Protein AF-A0A7K4H5V7-F1 (afdb_monomer)

Foldseek 3Di:
DDDPLAQLFLCNVVVLVCCCVFLQVVVVVLLVLLLVLLLVLLLLCLQLVVVVDVDDDDPLLSVLSNCLLVVLLVQLQVLLVVLVVVLVVPDDPALLVSLVSSLVSSLVSSLVSLVVVLVVSCVPPDPVSSQLSVLLSVLLNLLQVLLQQLLVLLLQLQALVHDLLQVLLVLLVVFQVSNQVSLLVSLLVSLVSSVVSLVVSQVSLCVSHRLSSLSSSLSSLCSNVSSLSVLSSQQSVLVSQLSCCNNVVVDDVSNVVSVSSNSSSLSSNSSSLSSSLSSLLSSLSSLLVSLLSVLCVVPNPLPPDLDCPPPLQVVLLVLLQCLLVVLLVLLLVLCVVLVVVLVVQSVVQCVVDVVSVVVNDGTNNVVNSVSSVVSVVVSVPVSVCSLQVVLVVSLQAAFLSSSSSSLVNNSVNLSSQLSSLQSSLSSLVSSLVSQCVCPPHHPPDSSNVSSVSSNVSSCSSNRNSNSVSSVSSSSNSVSSNVCSVVSCVAVNRRHVHHD

Secondary structure (DSSP, 8-state):
-PPTT-TTSTTHHHHHHHIIIIIIIIHHHHHHHHHHHHHHHHHHHHHHGGGTSS----HHHHHHHHHHHHHHHHHHHHHHHHHHHHHHHH--S-HHHHHHHHHHHHHHHHHHHHHHHHHHHTTTS-HHHHHHHHHHHHHHHHHHHHHHHHHHHHHHHH-TTSHHHHHHHHHGGG-HHHHHHHHHHHHHHHTHHHHHHHHHHHHHHHHHHHHHHHHHHHHHHTTTHHHHHHHHHHHHHHHHHHHHHHHTT--HHHHHHHHHHHHHHHHHHHHHHHHHHHHHHHHHHHHHHHHHHHHHHHSTTSSS---TTSHHHHHHHHHHHHHHHHHHHHHHHHHHHHHHHHHHHHHHHHHH-THHHHTSS---HHHHHHHHHHHHHHHTHHHHHHHHHHHHHHHHHH-HHHHHHHHHHHHHHHHHHHHHHHHHHHHHHHHHHHHHTTGGG-TTSHHHHHHHHHHHHHHHIIIIIHHHHHHHHHHHHHHHHHTHHHHTTTGGGT-SS--

Structure (mmCIF, N/CA/C/O backbone):
data_AF-A0A7K4H5V7-F1
#
_entry.id   AF-A0A7K4H5V7-F1
#
loop_
_atom_site.group_PDB
_atom_site.id
_atom_site.type_symbol
_atom_site.label_atom_id
_atom_site.label_alt_id
_atom_site.label_comp_id
_atom_site.label_asym_id
_atom_site.label_entity_id
_atom_site.label_seq_id
_atom_site.pdbx_PDB_ins_code
_atom_site.Cartn_x
_atom_site.Cartn_y
_atom_site.Cartn_z
_atom_site.occupancy
_atom_site.B_iso_or_equiv
_atom_site.auth_seq_id
_atom_site.auth_comp_id
_atom_site.auth_asym_id
_atom_site.auth_atom_id
_atom_site.pdbx_PDB_model_num
ATOM 1 N N . ASP A 1 1 ? -21.677 0.091 26.467 1.00 80.94 1 ASP A N 1
ATOM 2 C CA . ASP A 1 1 ? -20.683 1.155 26.704 1.00 80.94 1 ASP A CA 1
ATOM 3 C C . ASP A 1 1 ? -19.464 0.595 27.427 1.00 80.94 1 ASP A C 1
ATOM 5 O O . ASP A 1 1 ? -19.105 1.076 28.493 1.00 80.94 1 ASP A O 1
ATOM 9 N N . LEU A 1 2 ? -18.857 -0.458 26.870 1.00 87.00 2 LEU A N 1
ATOM 10 C CA . LEU A 1 2 ? -17.539 -0.895 27.333 1.00 87.00 2 LEU A CA 1
ATOM 11 C C . LEU A 1 2 ? -16.486 0.068 26.751 1.00 87.00 2 LEU A C 1
ATOM 13 O O . LEU A 1 2 ? -16.714 0.567 25.642 1.00 87.00 2 LEU A O 1
ATOM 17 N N . PRO A 1 3 ? -15.384 0.341 27.470 1.00 85.12 3 PRO A N 1
ATOM 18 C CA . PRO A 1 3 ? -14.177 0.920 26.890 1.00 85.12 3 PRO A CA 1
ATOM 19 C C . PRO A 1 3 ? -13.684 0.140 25.661 1.00 85.12 3 PRO A C 1
ATOM 21 O O . PRO A 1 3 ? -14.001 -1.039 25.480 1.00 85.12 3 PRO A O 1
ATOM 24 N N . GLU A 1 4 ? -12.916 0.819 24.812 1.00 82.31 4 GLU A N 1
ATOM 25 C CA . GLU A 1 4 ? -12.100 0.174 23.777 1.00 82.31 4 GLU A CA 1
ATOM 26 C C . GLU A 1 4 ? -11.084 -0.761 24.454 1.00 82.31 4 GLU A C 1
ATOM 28 O O . GLU A 1 4 ? -10.655 -0.478 25.568 1.00 82.31 4 GLU A O 1
ATOM 33 N N . ASP A 1 5 ? -10.767 -1.897 23.830 1.00 87.50 5 ASP A N 1
ATOM 34 C CA . ASP A 1 5 ? -9.856 -2.927 24.363 1.00 87.50 5 ASP A CA 1
ATOM 35 C C . ASP A 1 5 ? -10.222 -3.569 25.714 1.00 87.50 5 ASP A C 1
ATOM 37 O O . ASP A 1 5 ? -9.437 -4.344 26.263 1.00 87.50 5 ASP A O 1
ATOM 41 N N . ASP A 1 6 ? -11.437 -3.340 26.225 1.00 91.31 6 ASP A N 1
ATOM 42 C CA . ASP A 1 6 ? -11.867 -3.876 27.519 1.00 91.31 6 ASP A CA 1
ATOM 43 C C . ASP A 1 6 ? -11.748 -5.418 27.583 1.00 91.31 6 ASP A C 1
ATOM 45 O O . ASP A 1 6 ? -12.284 -6.121 26.714 1.00 91.31 6 ASP A O 1
ATOM 49 N N . PRO A 1 7 ? -11.121 -5.986 28.636 1.00 90.94 7 PRO A N 1
ATOM 50 C CA . PRO A 1 7 ? -10.861 -7.425 28.739 1.00 90.94 7 PRO A CA 1
ATOM 51 C C . PRO A 1 7 ? -12.132 -8.284 28.817 1.00 90.94 7 PRO A C 1
ATOM 53 O O . PRO A 1 7 ? -12.073 -9.503 28.656 1.00 90.94 7 PRO A O 1
ATOM 56 N N . ARG A 1 8 ? -13.304 -7.684 29.053 1.00 94.44 8 ARG A N 1
ATOM 57 C CA . ARG A 1 8 ? -14.594 -8.385 29.035 1.00 94.44 8 ARG A CA 1
ATOM 58 C C . ARG A 1 8 ? -15.090 -8.645 27.619 1.00 94.44 8 ARG A C 1
ATOM 60 O O . ARG A 1 8 ? -15.941 -9.510 27.433 1.00 94.44 8 ARG A O 1
ATOM 67 N N . ASN A 1 9 ? -14.609 -7.913 26.616 1.00 95.50 9 ASN A N 1
ATOM 68 C CA . ASN A 1 9 ? -15.015 -8.121 25.234 1.00 95.50 9 ASN A CA 1
ATOM 69 C C . ASN A 1 9 ? -14.249 -9.314 24.622 1.00 95.50 9 ASN A C 1
ATOM 71 O O . ASN A 1 9 ? -13.036 -9.230 24.455 1.00 95.50 9 ASN A O 1
ATOM 75 N N . PRO A 1 10 ? -14.922 -10.410 24.215 1.00 95.25 10 PRO A N 1
ATOM 76 C CA . PRO A 1 10 ? -14.243 -11.604 23.705 1.00 95.25 10 PRO A CA 1
ATOM 77 C C . PRO A 1 10 ? -13.473 -11.389 22.397 1.00 95.25 10 PRO A C 1
ATOM 79 O O . PRO A 1 10 ? -12.736 -12.281 21.981 1.00 95.25 10 PRO A O 1
ATOM 82 N N . ALA A 1 11 ? -13.652 -10.264 21.702 1.00 96.12 11 ALA A N 1
ATOM 83 C CA . ALA A 1 11 ? -12.976 -10.002 20.435 1.00 96.12 11 ALA A CA 1
ATOM 84 C C . ALA A 1 11 ? -11.633 -9.268 20.565 1.00 96.12 11 ALA A C 1
ATOM 86 O O . ALA A 1 11 ? -10.888 -9.264 19.593 1.00 96.12 11 ALA A O 1
ATOM 87 N N . THR A 1 12 ? -11.284 -8.712 21.728 1.00 94.25 12 THR A N 1
ATOM 88 C CA . THR A 1 12 ? -10.091 -7.849 21.880 1.00 94.25 12 THR A CA 1
ATOM 89 C C . THR A 1 12 ? -8.783 -8.580 21.601 1.00 94.25 12 THR A C 1
ATOM 91 O O . THR A 1 12 ? -7.924 -8.071 20.894 1.00 94.25 12 THR A O 1
ATOM 94 N N . ILE A 1 13 ? -8.656 -9.839 22.027 1.00 94.44 13 ILE A N 1
ATOM 95 C CA . ILE A 1 13 ? -7.477 -10.648 21.678 1.00 94.44 13 ILE A CA 1
ATOM 96 C C . ILE A 1 13 ? -7.407 -10.923 20.170 1.00 94.44 13 ILE A C 1
ATOM 98 O O . ILE A 1 13 ? -6.320 -10.947 19.600 1.00 94.44 13 ILE A O 1
ATOM 102 N N . ALA A 1 14 ? -8.548 -11.144 19.508 1.00 94.50 14 ALA A N 1
ATOM 103 C CA . ALA A 1 14 ? -8.567 -11.347 18.060 1.00 94.50 14 ALA A CA 1
ATOM 104 C C . ALA A 1 14 ? -8.192 -10.062 17.303 1.00 94.50 14 ALA A C 1
ATOM 106 O O . ALA A 1 14 ? -7.556 -10.160 16.257 1.00 94.50 14 ALA A O 1
ATOM 107 N N . ASP A 1 15 ? -8.556 -8.903 17.851 1.00 92.62 15 ASP A N 1
ATOM 108 C CA . ASP A 1 15 ? -8.198 -7.575 17.351 1.00 92.62 15 ASP A CA 1
ATOM 109 C C . ASP A 1 15 ? -6.684 -7.342 17.436 1.00 92.62 15 ASP A C 1
ATOM 111 O O . ASP A 1 15 ? -6.017 -7.224 16.413 1.00 92.62 15 ASP A O 1
ATOM 115 N N . ASN A 1 16 ? -6.099 -7.493 18.631 1.00 92.75 16 ASN A N 1
ATOM 116 C CA . ASN A 1 16 ? -4.657 -7.307 18.827 1.00 92.75 16 ASN A CA 1
ATOM 117 C C . ASN A 1 16 ? -3.812 -8.324 18.043 1.00 92.75 16 ASN A C 1
ATOM 119 O O . ASN A 1 16 ? -2.761 -7.997 17.487 1.00 92.75 16 ASN A O 1
ATOM 123 N N . VAL A 1 17 ? -4.264 -9.580 17.939 1.00 94.81 17 VAL A N 1
ATOM 124 C CA . VAL A 1 17 ? -3.637 -10.555 17.028 1.00 94.81 17 VAL A CA 1
ATOM 125 C C . VAL A 1 17 ? -3.765 -10.092 15.572 1.00 94.81 17 VAL A C 1
ATOM 127 O O . VAL A 1 17 ? -2.817 -10.255 14.800 1.00 94.81 17 VAL A O 1
ATOM 130 N N . GLY A 1 18 ? -4.905 -9.509 15.201 1.00 92.12 18 GLY A N 1
ATOM 131 C CA . GLY A 1 18 ? -5.168 -8.898 13.902 1.00 92.12 18 GLY A CA 1
ATOM 132 C C . GLY A 1 18 ? -4.150 -7.823 13.532 1.00 92.12 18 GLY A C 1
ATOM 133 O O . GLY A 1 18 ? -3.585 -7.913 12.444 1.00 92.12 18 GLY A O 1
ATOM 134 N N . ASP A 1 19 ? -3.816 -6.909 14.442 1.00 90.50 19 ASP A N 1
ATOM 135 C CA . ASP A 1 19 ? -2.796 -5.869 14.219 1.00 90.50 19 ASP A CA 1
ATOM 136 C C . ASP A 1 19 ? -1.429 -6.466 13.851 1.00 90.50 19 ASP A C 1
ATOM 138 O O . ASP A 1 19 ? -0.723 -6.002 12.956 1.00 90.50 19 ASP A O 1
ATOM 142 N N . ASN A 1 20 ? -1.043 -7.560 14.510 1.00 92.94 20 ASN A N 1
ATOM 143 C CA . ASN A 1 20 ? 0.226 -8.227 14.226 1.00 92.94 20 ASN A CA 1
ATOM 144 C C . ASN A 1 20 ? 0.186 -8.992 12.889 1.00 92.94 20 ASN A C 1
ATOM 146 O O . ASN A 1 20 ? 1.160 -9.006 12.131 1.00 92.94 20 ASN A O 1
ATOM 150 N N . VAL A 1 21 ? -0.928 -9.662 12.588 1.00 93.25 21 VAL A N 1
ATOM 151 C CA . VAL A 1 21 ? -1.065 -10.494 11.381 1.00 93.25 21 VAL A CA 1
ATOM 152 C C . VAL A 1 21 ? -1.293 -9.644 10.126 1.00 93.25 21 VAL A C 1
ATOM 154 O O . VAL A 1 21 ? -0.729 -9.944 9.074 1.00 93.25 21 VAL A O 1
ATOM 157 N N . GLY A 1 22 ? -2.108 -8.598 10.220 1.00 88.75 22 GLY A N 1
ATOM 158 C CA . GLY A 1 22 ? -2.425 -7.681 9.129 1.00 88.75 22 GLY A CA 1
ATOM 159 C C . GLY A 1 22 ? -1.411 -6.549 9.034 1.00 88.75 22 GLY A C 1
ATOM 160 O O . GLY A 1 22 ? -0.623 -6.495 8.087 1.00 88.75 22 GLY A O 1
ATOM 161 N N . ASP A 1 23 ? -1.401 -5.676 10.036 1.00 86.44 23 ASP A N 1
ATOM 162 C CA . ASP A 1 23 ? -0.724 -4.378 9.956 1.00 86.44 23 ASP A CA 1
ATOM 163 C C . ASP A 1 23 ? 0.797 -4.465 10.088 1.00 86.44 23 ASP A C 1
ATOM 165 O O . ASP A 1 23 ? 1.500 -3.570 9.626 1.00 86.44 23 ASP A O 1
ATOM 169 N N . ILE A 1 24 ? 1.324 -5.551 10.663 1.00 89.44 24 ILE A N 1
ATOM 170 C CA . ILE A 1 24 ? 2.764 -5.837 10.666 1.00 89.44 24 ILE A CA 1
ATOM 171 C C . ILE A 1 24 ? 3.133 -6.809 9.545 1.00 89.44 24 ILE A C 1
ATOM 173 O O . ILE A 1 24 ? 3.873 -6.444 8.629 1.00 89.44 24 ILE A O 1
ATOM 177 N N . ALA A 1 25 ? 2.654 -8.057 9.600 1.00 92.19 25 ALA A N 1
ATOM 178 C CA . ALA A 1 25 ? 3.113 -9.087 8.666 1.00 92.19 25 ALA A CA 1
ATOM 179 C C . ALA A 1 25 ? 2.626 -8.849 7.224 1.00 92.19 25 ALA A C 1
ATOM 181 O O . ALA A 1 25 ? 3.402 -9.025 6.278 1.00 92.19 25 ALA A O 1
ATOM 182 N N . GLY A 1 26 ? 1.372 -8.422 7.050 1.00 87.81 26 GLY A N 1
ATOM 183 C CA . GLY A 1 26 ? 0.801 -8.089 5.744 1.00 87.81 26 GLY A CA 1
ATOM 184 C C . GLY A 1 26 ? 1.476 -6.871 5.116 1.00 87.81 26 GLY A C 1
ATOM 185 O O . GLY A 1 26 ? 1.998 -6.968 4.007 1.00 87.81 26 GLY A O 1
ATOM 186 N N . MET A 1 27 ? 1.550 -5.760 5.850 1.00 84.69 27 MET A N 1
ATOM 187 C CA . MET A 1 27 ? 2.210 -4.534 5.380 1.00 84.69 27 MET A CA 1
ATOM 188 C C . MET A 1 27 ? 3.698 -4.749 5.065 1.00 84.69 27 MET A C 1
ATOM 190 O O . MET A 1 27 ? 4.176 -4.323 4.012 1.00 84.69 27 MET A O 1
ATOM 194 N N . GLY A 1 28 ? 4.429 -5.466 5.927 1.00 88.38 28 GLY A N 1
ATOM 195 C CA . GLY A 1 28 ? 5.834 -5.788 5.678 1.00 88.38 28 GLY A CA 1
ATOM 196 C C . GLY A 1 28 ? 6.027 -6.603 4.395 1.00 88.38 28 GLY A C 1
ATOM 197 O O . GLY A 1 28 ? 6.982 -6.368 3.653 1.00 88.38 28 GLY A O 1
ATOM 198 N N . SER A 1 29 ? 5.096 -7.516 4.101 1.00 89.38 29 SER A N 1
ATOM 199 C CA . SER A 1 29 ? 5.097 -8.297 2.859 1.00 89.38 29 SER A CA 1
ATOM 200 C C . SER A 1 29 ? 4.758 -7.443 1.630 1.00 89.38 29 SER A C 1
ATOM 202 O O . SER A 1 29 ? 5.420 -7.592 0.607 1.00 89.38 29 SER A O 1
ATOM 204 N N . ASP A 1 30 ? 3.791 -6.522 1.729 1.00 85.69 30 ASP A N 1
ATOM 205 C CA . ASP A 1 30 ? 3.399 -5.607 0.637 1.00 85.69 30 ASP A CA 1
ATOM 206 C C . ASP A 1 30 ? 4.551 -4.670 0.230 1.00 85.69 30 ASP A C 1
ATOM 208 O O . ASP A 1 30 ? 4.889 -4.523 -0.951 1.00 85.69 30 ASP A O 1
ATOM 212 N N . LEU A 1 31 ? 5.231 -4.082 1.220 1.00 86.88 31 LEU A N 1
ATOM 213 C CA . LEU A 1 31 ? 6.391 -3.226 0.973 1.00 86.88 31 LEU A CA 1
ATOM 214 C C . LEU A 1 31 ? 7.594 -4.009 0.444 1.00 86.88 31 LEU A C 1
ATOM 216 O O . LEU A 1 31 ? 8.315 -3.499 -0.415 1.00 86.88 31 LEU A O 1
ATOM 220 N N . PHE A 1 32 ? 7.810 -5.238 0.922 1.00 89.31 32 PHE A N 1
ATOM 221 C CA . PHE A 1 32 ? 8.841 -6.117 0.374 1.00 89.31 32 PHE A CA 1
ATOM 222 C C . PHE A 1 32 ? 8.578 -6.447 -1.100 1.00 89.31 32 PHE A C 1
ATOM 224 O O . PHE A 1 32 ? 9.494 -6.334 -1.916 1.00 89.31 32 PHE A O 1
ATOM 231 N N . ASP A 1 33 ? 7.339 -6.805 -1.446 1.00 88.06 33 ASP A N 1
ATOM 232 C CA . ASP A 1 33 ? 6.946 -7.121 -2.821 1.00 88.06 33 ASP A CA 1
ATOM 233 C C . ASP A 1 33 ? 7.168 -5.915 -3.742 1.00 88.06 33 ASP A C 1
ATOM 235 O O . ASP A 1 33 ? 7.891 -6.009 -4.735 1.00 88.06 33 ASP A O 1
ATOM 239 N N . SER A 1 34 ? 6.683 -4.735 -3.341 1.00 88.31 34 SER A N 1
ATOM 240 C CA . SER A 1 34 ? 6.907 -3.482 -4.075 1.00 88.31 34 SER A CA 1
ATOM 241 C C . SER A 1 34 ? 8.400 -3.158 -4.238 1.00 88.31 34 SER A C 1
ATOM 243 O O . SER A 1 34 ? 8.847 -2.753 -5.315 1.00 88.31 34 SER A O 1
ATOM 245 N N . TYR A 1 35 ? 9.203 -3.367 -3.190 1.00 91.00 35 TYR A N 1
ATOM 246 C CA . TYR A 1 35 ? 10.643 -3.110 -3.219 1.00 91.00 35 TYR A CA 1
ATOM 247 C C . TYR A 1 35 ? 11.353 -4.003 -4.235 1.00 91.00 35 TYR A C 1
ATOM 249 O O . TYR A 1 35 ? 12.050 -3.499 -5.118 1.00 91.00 35 TYR A O 1
ATOM 257 N N . VAL A 1 36 ? 11.127 -5.315 -4.162 1.00 92.06 36 VAL A N 1
ATOM 258 C CA . VAL A 1 36 ? 11.734 -6.288 -5.078 1.00 92.06 36 VAL A CA 1
ATOM 259 C C . VAL A 1 36 ? 11.243 -6.075 -6.510 1.00 92.06 36 VAL A C 1
ATOM 261 O O . VAL A 1 36 ? 12.058 -6.042 -7.433 1.00 92.06 36 VAL A O 1
ATOM 264 N N . ALA A 1 37 ? 9.941 -5.861 -6.700 1.00 90.75 37 ALA A N 1
ATOM 265 C CA . ALA A 1 37 ? 9.345 -5.618 -8.007 1.00 90.75 37 ALA A CA 1
ATOM 266 C C . ALA A 1 37 ? 9.930 -4.375 -8.694 1.00 90.75 37 ALA A C 1
ATOM 268 O O . ALA A 1 37 ? 10.239 -4.428 -9.885 1.00 90.75 37 ALA A O 1
ATOM 269 N N . SER A 1 38 ? 10.150 -3.279 -7.956 1.00 92.19 38 SER A N 1
ATOM 270 C CA . SER A 1 38 ? 10.739 -2.051 -8.512 1.00 92.19 38 SER A CA 1
ATOM 271 C C . SER A 1 38 ? 12.174 -2.264 -9.006 1.00 92.19 38 SER A C 1
ATOM 273 O O . SER A 1 38 ? 12.535 -1.801 -10.091 1.00 92.19 38 SER A O 1
ATOM 275 N N . ILE A 1 39 ? 12.972 -3.024 -8.247 1.00 94.25 39 ILE A N 1
ATOM 276 C CA . ILE A 1 39 ? 14.348 -3.378 -8.605 1.00 94.25 39 ILE A CA 1
ATOM 277 C C . ILE A 1 39 ? 14.332 -4.232 -9.871 1.00 94.25 39 ILE A C 1
ATOM 279 O O . ILE A 1 39 ? 15.003 -3.884 -10.840 1.00 94.25 39 ILE A O 1
ATOM 283 N N . ILE A 1 40 ? 13.534 -5.304 -9.896 1.00 91.25 40 ILE A N 1
ATOM 284 C CA . ILE A 1 40 ? 13.447 -6.215 -11.045 1.00 91.25 40 ILE A CA 1
ATOM 285 C C . ILE A 1 40 ? 12.972 -5.470 -12.297 1.00 91.25 40 ILE A C 1
ATOM 287 O O . ILE A 1 40 ? 13.586 -5.621 -13.351 1.00 91.25 40 ILE A O 1
ATOM 291 N N . ALA A 1 41 ? 11.950 -4.615 -12.190 1.00 90.00 41 ALA A N 1
ATOM 292 C CA . ALA A 1 41 ? 11.460 -3.817 -13.314 1.00 90.00 41 ALA A CA 1
ATOM 293 C C . ALA A 1 41 ? 12.565 -2.930 -13.914 1.00 90.00 41 ALA A C 1
ATOM 295 O O . ALA A 1 41 ? 12.751 -2.893 -15.131 1.00 90.00 41 ALA A O 1
ATOM 296 N N . ALA A 1 42 ? 13.337 -2.246 -13.063 1.00 92.69 42 ALA A N 1
ATOM 297 C CA . ALA A 1 42 ? 14.453 -1.418 -13.507 1.00 92.69 42 ALA A CA 1
ATOM 298 C C . ALA A 1 42 ? 15.588 -2.255 -14.128 1.00 92.69 42 ALA A C 1
ATOM 300 O O . ALA A 1 42 ? 16.161 -1.850 -15.137 1.00 92.69 42 ALA A O 1
ATOM 301 N N . MET A 1 43 ? 15.885 -3.434 -13.573 1.00 92.38 43 MET A N 1
ATOM 302 C CA . MET A 1 43 ? 16.880 -4.362 -14.124 1.00 92.38 43 MET A CA 1
ATOM 303 C C . MET A 1 43 ? 16.480 -4.893 -15.504 1.00 92.38 43 MET A C 1
ATOM 305 O O . MET A 1 43 ? 17.315 -4.949 -16.405 1.00 92.38 43 MET A O 1
ATOM 309 N N . MET A 1 44 ? 15.211 -5.267 -15.682 1.00 86.44 44 MET A N 1
ATOM 310 C CA . MET A 1 44 ? 14.685 -5.733 -16.967 1.00 86.44 44 MET A CA 1
ATOM 311 C C . MET A 1 44 ? 14.775 -4.629 -18.025 1.00 86.44 44 MET A C 1
ATOM 313 O O . MET A 1 44 ? 15.305 -4.864 -19.109 1.00 86.44 44 MET A O 1
ATOM 317 N N . LEU A 1 45 ? 14.374 -3.400 -17.680 1.00 87.50 45 LEU A N 1
ATOM 318 C CA . LEU A 1 45 ? 14.508 -2.248 -18.575 1.00 87.50 45 LEU A CA 1
ATOM 319 C C . LEU A 1 45 ? 15.971 -1.947 -18.930 1.00 87.50 45 LEU A C 1
ATOM 321 O O . LEU A 1 45 ? 16.263 -1.617 -20.080 1.00 87.50 45 LEU A O 1
ATOM 325 N N . ALA A 1 46 ? 16.895 -2.103 -17.976 1.00 87.38 46 ALA A N 1
ATOM 326 C CA . ALA A 1 46 ? 18.328 -1.960 -18.219 1.00 87.38 46 ALA A CA 1
ATOM 327 C C . ALA A 1 46 ? 18.865 -3.007 -19.213 1.00 87.38 46 ALA A C 1
ATOM 329 O O . ALA A 1 46 ? 19.700 -2.677 -20.055 1.00 87.38 46 ALA A O 1
ATOM 330 N N . ALA A 1 47 ? 18.371 -4.248 -19.156 1.00 77.81 47 ALA A N 1
ATOM 331 C CA . ALA A 1 47 ? 18.767 -5.308 -20.086 1.00 77.81 47 ALA A CA 1
ATOM 332 C C . ALA A 1 47 ? 18.317 -5.012 -21.526 1.00 77.81 47 ALA A C 1
ATOM 334 O O . ALA A 1 47 ? 19.049 -5.281 -22.477 1.00 77.81 47 ALA A O 1
ATOM 335 N N . THR A 1 48 ? 17.148 -4.393 -21.678 1.00 73.12 48 THR A N 1
ATOM 336 C CA . THR A 1 48 ? 16.591 -3.999 -22.978 1.00 73.12 48 THR A CA 1
ATOM 337 C C . THR A 1 48 ? 17.061 -2.626 -23.457 1.00 73.12 48 THR A C 1
ATOM 339 O O . THR A 1 48 ? 16.782 -2.254 -24.588 1.00 73.12 48 THR A O 1
ATOM 342 N N . LEU A 1 49 ? 17.806 -1.874 -22.638 1.00 72.94 49 LEU A N 1
ATOM 343 C CA . LEU A 1 49 ? 18.205 -0.482 -22.883 1.00 72.94 49 LEU A CA 1
ATOM 344 C C . LEU A 1 49 ? 18.844 -0.203 -24.261 1.00 72.94 49 LEU A C 1
ATOM 346 O O . LEU A 1 49 ? 18.499 0.827 -24.843 1.00 72.94 49 LEU A O 1
ATOM 350 N N . PRO A 1 50 ? 19.697 -1.087 -24.834 1.00 65.12 50 PRO A N 1
ATOM 351 C CA . PRO A 1 50 ? 20.228 -0.909 -26.192 1.00 65.12 50 PRO A CA 1
ATOM 352 C C . PRO A 1 50 ? 19.165 -0.847 -27.300 1.00 65.12 50 PRO A C 1
ATOM 354 O O . PRO A 1 50 ? 19.452 -0.362 -28.387 1.00 65.12 50 PRO A O 1
ATOM 357 N N . LEU A 1 51 ? 17.958 -1.364 -27.047 1.00 60.09 51 LEU A N 1
ATOM 358 C CA . LEU A 1 51 ? 16.828 -1.341 -27.981 1.00 60.09 51 LEU A CA 1
ATOM 359 C C . LEU A 1 51 ? 16.011 -0.043 -27.878 1.00 60.09 51 LEU A C 1
ATOM 361 O O . LEU A 1 51 ? 15.221 0.258 -28.766 1.00 60.09 51 LEU A O 1
ATOM 365 N N . ILE A 1 52 ? 16.176 0.709 -26.784 1.00 62.22 52 ILE A N 1
ATOM 366 C CA . ILE A 1 52 ? 15.316 1.847 -26.414 1.00 62.22 52 ILE A CA 1
ATOM 367 C C . ILE A 1 52 ? 16.064 3.181 -26.511 1.00 62.22 52 ILE A C 1
ATOM 369 O O . ILE A 1 52 ? 15.445 4.234 -26.655 1.00 62.22 52 ILE A O 1
ATOM 373 N N . VAL A 1 53 ? 17.394 3.159 -26.398 1.00 64.81 53 VAL A N 1
ATOM 374 C CA . VAL A 1 53 ? 18.237 4.356 -26.398 1.00 64.81 53 VAL A CA 1
ATOM 375 C C . VAL A 1 53 ? 19.325 4.202 -27.452 1.00 64.81 53 VAL A C 1
ATOM 377 O O . VAL A 1 53 ? 19.999 3.178 -27.499 1.00 64.81 53 VAL A O 1
ATOM 380 N N . ASP A 1 54 ? 19.520 5.242 -28.263 1.00 65.44 54 ASP A N 1
ATOM 381 C CA . ASP A 1 54 ? 20.502 5.302 -29.356 1.00 65.44 54 ASP A CA 1
ATOM 382 C C . ASP A 1 54 ? 21.940 5.501 -28.821 1.00 65.44 54 ASP A C 1
ATOM 384 O O . ASP A 1 54 ? 22.660 6.422 -29.199 1.00 65.44 54 ASP A O 1
ATOM 388 N N . ILE A 1 55 ? 22.333 4.682 -27.838 1.00 68.12 55 ILE A N 1
ATOM 389 C CA . ILE A 1 55 ? 23.659 4.675 -27.213 1.00 68.12 55 ILE A CA 1
ATOM 390 C C . ILE A 1 55 ? 24.244 3.274 -27.372 1.00 68.12 55 ILE A C 1
ATOM 392 O O . ILE A 1 55 ? 23.648 2.270 -26.978 1.00 68.12 55 ILE A O 1
ATOM 396 N N . THR A 1 56 ? 25.463 3.200 -27.904 1.00 75.88 56 THR A N 1
ATOM 397 C CA . THR A 1 56 ? 26.203 1.936 -27.972 1.00 75.88 56 THR A CA 1
ATOM 398 C C . THR A 1 56 ? 26.798 1.624 -26.602 1.00 75.88 56 THR A C 1
ATOM 400 O O . THR A 1 56 ? 27.808 2.203 -26.210 1.00 75.88 56 THR A O 1
ATOM 403 N N . LEU A 1 57 ? 26.173 0.702 -25.869 1.00 80.62 57 LEU A N 1
ATOM 404 C CA . LEU A 1 57 ? 26.652 0.295 -24.549 1.00 80.62 57 LEU A CA 1
ATOM 405 C C . LEU A 1 57 ? 27.862 -0.637 -24.639 1.00 80.62 57 LEU A C 1
ATOM 407 O O . LEU A 1 57 ? 27.851 -1.649 -25.352 1.00 80.62 57 LEU A O 1
ATOM 411 N N . THR A 1 58 ? 28.878 -0.347 -23.833 1.00 87.00 58 THR A N 1
ATOM 412 C CA . THR A 1 58 ? 29.972 -1.276 -23.552 1.00 87.00 58 THR A CA 1
ATOM 413 C C . THR A 1 58 ? 29.463 -2.463 -22.725 1.00 87.00 58 THR A C 1
ATOM 415 O O . THR A 1 58 ? 28.395 -2.416 -22.111 1.00 87.00 58 THR A O 1
ATOM 418 N N . GLU A 1 59 ? 30.216 -3.564 -22.695 1.00 85.75 59 GLU A N 1
ATOM 419 C CA . GLU A 1 59 ? 29.883 -4.704 -21.826 1.00 85.75 59 GLU A CA 1
ATOM 420 C C . GLU A 1 59 ? 29.865 -4.297 -20.344 1.00 85.75 59 GLU A C 1
ATOM 422 O O . GLU A 1 59 ? 28.952 -4.671 -19.607 1.00 85.75 59 GLU A O 1
ATOM 427 N N . ALA A 1 60 ? 30.814 -3.442 -19.947 1.00 87.25 60 ALA A N 1
ATOM 428 C CA . ALA A 1 60 ? 30.855 -2.835 -18.623 1.00 87.25 60 ALA A CA 1
ATOM 429 C C . ALA A 1 60 ? 29.611 -1.972 -18.353 1.00 87.25 60 ALA A C 1
ATOM 431 O O . ALA A 1 60 ? 28.976 -2.137 -17.314 1.00 87.25 60 ALA A O 1
ATOM 432 N N . GLY A 1 61 ? 29.212 -1.116 -19.299 1.00 88.56 61 GLY A N 1
ATOM 433 C CA . GLY A 1 61 ? 28.010 -0.286 -19.193 1.00 88.56 61 GLY A CA 1
ATOM 434 C C . GLY A 1 61 ? 26.738 -1.108 -18.995 1.00 88.56 61 GLY A C 1
ATOM 435 O O . GLY A 1 61 ? 25.981 -0.847 -18.061 1.00 88.56 61 GLY A O 1
ATOM 436 N N . ARG A 1 62 ? 26.536 -2.165 -19.798 1.00 87.44 62 ARG A N 1
ATOM 437 C CA . ARG A 1 62 ? 25.387 -3.082 -19.641 1.00 87.44 62 ARG A CA 1
ATOM 438 C C . ARG A 1 62 ? 25.327 -3.699 -18.245 1.00 87.44 62 ARG A C 1
ATOM 440 O O . ARG A 1 62 ? 24.265 -3.703 -17.618 1.00 87.44 62 ARG A O 1
ATOM 447 N N . PHE A 1 63 ? 26.460 -4.191 -17.746 1.00 90.69 63 PHE A N 1
ATOM 448 C CA . PHE A 1 63 ? 26.539 -4.753 -16.399 1.00 90.69 63 PHE A CA 1
ATOM 449 C C . PHE A 1 63 ? 26.221 -3.701 -15.327 1.00 90.69 63 PHE A C 1
ATOM 451 O O . PHE A 1 63 ? 25.400 -3.948 -14.442 1.00 90.69 63 PHE A O 1
ATOM 458 N N . VAL A 1 64 ? 26.820 -2.511 -15.437 1.00 93.88 64 VAL A N 1
ATOM 459 C CA . VAL A 1 64 ? 26.636 -1.419 -14.476 1.00 93.88 64 VAL A CA 1
ATOM 460 C C . VAL A 1 64 ? 25.176 -0.980 -14.402 1.00 93.88 64 VAL A C 1
ATOM 462 O O . VAL A 1 64 ? 24.646 -0.918 -13.297 1.00 93.88 64 VAL A O 1
ATOM 465 N N . TYR A 1 65 ? 24.490 -0.746 -15.526 1.00 92.81 65 TYR A N 1
ATOM 466 C CA . TYR A 1 65 ? 23.074 -0.349 -15.497 1.00 92.81 65 TYR A CA 1
ATOM 467 C C . TYR A 1 65 ? 22.152 -1.427 -14.945 1.00 92.81 65 TYR A C 1
ATOM 469 O O . TYR A 1 65 ? 21.192 -1.099 -14.255 1.00 92.81 65 TYR A O 1
ATOM 477 N N . THR A 1 66 ? 22.457 -2.697 -15.209 1.00 92.25 66 THR A N 1
ATOM 478 C CA . THR A 1 66 ? 21.669 -3.816 -14.680 1.00 92.25 66 THR A CA 1
ATOM 479 C C . THR A 1 66 ? 21.817 -3.920 -13.162 1.00 92.25 66 THR A C 1
ATOM 481 O O . THR A 1 66 ? 20.847 -4.171 -12.464 1.00 92.25 66 THR A O 1
ATOM 484 N N . VAL A 1 67 ? 23.012 -3.694 -12.611 1.00 94.69 67 VAL A N 1
ATOM 485 C CA . VAL A 1 67 ? 23.255 -3.787 -11.158 1.00 94.69 67 VAL A CA 1
ATOM 486 C C . VAL A 1 67 ? 22.940 -2.481 -10.416 1.00 94.69 67 VAL A C 1
ATOM 488 O O . VAL A 1 67 ? 22.716 -2.497 -9.205 1.00 94.69 67 VAL A O 1
ATOM 491 N N . PHE A 1 68 ? 22.876 -1.344 -11.109 1.00 95.88 68 PHE A N 1
ATOM 492 C CA . PHE A 1 68 ? 22.674 -0.032 -10.492 1.00 95.88 68 PHE A CA 1
ATOM 493 C C . PHE A 1 68 ? 21.428 0.070 -9.588 1.00 95.88 68 PHE A C 1
ATOM 495 O O . PHE A 1 68 ? 21.585 0.552 -8.463 1.00 95.88 68 PHE A O 1
ATOM 502 N N . PRO A 1 69 ? 20.231 -0.428 -9.973 1.00 95.94 69 PRO A N 1
ATOM 503 C CA . PRO A 1 69 ? 19.064 -0.440 -9.087 1.00 95.94 69 PRO A CA 1
ATOM 504 C C . PRO A 1 69 ? 19.329 -1.153 -7.754 1.00 95.94 69 PRO A C 1
ATOM 506 O O . PRO A 1 69 ? 18.951 -0.648 -6.699 1.00 95.94 69 PRO A O 1
ATOM 509 N N . ILE A 1 70 ? 20.047 -2.284 -7.784 1.00 96.31 70 ILE A N 1
ATOM 510 C CA . ILE A 1 70 ? 20.415 -3.055 -6.586 1.00 96.31 70 ILE A CA 1
ATOM 511 C C . ILE A 1 70 ? 21.331 -2.225 -5.683 1.00 96.31 70 ILE A C 1
ATOM 513 O O . ILE A 1 70 ? 21.130 -2.181 -4.470 1.00 96.31 70 ILE A O 1
ATOM 517 N N . VAL A 1 71 ? 22.330 -1.550 -6.261 1.00 96.62 71 VAL A N 1
ATOM 518 C CA . VAL A 1 71 ? 23.276 -0.727 -5.492 1.00 96.62 71 VAL A CA 1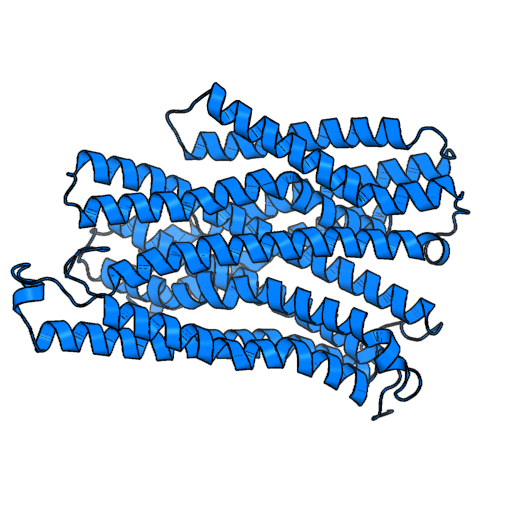
ATOM 519 C C . VAL A 1 71 ? 22.569 0.456 -4.843 1.00 96.62 71 VAL A C 1
ATOM 521 O O . VAL A 1 71 ? 22.767 0.690 -3.653 1.00 96.62 71 VAL A O 1
ATOM 524 N N . ILE A 1 72 ? 21.717 1.168 -5.583 1.00 97.06 72 ILE A N 1
ATOM 525 C CA . ILE A 1 72 ? 20.927 2.286 -5.050 1.00 97.06 72 ILE A CA 1
ATOM 526 C C . ILE A 1 72 ? 20.053 1.828 -3.878 1.00 97.06 72 ILE A C 1
ATOM 528 O O . ILE A 1 72 ? 20.058 2.454 -2.817 1.00 97.06 72 ILE A O 1
ATOM 532 N N . CYS A 1 73 ? 19.370 0.698 -4.029 1.00 95.19 73 CYS A N 1
ATOM 533 C CA . CYS A 1 73 ? 18.567 0.098 -2.972 1.00 95.19 73 CYS A CA 1
ATOM 534 C C . CYS A 1 73 ? 19.401 -0.318 -1.750 1.00 95.19 73 CYS A C 1
ATOM 536 O O . CYS A 1 73 ? 19.034 0.003 -0.619 1.00 95.19 73 CYS A O 1
ATOM 538 N N . GLY A 1 74 ? 20.559 -0.951 -1.958 1.00 95.81 74 GLY A N 1
ATOM 539 C CA . GLY A 1 74 ? 21.485 -1.307 -0.881 1.00 95.81 74 GLY A CA 1
ATOM 540 C C . GLY A 1 74 ? 22.006 -0.080 -0.129 1.00 95.81 74 GLY A C 1
ATOM 541 O O . GLY A 1 74 ? 22.010 -0.057 1.101 1.00 95.81 74 GLY A O 1
ATOM 542 N N . VAL A 1 75 ? 22.372 0.979 -0.854 1.00 96.00 75 VAL A N 1
ATOM 543 C CA . VAL A 1 75 ? 22.759 2.274 -0.279 1.00 96.00 75 VAL A CA 1
ATOM 544 C C . VAL A 1 75 ? 21.628 2.869 0.563 1.00 96.00 75 VAL A C 1
ATOM 546 O O . VAL A 1 75 ? 21.878 3.374 1.658 1.00 96.00 75 VAL A O 1
ATOM 549 N N . GLY A 1 76 ? 20.387 2.780 0.090 1.00 95.62 76 GLY A N 1
ATOM 550 C CA . GLY A 1 76 ? 19.211 3.231 0.827 1.00 95.62 76 GLY A CA 1
ATOM 551 C C . GLY A 1 76 ? 18.955 2.457 2.125 1.00 95.62 76 GLY A C 1
ATOM 552 O O . GLY A 1 76 ? 18.623 3.071 3.144 1.00 95.62 76 GLY A O 1
ATOM 553 N N . LEU A 1 77 ? 19.220 1.147 2.154 1.00 94.44 77 LEU A N 1
ATOM 554 C CA . LEU A 1 77 ? 19.179 0.355 3.391 1.00 94.44 77 LEU A CA 1
ATOM 555 C C . LEU A 1 77 ? 20.251 0.804 4.393 1.00 94.44 77 LEU A C 1
ATOM 557 O O . LEU A 1 77 ? 19.949 0.976 5.575 1.00 94.44 77 LEU A O 1
ATOM 561 N N . PHE A 1 78 ? 21.480 1.066 3.936 1.00 95.06 78 PHE A N 1
ATOM 562 C CA . PHE A 1 78 ? 22.529 1.623 4.798 1.00 95.06 78 PHE A CA 1
ATOM 563 C C . PHE A 1 78 ? 22.158 3.011 5.331 1.00 95.06 78 PHE A C 1
ATOM 565 O O . PHE A 1 78 ? 22.328 3.275 6.522 1.00 95.06 78 PHE A O 1
ATOM 572 N N . ALA A 1 79 ? 21.614 3.884 4.480 1.00 95.88 79 ALA A N 1
ATOM 573 C CA . ALA A 1 79 ? 21.136 5.202 4.888 1.00 95.88 79 ALA A CA 1
ATOM 574 C C . ALA A 1 79 ? 20.019 5.105 5.940 1.00 95.88 79 ALA A C 1
ATOM 576 O O . ALA A 1 79 ? 20.050 5.836 6.931 1.00 95.88 79 ALA A O 1
ATOM 577 N N . SER A 1 80 ? 19.085 4.164 5.761 1.00 94.38 80 SER A N 1
ATOM 578 C CA . SER A 1 80 ? 18.003 3.889 6.714 1.00 94.38 80 SER A CA 1
ATOM 579 C C . SER A 1 80 ? 18.547 3.434 8.067 1.00 94.38 80 SER A C 1
ATOM 581 O O . SER A 1 80 ? 18.191 3.983 9.108 1.00 94.38 80 SER A O 1
ATOM 583 N N . LEU A 1 81 ? 19.484 2.480 8.063 1.00 93.75 81 LEU A N 1
ATOM 584 C CA . LEU A 1 81 ? 20.106 1.961 9.281 1.00 93.75 81 LEU A CA 1
ATOM 585 C C . LEU A 1 81 ? 20.852 3.058 10.053 1.00 93.75 81 LEU A C 1
ATOM 587 O O . LEU A 1 81 ? 20.703 3.165 11.270 1.00 93.75 81 LEU A O 1
ATOM 591 N N . LEU A 1 82 ? 21.610 3.912 9.359 1.00 92.25 82 LEU A N 1
ATOM 592 C CA . LEU A 1 82 ? 22.279 5.060 9.978 1.00 92.25 82 LEU A CA 1
ATOM 593 C C . LEU A 1 82 ? 21.277 6.076 10.544 1.00 92.25 82 LEU A C 1
ATOM 595 O O . LEU A 1 82 ? 21.491 6.591 11.643 1.00 92.25 82 LEU A O 1
ATOM 599 N N . GLY A 1 83 ? 20.177 6.332 9.831 1.00 89.69 83 GLY A N 1
ATOM 600 C CA . GLY A 1 83 ? 19.089 7.187 10.303 1.00 89.69 83 GLY A CA 1
ATOM 601 C C . GLY A 1 83 ? 18.469 6.676 11.606 1.00 89.69 83 GLY A C 1
ATOM 602 O O . GLY A 1 83 ? 18.357 7.429 12.574 1.00 89.69 83 GLY A O 1
ATOM 603 N N . ILE A 1 84 ? 18.145 5.382 11.664 1.00 88.31 84 ILE A N 1
ATOM 604 C CA . ILE A 1 84 ? 17.570 4.723 12.847 1.00 88.31 84 ILE A CA 1
ATOM 605 C C . ILE A 1 84 ? 18.554 4.743 14.028 1.00 88.31 84 ILE A C 1
ATOM 607 O O . ILE A 1 84 ? 18.176 5.090 15.151 1.00 88.31 84 ILE A O 1
ATOM 611 N N . LEU A 1 85 ? 19.834 4.426 13.795 1.00 88.88 85 LEU A N 1
ATOM 612 C CA . LEU A 1 85 ? 20.864 4.470 14.842 1.00 88.88 85 LEU A CA 1
ATOM 613 C C . LEU A 1 85 ? 21.040 5.878 15.421 1.00 88.88 85 LEU A C 1
ATOM 615 O O . LEU A 1 85 ? 21.225 6.027 16.630 1.00 88.88 85 LEU A O 1
ATOM 619 N N . PHE A 1 86 ? 20.948 6.910 14.582 1.00 86.06 86 PHE A N 1
ATOM 620 C CA . PHE A 1 86 ? 21.033 8.292 15.037 1.00 86.06 86 PHE A CA 1
ATOM 621 C C . PHE A 1 86 ? 19.855 8.683 15.936 1.00 86.06 86 PHE A C 1
ATOM 623 O O . PHE A 1 86 ? 20.078 9.315 16.970 1.00 86.06 86 PHE A O 1
ATOM 630 N N . ILE A 1 87 ? 18.623 8.281 15.593 1.00 83.62 87 ILE A N 1
ATOM 631 C CA . ILE A 1 87 ? 17.450 8.499 16.460 1.00 83.62 87 ILE A CA 1
ATOM 632 C C . ILE A 1 87 ? 17.688 7.860 17.829 1.00 83.62 87 ILE A C 1
ATOM 634 O O . ILE A 1 87 ? 17.514 8.517 18.857 1.00 83.62 87 ILE A O 1
ATOM 638 N N . LYS A 1 88 ? 18.144 6.600 17.836 1.00 81.12 88 LYS A N 1
ATOM 639 C CA . LYS A 1 88 ? 18.419 5.843 19.062 1.00 81.12 88 LYS A CA 1
ATOM 640 C C . LYS A 1 88 ? 19.485 6.509 19.937 1.00 81.12 88 LYS A C 1
ATOM 642 O O . LYS A 1 88 ? 19.390 6.444 21.156 1.00 81.12 88 LYS A O 1
ATOM 647 N N . TRP A 1 89 ? 20.494 7.133 19.329 1.00 81.06 89 TRP A N 1
ATOM 648 C CA . TRP A 1 89 ? 21.563 7.819 20.058 1.00 81.06 89 TRP A CA 1
ATOM 649 C C . TRP A 1 89 ? 21.146 9.193 20.597 1.00 81.06 89 TRP A C 1
ATOM 651 O O . TRP A 1 89 ? 21.483 9.527 21.730 1.00 81.06 89 TRP A O 1
ATOM 661 N N . LYS A 1 90 ? 20.427 9.992 19.799 1.00 80.69 90 LYS A N 1
ATOM 662 C CA . LYS A 1 90 ? 20.046 11.363 20.170 1.00 80.69 90 LYS A CA 1
ATOM 663 C C . LYS A 1 90 ? 18.929 11.399 21.217 1.00 80.69 90 LYS A C 1
ATOM 665 O O . LYS A 1 90 ? 18.952 12.271 22.082 1.00 80.69 90 LYS A O 1
ATOM 670 N N . GLY A 1 91 ? 17.967 10.479 21.121 1.00 72.12 91 GLY A N 1
ATOM 671 C CA . GLY A 1 91 ? 16.741 10.510 21.917 1.00 72.12 91 GLY A CA 1
ATOM 672 C C . GLY A 1 91 ? 15.821 11.689 21.565 1.00 72.12 91 GLY A C 1
ATOM 673 O O . GLY A 1 91 ? 16.217 12.659 20.911 1.00 72.12 91 GLY A O 1
ATOM 674 N N . SER A 1 92 ? 14.558 11.598 21.974 1.00 76.19 92 SER A N 1
ATOM 675 C CA . SER A 1 92 ? 13.605 12.708 21.933 1.00 76.19 92 SER A CA 1
ATOM 676 C C . SER A 1 92 ? 12.470 12.452 22.916 1.00 76.19 92 SER A C 1
ATOM 678 O O . SER A 1 92 ? 12.013 11.318 23.019 1.00 76.19 92 SER A O 1
ATOM 680 N N . ASP A 1 93 ? 11.992 13.510 23.567 1.00 79.12 93 ASP A N 1
ATOM 681 C CA . ASP A 1 93 ? 10.781 13.464 24.398 1.00 79.12 93 ASP A CA 1
ATOM 682 C C . ASP A 1 93 ? 9.493 13.456 23.552 1.00 79.12 93 ASP A C 1
ATOM 684 O O . ASP A 1 93 ? 8.408 13.249 24.078 1.00 79.12 93 ASP A O 1
ATOM 688 N N . ASP A 1 94 ? 9.607 13.701 22.240 1.00 82.81 94 ASP A N 1
ATOM 689 C CA . ASP A 1 94 ? 8.502 13.711 21.281 1.00 82.81 94 ASP A CA 1
ATOM 690 C C . ASP A 1 94 ? 8.724 12.590 20.246 1.00 82.81 94 ASP A C 1
ATOM 692 O O . ASP A 1 94 ? 9.561 12.736 19.340 1.00 82.81 94 ASP A O 1
ATOM 696 N N . PRO A 1 95 ? 7.998 11.463 20.367 1.00 83.19 95 PRO A N 1
ATOM 697 C CA . PRO A 1 95 ? 8.159 10.316 19.477 1.00 83.19 95 PRO A CA 1
ATOM 698 C C . PRO A 1 95 ? 7.919 10.676 18.005 1.00 83.19 95 PRO A C 1
ATOM 700 O O . PRO A 1 95 ? 8.683 10.269 17.129 1.00 83.19 95 PRO A O 1
ATOM 703 N N . GLY A 1 96 ? 6.924 11.521 17.719 1.00 79.44 96 GLY A N 1
ATOM 704 C CA . GLY A 1 96 ? 6.608 11.950 16.356 1.00 79.44 96 GLY A CA 1
ATOM 705 C C . GLY A 1 96 ? 7.741 12.761 15.722 1.00 79.44 96 GLY A C 1
ATOM 706 O O . GLY A 1 96 ? 8.112 12.539 14.563 1.00 79.44 96 GLY A O 1
ATOM 707 N N . LYS A 1 97 ? 8.365 13.676 16.477 1.00 81.38 97 LYS A N 1
ATOM 708 C CA . LYS A 1 97 ? 9.567 14.391 16.007 1.00 81.38 97 LYS A CA 1
ATOM 709 C C . LYS A 1 97 ? 10.740 13.445 15.773 1.00 81.38 97 LYS A C 1
ATOM 711 O O . LYS A 1 97 ? 11.488 13.664 14.814 1.00 81.38 97 LYS A O 1
ATOM 716 N N . ALA A 1 98 ? 10.912 12.420 16.606 1.00 85.75 98 ALA A N 1
ATOM 717 C CA . ALA A 1 98 ? 11.975 11.432 16.444 1.00 85.75 98 ALA A CA 1
ATOM 718 C C . ALA A 1 98 ? 11.836 10.660 15.121 1.00 85.75 98 ALA A C 1
ATOM 720 O O . ALA A 1 98 ? 12.777 10.653 14.321 1.00 85.75 98 ALA A O 1
ATOM 721 N N . LEU A 1 99 ? 10.649 10.105 14.852 1.00 84.62 99 LEU A N 1
ATOM 722 C CA . LEU A 1 99 ? 10.340 9.331 13.639 1.00 84.62 99 LEU A CA 1
ATOM 723 C C . LEU A 1 99 ? 10.520 10.173 12.362 1.00 84.62 99 LEU A C 1
ATOM 725 O O . LEU A 1 99 ? 11.167 9.752 11.395 1.00 84.62 99 LEU A O 1
ATOM 729 N N . ASN A 1 100 ? 10.039 11.420 12.384 1.00 83.06 100 ASN A N 1
ATOM 730 C CA . ASN A 1 100 ? 10.209 12.355 11.269 1.00 83.06 100 ASN A CA 1
ATOM 731 C C . ASN A 1 100 ? 11.683 12.723 11.039 1.00 83.06 100 ASN A C 1
ATOM 733 O O . ASN A 1 100 ? 12.159 12.717 9.903 1.00 83.06 100 ASN A O 1
ATOM 737 N N . THR A 1 101 ? 12.435 12.993 12.112 1.00 84.62 101 THR A N 1
ATOM 738 C CA . THR A 1 101 ? 13.873 13.300 12.024 1.00 84.62 101 THR A CA 1
ATOM 739 C C . THR A 1 101 ? 14.657 12.136 11.419 1.00 84.62 101 THR A C 1
ATOM 741 O O . THR A 1 101 ? 15.533 12.363 10.583 1.00 84.62 101 THR A O 1
ATOM 744 N N . GLY A 1 102 ? 14.316 10.898 11.789 1.00 87.25 102 GLY A N 1
ATOM 745 C CA . GLY A 1 102 ? 14.879 9.691 11.186 1.00 87.25 102 GLY A CA 1
ATOM 746 C C . GLY A 1 102 ? 14.683 9.620 9.682 1.00 87.25 102 GLY A C 1
ATOM 747 O O . GLY A 1 102 ? 15.630 9.359 8.940 1.00 87.25 102 GLY A O 1
ATOM 748 N N . THR A 1 103 ? 13.465 9.909 9.231 1.00 87.81 103 THR A N 1
ATOM 749 C CA . THR A 1 103 ? 13.102 9.916 7.808 1.00 87.81 103 THR A CA 1
ATOM 750 C C . THR A 1 103 ? 13.887 10.976 7.037 1.00 87.81 103 THR A C 1
ATOM 752 O O . THR A 1 103 ? 14.490 10.671 6.005 1.00 87.81 103 THR A O 1
ATOM 755 N N . TYR A 1 104 ? 13.968 12.205 7.559 1.00 88.50 104 TYR A N 1
ATOM 756 C CA . TYR A 1 104 ? 14.739 13.281 6.927 1.00 88.50 104 TYR A CA 1
ATOM 757 C C . TYR A 1 104 ? 16.232 12.969 6.856 1.00 88.50 104 TYR A C 1
ATOM 759 O O . TYR A 1 104 ? 16.866 13.199 5.825 1.00 88.50 104 TYR A O 1
ATOM 767 N N . LEU A 1 105 ? 16.797 12.420 7.932 1.00 91.38 105 LEU A N 1
ATOM 768 C CA . LEU A 1 105 ? 18.204 12.046 7.956 1.00 91.38 105 LEU A CA 1
ATOM 769 C C . LEU A 1 105 ? 18.489 10.907 6.973 1.00 91.38 105 LEU A C 1
ATOM 771 O O . LEU A 1 105 ? 19.435 11.008 6.198 1.00 91.38 105 LEU A O 1
ATOM 775 N N . SER A 1 106 ? 17.644 9.872 6.949 1.00 93.38 106 SER A N 1
ATOM 776 C CA . SER A 1 106 ? 17.758 8.759 5.994 1.00 93.38 106 SER A CA 1
ATOM 777 C C . SER A 1 106 ? 17.699 9.263 4.551 1.00 93.38 106 SER A C 1
ATOM 779 O O . SER A 1 106 ? 18.486 8.834 3.717 1.00 93.38 106 SER A O 1
ATOM 781 N N . THR A 1 107 ? 16.824 10.233 4.274 1.00 92.69 107 THR A N 1
ATOM 782 C CA . THR A 1 107 ? 16.683 10.868 2.956 1.00 92.69 107 THR A CA 1
ATOM 783 C C . THR A 1 107 ? 17.956 11.600 2.536 1.00 92.69 107 THR A C 1
ATOM 785 O O . THR A 1 107 ? 18.463 11.400 1.431 1.00 92.69 107 THR A O 1
ATOM 788 N N . LEU A 1 108 ? 18.497 12.443 3.421 1.00 93.88 108 LEU A N 1
ATOM 789 C CA . LEU A 1 108 ? 19.710 13.212 3.148 1.00 93.88 108 LEU A CA 1
ATOM 790 C C . LEU A 1 108 ? 20.926 12.296 2.963 1.00 93.88 108 LEU A C 1
ATOM 792 O O . LEU A 1 108 ? 21.709 12.480 2.030 1.00 93.88 108 LEU A O 1
ATOM 796 N N . LEU A 1 109 ? 21.064 11.296 3.839 1.00 95.75 109 LEU A N 1
ATOM 797 C CA . LEU A 1 109 ? 22.127 10.299 3.761 1.00 95.75 109 LEU A CA 1
ATOM 798 C C . LEU A 1 109 ? 22.017 9.472 2.486 1.00 95.75 109 LEU A C 1
ATOM 800 O O . LEU A 1 109 ? 23.032 9.255 1.831 1.00 95.75 109 LEU A O 1
ATOM 804 N N . PHE A 1 110 ? 20.810 9.062 2.097 1.00 96.81 110 PHE A N 1
ATOM 805 C CA . PHE A 1 110 ? 20.599 8.355 0.842 1.00 96.81 110 PHE A CA 1
ATOM 806 C C . PHE A 1 110 ? 21.053 9.197 -0.347 1.00 96.81 110 PHE A C 1
ATOM 808 O O . PHE A 1 110 ? 21.841 8.709 -1.145 1.00 96.81 110 PHE A O 1
ATOM 815 N N . ALA A 1 111 ? 20.633 10.462 -0.450 1.00 95.56 111 ALA A N 1
ATOM 816 C CA . ALA A 1 111 ? 21.030 11.316 -1.570 1.00 95.56 111 ALA A CA 1
ATOM 817 C C . ALA A 1 111 ? 22.561 11.481 -1.658 1.00 95.56 111 ALA A C 1
ATOM 819 O O . ALA A 1 111 ? 23.139 11.374 -2.742 1.00 95.56 111 ALA A O 1
ATOM 820 N N . ALA A 1 112 ? 23.231 11.684 -0.518 1.00 96.12 112 ALA A N 1
ATOM 821 C CA . ALA A 1 112 ? 24.686 11.815 -0.461 1.00 96.12 112 ALA A CA 1
ATOM 822 C C . ALA A 1 112 ? 25.414 10.507 -0.817 1.00 96.12 112 ALA A C 1
ATOM 824 O O . ALA A 1 112 ? 26.358 10.514 -1.610 1.00 96.12 112 ALA A O 1
ATOM 825 N N . LEU A 1 113 ? 24.976 9.377 -0.257 1.00 96.88 113 LEU A N 1
ATOM 826 C CA . LEU A 1 113 ? 25.588 8.076 -0.515 1.00 96.88 113 LEU A CA 1
ATOM 827 C C . LEU A 1 113 ? 25.289 7.578 -1.934 1.00 96.88 113 LEU A C 1
ATOM 829 O O . LEU A 1 113 ? 26.175 7.016 -2.568 1.00 96.88 113 LEU A O 1
ATOM 833 N N . ALA A 1 114 ? 24.093 7.823 -2.469 1.00 97.12 114 ALA A N 1
ATOM 834 C CA . ALA A 1 114 ? 23.740 7.485 -3.846 1.00 97.12 114 ALA A CA 1
ATOM 835 C C . ALA A 1 114 ? 24.642 8.235 -4.835 1.00 97.12 114 ALA A C 1
ATOM 837 O O . ALA A 1 114 ? 25.172 7.626 -5.765 1.00 97.12 114 ALA A O 1
ATOM 838 N N . ALA A 1 115 ? 24.903 9.524 -4.590 1.00 96.94 115 ALA A N 1
ATOM 839 C CA . ALA A 1 115 ? 25.857 10.297 -5.381 1.00 96.94 115 ALA A CA 1
ATOM 840 C C . ALA A 1 115 ? 27.291 9.745 -5.262 1.00 96.94 115 ALA A C 1
ATOM 842 O O . ALA A 1 115 ? 27.979 9.603 -6.272 1.00 96.94 115 ALA A O 1
ATOM 843 N N . LEU A 1 116 ? 27.736 9.379 -4.053 1.00 96.88 116 LEU A N 1
ATOM 844 C CA . LEU A 1 116 ? 29.059 8.783 -3.834 1.00 96.88 116 LEU A CA 1
ATOM 845 C C . LEU A 1 116 ? 29.224 7.444 -4.570 1.00 96.88 116 LEU A C 1
ATOM 847 O O . LEU A 1 116 ? 30.224 7.235 -5.250 1.00 96.88 116 LEU A O 1
ATOM 851 N N . PHE A 1 117 ? 28.253 6.539 -4.458 1.00 96.94 117 PHE A N 1
ATOM 852 C CA . PHE A 1 117 ? 28.310 5.245 -5.138 1.00 96.94 117 PHE A CA 1
ATOM 853 C C . PHE A 1 117 ? 28.182 5.396 -6.655 1.00 96.94 117 PHE A C 1
ATOM 855 O O . PHE A 1 117 ? 28.881 4.700 -7.388 1.00 96.94 117 PHE A O 1
ATOM 862 N N . THR A 1 118 ? 27.397 6.364 -7.137 1.00 96.88 118 THR A N 1
ATOM 863 C CA . THR A 1 118 ? 27.358 6.714 -8.565 1.00 96.88 118 THR A CA 1
ATOM 864 C C . THR A 1 118 ? 28.732 7.180 -9.050 1.00 96.88 118 THR A C 1
ATOM 866 O O . THR A 1 118 ? 29.205 6.696 -10.074 1.00 96.88 118 THR A O 1
ATOM 869 N N . LEU A 1 119 ? 29.428 8.033 -8.287 1.00 96.38 119 LEU A N 1
ATOM 870 C CA . LEU A 1 119 ? 30.792 8.479 -8.603 1.00 96.38 119 LEU A CA 1
ATOM 871 C C . LEU A 1 119 ? 31.792 7.313 -8.703 1.00 96.38 119 LEU A C 1
ATOM 873 O O . LEU A 1 119 ? 32.710 7.357 -9.518 1.00 96.38 119 LEU A O 1
ATOM 877 N N . ILE A 1 120 ? 31.620 6.268 -7.893 1.00 96.00 120 ILE A N 1
ATOM 878 C CA . ILE A 1 120 ? 32.460 5.065 -7.953 1.00 96.00 120 ILE A CA 1
ATOM 879 C C . ILE A 1 120 ? 32.097 4.214 -9.179 1.00 96.00 120 ILE A C 1
ATOM 881 O O . ILE A 1 120 ? 32.985 3.749 -9.889 1.00 96.00 120 ILE A O 1
ATOM 885 N N . MET A 1 121 ? 30.805 4.026 -9.459 1.00 95.25 121 MET A N 1
ATOM 886 C CA . MET A 1 121 ? 30.326 3.154 -10.540 1.00 95.25 121 MET A CA 1
ATOM 887 C C . MET A 1 121 ? 30.543 3.720 -11.948 1.00 95.25 121 MET A C 1
ATOM 889 O O . MET A 1 121 ? 30.508 2.957 -12.908 1.00 95.25 121 MET A O 1
ATOM 893 N N . VAL A 1 122 ? 30.806 5.024 -12.093 1.00 95.19 122 VAL A N 1
ATOM 894 C CA . VAL A 1 122 ? 31.194 5.602 -13.392 1.00 95.19 122 VAL A CA 1
ATOM 895 C C . VAL A 1 122 ? 32.639 5.288 -13.797 1.00 95.19 122 VAL A C 1
ATOM 897 O O . VAL A 1 122 ? 33.010 5.511 -14.950 1.00 95.19 122 VAL A O 1
ATOM 900 N N . ILE A 1 123 ? 33.477 4.779 -12.886 1.00 92.94 123 ILE A N 1
ATOM 901 C CA . ILE A 1 123 ? 34.869 4.435 -13.197 1.00 92.94 123 ILE A CA 1
ATOM 902 C C . ILE A 1 123 ? 34.889 3.293 -14.222 1.00 92.94 123 ILE A C 1
ATOM 904 O O . ILE A 1 123 ? 34.406 2.197 -13.956 1.00 92.94 123 ILE A O 1
ATOM 908 N N . GLY A 1 124 ? 35.487 3.546 -15.388 1.00 86.38 124 GLY A N 1
ATOM 909 C CA . GLY A 1 124 ? 35.563 2.572 -16.483 1.00 86.38 124 GLY A CA 1
ATOM 910 C C . GLY A 1 124 ? 34.402 2.637 -17.480 1.00 86.38 124 GLY A C 1
ATOM 911 O O . GLY A 1 124 ? 34.405 1.865 -18.435 1.00 86.38 124 GLY A O 1
ATOM 912 N N . LEU A 1 125 ? 33.456 3.564 -17.296 1.00 91.44 125 LEU A N 1
ATOM 913 C CA . LEU A 1 125 ? 32.428 3.880 -18.288 1.00 91.44 125 LEU A CA 1
ATOM 914 C C . LEU A 1 125 ? 32.903 4.953 -19.272 1.00 91.44 1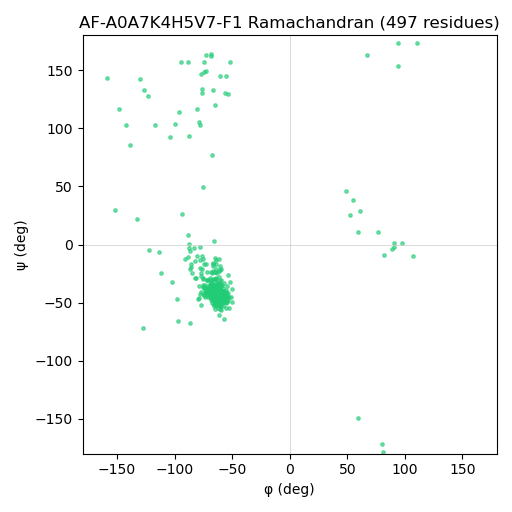25 LEU A C 1
ATOM 916 O O . LEU A 1 125 ? 33.776 5.773 -18.972 1.00 91.44 125 LEU A O 1
ATOM 920 N N . THR A 1 126 ? 32.284 4.980 -20.449 1.00 90.88 126 THR A N 1
ATOM 921 C CA . THR A 1 126 ? 32.416 6.098 -21.390 1.00 90.88 126 THR A CA 1
ATOM 922 C C . THR A 1 126 ? 31.738 7.365 -20.846 1.00 90.88 126 THR A C 1
ATOM 924 O O . THR A 1 126 ? 30.934 7.318 -19.914 1.00 90.88 126 THR A O 1
ATOM 927 N N . GLY A 1 127 ? 32.044 8.531 -21.427 1.00 89.38 127 GLY A N 1
ATOM 928 C CA . GLY A 1 127 ? 31.471 9.807 -20.973 1.00 89.38 127 GLY A CA 1
ATOM 929 C C . GLY A 1 127 ? 29.943 9.884 -21.099 1.00 89.38 127 GLY A C 1
ATOM 930 O O . GLY A 1 127 ? 29.276 10.439 -20.221 1.00 89.38 127 GLY A O 1
ATOM 931 N N . GLU A 1 128 ? 29.378 9.296 -22.155 1.00 88.56 128 GLU A N 1
ATOM 932 C CA . GLU A 1 128 ? 27.925 9.220 -22.354 1.00 88.56 128 GLU A CA 1
ATOM 933 C C . GLU A 1 128 ? 27.276 8.284 -21.335 1.00 88.56 128 GLU A C 1
ATOM 935 O O . GLU A 1 128 ? 26.298 8.662 -20.684 1.00 88.56 128 GLU A O 1
ATOM 940 N N . GLU A 1 129 ? 27.877 7.110 -21.118 1.00 90.69 129 GLU A N 1
ATOM 941 C CA . GLU A 1 129 ? 27.390 6.147 -20.134 1.00 90.69 129 GLU A CA 1
ATOM 942 C C . GLU A 1 129 ? 27.423 6.732 -18.708 1.00 90.69 129 GLU A C 1
ATOM 944 O O . GLU A 1 129 ? 26.443 6.664 -17.956 1.00 90.69 129 GLU A O 1
ATOM 949 N N . ALA A 1 130 ? 28.526 7.389 -18.344 1.00 93.19 130 ALA A N 1
ATOM 950 C CA . ALA A 1 130 ? 28.661 8.059 -17.057 1.00 93.19 130 ALA A CA 1
ATOM 951 C C . ALA A 1 130 ? 27.594 9.151 -16.868 1.00 93.19 130 ALA A C 1
ATOM 953 O O . ALA A 1 130 ? 26.975 9.245 -15.807 1.00 93.19 130 ALA A O 1
ATOM 954 N N . THR A 1 131 ? 27.333 9.949 -17.908 1.00 93.25 131 THR A N 1
ATOM 955 C CA . THR A 1 131 ? 26.297 10.994 -17.881 1.00 93.25 131 THR A CA 1
ATOM 956 C C . THR A 1 131 ? 24.907 10.398 -17.666 1.00 93.25 131 THR A C 1
ATOM 958 O O . THR A 1 131 ? 24.114 10.931 -16.888 1.00 93.25 131 THR A O 1
ATOM 961 N N . MET A 1 132 ? 24.601 9.282 -18.328 1.00 91.69 132 MET A N 1
ATOM 962 C CA . MET A 1 132 ? 23.334 8.580 -18.145 1.00 91.69 132 MET A CA 1
ATOM 963 C C . MET A 1 132 ? 23.192 8.013 -16.729 1.00 91.69 132 MET A C 1
ATOM 965 O O . MET A 1 132 ? 22.138 8.177 -16.121 1.00 91.69 132 MET A O 1
ATOM 969 N N . LEU A 1 133 ? 24.249 7.433 -16.154 1.00 94.19 133 LEU A N 1
ATOM 970 C CA . LEU A 1 133 ? 24.204 6.914 -14.783 1.00 94.19 133 LEU A CA 1
ATOM 971 C C . LEU A 1 133 ? 23.900 8.022 -13.758 1.00 94.19 133 LEU A C 1
ATOM 973 O O . LEU A 1 133 ? 23.077 7.835 -12.863 1.00 94.19 133 LEU A O 1
ATOM 977 N N . TRP A 1 134 ? 24.478 9.214 -13.938 1.00 96.81 134 TRP A N 1
ATOM 978 C CA . TRP A 1 134 ? 24.148 10.387 -13.121 1.00 96.81 134 TRP A CA 1
ATOM 979 C C . TRP A 1 134 ? 22.691 10.832 -13.269 1.00 96.81 134 TRP A C 1
ATOM 981 O O . TRP A 1 134 ? 22.051 11.173 -12.272 1.00 96.81 134 TRP A O 1
ATOM 991 N N . LYS A 1 135 ? 22.139 10.797 -14.488 1.00 95.94 135 LYS A N 1
ATOM 992 C CA . LYS A 1 135 ? 20.715 11.084 -14.723 1.00 95.94 135 LYS A CA 1
ATOM 993 C C . LYS A 1 135 ? 19.816 10.075 -14.002 1.00 95.94 135 LYS A C 1
ATOM 995 O O . LYS A 1 135 ? 18.840 10.488 -13.380 1.00 95.94 135 LYS A O 1
ATOM 1000 N N . LEU A 1 136 ? 20.171 8.788 -14.010 1.00 95.69 136 LEU A N 1
ATOM 1001 C CA . LEU A 1 136 ? 19.447 7.731 -13.291 1.00 95.69 136 LEU A CA 1
ATOM 1002 C C . LEU A 1 136 ? 19.526 7.908 -11.766 1.00 95.69 136 LEU A C 1
ATOM 1004 O O . LEU A 1 136 ? 18.510 7.767 -11.087 1.00 95.69 136 LEU A O 1
ATOM 1008 N N . CYS A 1 137 ? 20.688 8.296 -11.226 1.00 97.50 137 CYS A N 1
ATOM 1009 C CA . CYS A 1 137 ? 20.812 8.692 -9.818 1.00 97.50 137 CYS A CA 1
ATOM 1010 C C . CYS A 1 137 ? 19.881 9.871 -9.488 1.00 97.50 137 CYS A C 1
ATOM 1012 O O . CYS A 1 137 ? 19.195 9.860 -8.467 1.00 97.50 137 CYS A O 1
ATOM 1014 N N . GLY A 1 138 ? 19.822 10.878 -10.367 1.00 97.06 138 GLY A N 1
ATOM 1015 C CA . GLY A 1 138 ? 18.899 12.006 -10.237 1.00 97.06 138 GLY A CA 1
ATOM 1016 C C . GLY A 1 138 ? 17.432 11.568 -10.233 1.00 97.06 138 GLY A C 1
ATOM 1017 O O . GLY A 1 138 ? 16.660 12.039 -9.401 1.00 97.06 138 GLY A O 1
ATOM 1018 N N . CYS A 1 139 ? 17.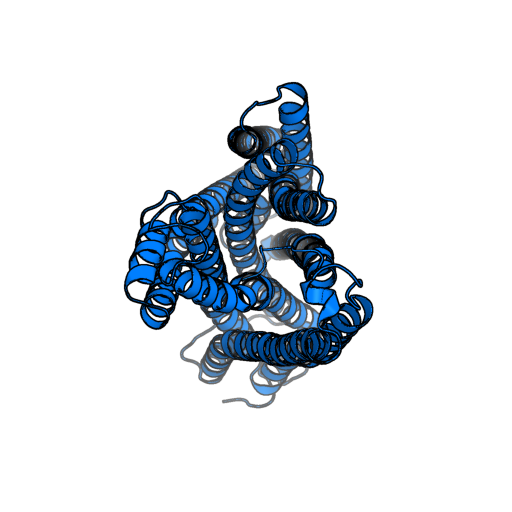059 10.618 -11.096 1.00 96.56 139 CYS A N 1
ATOM 1019 C CA . CYS A 1 139 ? 15.716 10.034 -11.120 1.00 96.56 139 CYS A CA 1
ATOM 1020 C C . CYS A 1 139 ? 15.370 9.338 -9.798 1.00 96.56 139 CYS A C 1
ATOM 1022 O O . CYS A 1 139 ? 14.275 9.541 -9.279 1.00 96.56 139 CYS A O 1
ATOM 1024 N N . ALA A 1 140 ? 16.308 8.588 -9.211 1.00 96.81 140 ALA A N 1
ATOM 1025 C CA . ALA A 1 140 ? 16.098 7.955 -7.911 1.00 96.81 140 ALA A CA 1
ATOM 1026 C C . ALA A 1 140 ? 15.851 8.990 -6.796 1.00 96.81 140 ALA A C 1
ATOM 1028 O O . ALA A 1 140 ? 14.932 8.841 -5.991 1.00 96.81 140 ALA A O 1
ATOM 1029 N N . VAL A 1 141 ? 16.605 10.092 -6.782 1.00 95.94 141 VAL A N 1
ATOM 1030 C CA . VAL A 1 141 ? 16.375 11.187 -5.823 1.00 95.94 141 VAL A CA 1
ATOM 1031 C C . VAL A 1 141 ? 15.018 11.864 -6.054 1.00 95.94 141 VAL A C 1
ATOM 1033 O O . VAL A 1 141 ? 14.313 12.152 -5.089 1.00 95.94 141 VAL A O 1
ATOM 1036 N N . ILE A 1 142 ? 14.609 12.081 -7.309 1.00 95.00 142 ILE A N 1
ATOM 1037 C CA . ILE A 1 142 ? 13.276 12.615 -7.645 1.00 95.00 142 ILE A CA 1
ATOM 1038 C C . ILE A 1 142 ? 12.172 11.694 -7.113 1.00 95.00 142 ILE A C 1
ATOM 1040 O O . ILE A 1 142 ? 11.218 12.176 -6.505 1.00 95.00 142 ILE A O 1
ATOM 1044 N N . GLY A 1 143 ? 12.322 10.383 -7.302 1.00 93.44 143 GLY A N 1
ATOM 1045 C CA . GLY A 1 143 ? 11.406 9.375 -6.775 1.00 93.44 143 GLY A CA 1
ATOM 1046 C C . GLY A 1 143 ? 11.255 9.435 -5.259 1.00 93.44 143 GLY A C 1
ATOM 1047 O O . GLY A 1 143 ? 10.138 9.466 -4.745 1.00 93.44 143 GLY A O 1
ATOM 1048 N N . LEU A 1 144 ? 12.374 9.545 -4.540 1.00 92.81 144 LEU A N 1
ATOM 1049 C CA . LEU A 1 144 ? 12.372 9.709 -3.088 1.00 92.81 144 LEU A CA 1
ATOM 1050 C C . LEU A 1 144 ? 11.626 10.974 -2.645 1.00 92.81 144 LEU A C 1
ATOM 1052 O O . LEU A 1 144 ? 10.789 10.923 -1.745 1.00 92.81 144 LEU A O 1
ATOM 1056 N N . LEU A 1 145 ? 11.897 12.110 -3.293 1.00 91.06 145 LEU A N 1
ATOM 1057 C CA . LEU A 1 145 ? 11.211 13.370 -2.995 1.00 91.06 145 LEU A CA 1
ATOM 1058 C C . LEU A 1 145 ? 9.705 13.273 -3.263 1.00 91.06 145 LEU A C 1
ATOM 1060 O O . LEU A 1 145 ? 8.909 13.783 -2.474 1.00 91.06 145 LEU A O 1
ATOM 1064 N N . ALA A 1 146 ? 9.308 12.590 -4.338 1.00 89.94 146 ALA A N 1
ATOM 1065 C CA . ALA A 1 146 ? 7.907 12.328 -4.631 1.00 89.94 146 ALA A CA 1
ATOM 1066 C C . ALA A 1 146 ? 7.251 11.490 -3.523 1.00 89.94 146 ALA A C 1
ATOM 1068 O O . ALA A 1 146 ? 6.166 11.844 -3.070 1.00 89.94 146 ALA A O 1
ATOM 1069 N N . GLY A 1 147 ? 7.930 10.452 -3.021 1.00 88.06 147 GLY A N 1
ATOM 1070 C CA . GLY A 1 147 ? 7.441 9.626 -1.910 1.00 88.06 147 GLY A CA 1
ATOM 1071 C C . GLY A 1 147 ? 7.192 10.444 -0.643 1.00 88.06 147 GLY A C 1
ATOM 1072 O O . GLY A 1 147 ? 6.148 10.323 -0.006 1.00 88.06 147 GLY A O 1
ATOM 1073 N N . ILE A 1 148 ? 8.111 11.355 -0.320 1.00 84.00 148 ILE A N 1
ATOM 1074 C CA . ILE A 1 148 ? 7.976 12.262 0.827 1.00 84.00 148 ILE A CA 1
ATOM 1075 C C . ILE A 1 148 ? 6.759 13.183 0.668 1.00 84.00 148 ILE A C 1
ATOM 1077 O O . ILE A 1 148 ? 5.975 13.341 1.604 1.00 84.00 148 ILE A O 1
ATOM 1081 N N . ILE A 1 149 ? 6.570 13.774 -0.517 1.00 84.38 149 ILE A N 1
ATOM 1082 C CA . ILE A 1 149 ? 5.399 14.614 -0.809 1.00 84.38 149 ILE A CA 1
ATOM 1083 C C . ILE A 1 149 ? 4.108 13.800 -0.641 1.00 84.38 149 ILE A C 1
ATOM 1085 O O . ILE A 1 149 ? 3.165 14.285 -0.016 1.00 84.38 149 ILE A O 1
ATOM 1089 N N . LEU A 1 150 ? 4.079 12.560 -1.136 1.00 84.94 150 LEU A N 1
ATOM 1090 C CA . LEU A 1 150 ? 2.926 11.660 -1.031 1.00 84.94 150 LEU A CA 1
ATOM 1091 C C . LEU A 1 150 ? 2.563 11.356 0.425 1.00 84.94 150 LEU A C 1
ATOM 1093 O O . LEU A 1 150 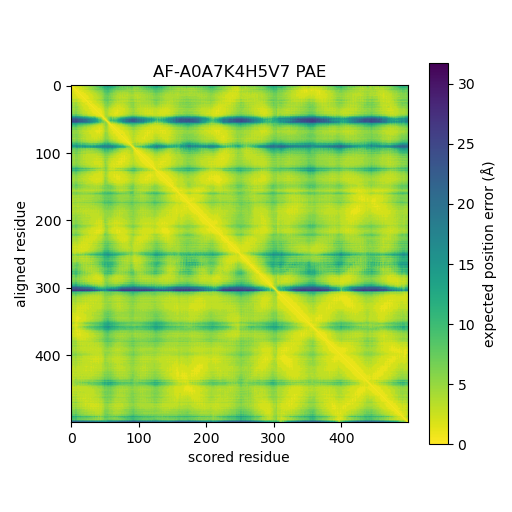? 1.397 11.503 0.812 1.00 84.94 150 LEU A O 1
ATOM 1097 N N . GLY A 1 151 ? 3.564 11.035 1.245 1.00 82.69 151 GLY A N 1
ATOM 1098 C CA . GLY A 1 151 ? 3.389 10.832 2.682 1.00 82.69 151 GLY A CA 1
ATOM 1099 C C . GLY A 1 151 ? 2.791 12.060 3.376 1.00 82.69 151 GLY A C 1
ATOM 1100 O O . GLY A 1 151 ? 1.793 11.941 4.082 1.00 82.69 151 GLY A O 1
ATOM 1101 N N . PHE A 1 152 ? 3.311 13.263 3.103 1.00 83.50 152 PHE A N 1
ATOM 1102 C CA . PHE A 1 152 ? 2.773 14.499 3.691 1.00 83.50 152 PHE A CA 1
ATOM 1103 C C . PHE A 1 152 ? 1.370 14.857 3.215 1.00 83.50 152 PHE A C 1
ATOM 1105 O O . PHE A 1 152 ? 0.582 15.417 3.979 1.00 83.50 152 PHE A O 1
ATOM 1112 N N . THR A 1 153 ? 1.045 14.576 1.953 1.00 88.19 153 THR A N 1
ATOM 1113 C CA . THR A 1 153 ? -0.320 14.803 1.472 1.00 88.19 153 THR A CA 1
ATOM 1114 C C . THR A 1 153 ? -1.300 13.874 2.176 1.00 88.19 153 THR A C 1
ATOM 1116 O O . THR A 1 153 ? -2.342 14.349 2.611 1.00 88.19 153 THR A O 1
ATOM 1119 N N . SER A 1 154 ? -0.942 12.603 2.379 1.00 87.06 154 SER A N 1
ATOM 1120 C CA . SER A 1 154 ? -1.782 11.648 3.113 1.00 87.06 154 SER A CA 1
ATOM 1121 C C . SER A 1 154 ? -1.947 12.070 4.577 1.00 87.06 154 SER A C 1
ATOM 1123 O O . SER A 1 154 ? -3.079 12.165 5.043 1.00 87.06 154 SER A O 1
ATOM 1125 N N . ASP A 1 155 ? -0.859 12.478 5.248 1.00 85.62 155 ASP A N 1
ATOM 1126 C CA . ASP A 1 155 ? -0.890 13.064 6.603 1.00 85.62 155 ASP A CA 1
ATOM 1127 C C . ASP A 1 155 ? -1.873 14.237 6.712 1.00 85.62 155 ASP A C 1
ATOM 1129 O O . ASP A 1 155 ? -2.669 14.317 7.643 1.00 85.62 155 ASP A O 1
ATOM 1133 N N . TYR A 1 156 ? -1.876 15.152 5.738 1.00 90.31 156 TYR A N 1
ATOM 1134 C CA . TYR A 1 156 ? -2.780 16.302 5.771 1.00 90.31 156 TYR A CA 1
ATOM 1135 C C . TYR A 1 156 ? -4.266 15.906 5.782 1.00 90.31 156 TYR A C 1
ATOM 1137 O O . TYR A 1 156 ? -5.076 16.604 6.402 1.00 90.31 156 TYR A O 1
ATOM 1145 N N . PHE A 1 157 ? -4.628 14.831 5.077 1.00 91.44 157 PHE A N 1
ATOM 1146 C CA . PHE A 1 157 ? -6.013 14.369 4.976 1.00 91.44 157 PHE A CA 1
ATOM 1147 C C . PHE A 1 157 ? -6.449 13.477 6.131 1.00 91.44 157 PHE A C 1
ATOM 1149 O O . PHE A 1 157 ? -7.646 13.420 6.394 1.00 91.44 157 PHE A O 1
ATOM 1156 N N . THR A 1 158 ? -5.517 12.806 6.805 1.00 88.19 158 THR A N 1
ATOM 1157 C CA . THR A 1 158 ? -5.846 11.845 7.861 1.00 88.19 158 THR A CA 1
ATOM 1158 C C . THR A 1 158 ? -5.635 12.411 9.256 1.00 88.19 158 THR A C 1
ATOM 1160 O O . THR A 1 158 ? -6.403 12.079 10.153 1.00 88.19 158 THR A O 1
ATOM 1163 N N . ARG A 1 159 ? -4.662 13.296 9.479 1.00 85.44 159 ARG A N 1
ATOM 1164 C CA . ARG A 1 159 ? -4.263 13.721 10.826 1.00 85.44 159 ARG A CA 1
ATOM 1165 C C . ARG A 1 159 ? -5.347 14.516 11.566 1.00 85.44 159 ARG A C 1
ATOM 1167 O O . ARG A 1 159 ? -5.899 15.485 11.044 1.00 85.44 159 ARG A O 1
ATOM 1174 N N . ALA A 1 160 ? -5.591 14.147 12.824 1.00 84.19 160 ALA A N 1
ATOM 1175 C CA . ALA A 1 160 ? -6.664 14.670 13.681 1.00 84.19 160 ALA A CA 1
ATOM 1176 C C . ALA A 1 160 ? -6.695 16.205 13.827 1.00 84.19 160 ALA A C 1
ATOM 1178 O O . ALA A 1 160 ? -7.758 16.822 13.882 1.00 84.19 160 ALA A O 1
ATOM 1179 N N . ASP A 1 161 ? -5.535 16.865 13.865 1.00 81.94 161 ASP A N 1
ATOM 1180 C CA . ASP A 1 161 ? -5.436 18.319 14.038 1.00 81.94 161 ASP A CA 1
ATOM 1181 C C . ASP A 1 161 ? -5.621 19.116 12.728 1.00 81.94 161 ASP A C 1
ATOM 1183 O O . ASP A 1 161 ? -5.602 20.354 12.745 1.00 81.94 161 ASP A O 1
ATOM 1187 N N . ARG A 1 162 ? -5.792 18.439 11.585 1.00 90.75 162 ARG A N 1
ATOM 1188 C CA . ARG A 1 162 ? -5.939 19.073 10.273 1.00 90.75 162 ARG A CA 1
ATOM 1189 C C . ARG A 1 162 ? -7.397 19.278 9.895 1.00 90.75 162 ARG A C 1
ATOM 1191 O O . ARG A 1 162 ? -8.321 18.633 10.376 1.00 90.75 162 ARG A O 1
ATOM 1198 N N . LYS A 1 163 ? -7.598 20.241 8.995 1.00 94.88 163 LYS A N 1
ATOM 1199 C CA . LYS A 1 163 ? -8.924 20.710 8.581 1.00 94.88 163 LYS A CA 1
ATOM 1200 C C . LYS A 1 163 ? -9.826 19.600 8.010 1.00 94.88 163 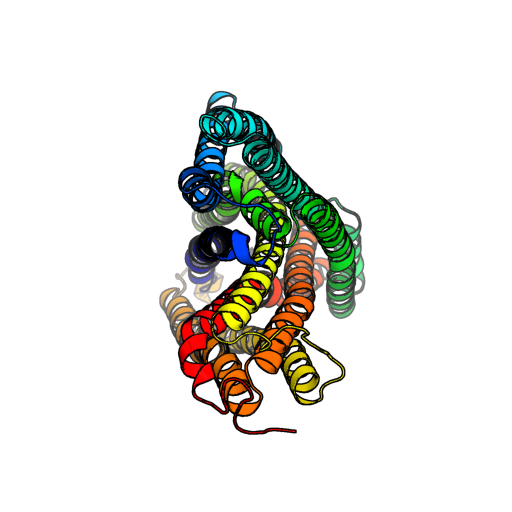LYS A C 1
ATOM 1202 O O . LYS A 1 163 ? -11.002 19.638 8.359 1.00 94.88 163 LYS A O 1
ATOM 1207 N N . PRO A 1 164 ? -9.353 18.663 7.160 1.00 95.00 164 PRO A N 1
ATOM 1208 C CA . PRO A 1 164 ? -10.208 17.592 6.639 1.00 95.00 164 PRO A CA 1
ATOM 1209 C C . PRO A 1 164 ? -10.783 16.711 7.755 1.00 95.00 164 PRO A C 1
ATOM 1211 O O . PRO A 1 164 ? -12.001 16.604 7.878 1.00 95.00 164 PRO A O 1
ATOM 1214 N N . THR A 1 165 ? -9.924 16.187 8.630 1.00 93.38 165 THR A N 1
ATOM 1215 C CA . THR A 1 165 ? -10.324 15.312 9.740 1.00 93.38 165 THR A CA 1
ATOM 1216 C C . THR A 1 165 ? -11.177 16.035 10.778 1.00 93.38 165 THR A C 1
ATOM 1218 O O . THR A 1 165 ? -12.214 15.519 11.183 1.00 93.38 165 THR A O 1
ATOM 1221 N N . ARG A 1 166 ? -10.837 17.280 11.147 1.00 94.50 166 ARG A N 1
ATOM 1222 C CA . ARG A 1 166 ? -11.670 18.073 12.075 1.00 94.50 166 ARG A CA 1
ATOM 1223 C C . ARG A 1 166 ? -13.076 18.307 11.547 1.00 94.50 166 ARG A C 1
ATOM 1225 O O . ARG A 1 166 ? -14.036 18.138 12.284 1.00 94.50 166 ARG A O 1
ATOM 1232 N N . LYS A 1 167 ? -13.210 18.639 10.262 1.00 95.88 167 LYS A N 1
ATOM 1233 C CA . LYS A 1 167 ? -14.528 18.795 9.634 1.00 95.88 167 LYS A CA 1
ATOM 1234 C C . LYS A 1 167 ? -15.315 17.491 9.590 1.00 95.88 167 LYS A C 1
ATOM 1236 O O . LYS A 1 167 ? -16.540 17.516 9.619 1.00 95.88 167 LYS A O 1
ATOM 1241 N N . MET A 1 168 ? -14.627 16.358 9.507 1.00 95.12 168 MET A N 1
ATOM 1242 C CA . MET A 1 168 ? -15.251 15.042 9.587 1.00 95.12 168 MET A CA 1
ATOM 1243 C C . MET A 1 168 ? -15.750 14.729 10.999 1.00 95.12 168 MET A C 1
ATOM 1245 O O . MET A 1 168 ? -16.853 14.210 11.146 1.00 95.12 168 MET A O 1
ATOM 1249 N N . ALA A 1 169 ? -14.995 15.110 12.028 1.00 95.62 169 ALA A N 1
ATOM 1250 C CA . ALA A 1 169 ? -15.451 15.018 13.408 1.00 95.62 169 ALA A CA 1
ATOM 1251 C C . ALA A 1 169 ? -16.614 15.982 13.705 1.00 95.62 169 ALA A C 1
ATOM 1253 O O . ALA A 1 169 ? -17.591 15.588 14.331 1.00 95.62 169 ALA A O 1
ATOM 1254 N N . GLU A 1 170 ? -16.566 17.221 13.203 1.00 96.44 170 GLU A N 1
ATOM 1255 C CA . GLU A 1 170 ? -17.686 18.176 13.272 1.00 96.44 170 GLU A CA 1
ATOM 1256 C C . GLU A 1 170 ? -18.946 17.600 12.601 1.00 96.44 170 GLU A C 1
ATOM 1258 O O . GLU A 1 170 ? -20.032 17.658 13.175 1.00 96.44 170 GLU A O 1
ATOM 1263 N N . ALA A 1 171 ? -18.799 16.943 11.444 1.00 96.56 171 ALA A N 1
ATOM 1264 C CA . ALA A 1 171 ? -19.897 16.255 10.764 1.00 96.56 171 ALA A CA 1
ATOM 1265 C C . ALA A 1 171 ? -20.531 15.128 11.604 1.00 96.56 171 ALA A C 1
ATOM 1267 O O . ALA A 1 171 ? -21.691 14.785 11.383 1.00 96.56 171 ALA A O 1
ATOM 1268 N N . ALA A 1 172 ? -19.826 14.580 12.600 1.00 96.81 172 ALA A N 1
ATOM 1269 C CA . ALA A 1 172 ? -20.393 13.599 13.525 1.00 96.81 172 ALA A CA 1
ATOM 1270 C C . ALA A 1 172 ? -21.486 14.174 14.427 1.00 96.81 172 ALA A C 1
ATOM 1272 O O . ALA A 1 172 ? -22.371 13.431 14.846 1.00 96.81 172 ALA A O 1
ATOM 1273 N N . GLN A 1 173 ? -21.504 15.492 14.647 1.00 97.00 173 GLN A N 1
ATOM 1274 C CA . GLN A 1 173 ? -22.593 16.161 15.366 1.00 97.00 173 GLN A CA 1
ATOM 1275 C C . GLN A 1 173 ? -23.904 16.153 14.565 1.00 97.00 173 GLN A C 1
ATOM 1277 O O . GLN A 1 173 ? -24.984 16.241 15.146 1.00 97.00 173 GLN A O 1
ATOM 1282 N N . GLU A 1 174 ? -23.814 16.032 13.237 1.00 96.19 174 GLU A N 1
ATOM 1283 C CA . GLU A 1 174 ? -24.964 15.968 12.328 1.00 96.19 174 GLU A CA 1
ATOM 1284 C C . GLU A 1 174 ? -25.472 14.527 12.119 1.00 96.19 174 GLU A C 1
ATOM 1286 O O . GLU A 1 174 ? -26.563 14.317 11.586 1.00 96.19 174 GLU A O 1
ATOM 1291 N N . GLY A 1 175 ? -24.711 13.530 12.583 1.00 95.69 175 GLY A N 1
ATOM 1292 C CA . GLY A 1 175 ? -25.102 12.124 12.638 1.00 95.69 175 GLY A CA 1
ATOM 1293 C C . GLY A 1 175 ? -24.353 11.201 11.672 1.00 95.69 175 GLY A C 1
ATOM 1294 O O . GLY A 1 175 ? -23.580 11.615 10.808 1.00 95.69 175 GLY A O 1
ATOM 1295 N N . HIS A 1 176 ? -24.620 9.900 11.816 1.00 97.81 176 HIS A N 1
ATOM 1296 C CA . HIS A 1 176 ? -23.896 8.802 11.158 1.00 97.81 176 HIS A CA 1
ATOM 1297 C C . HIS A 1 176 ? -23.756 8.957 9.633 1.00 97.81 176 HIS A C 1
ATOM 1299 O O . HIS A 1 176 ? -22.678 8.765 9.076 1.00 97.81 176 HIS A O 1
ATOM 1305 N N . ALA A 1 177 ? -24.841 9.323 8.941 1.00 97.69 177 ALA A N 1
ATOM 1306 C CA . ALA A 1 177 ? -24.839 9.429 7.481 1.00 97.69 177 ALA A CA 1
ATOM 1307 C C . ALA A 1 177 ? -23.918 10.550 6.973 1.00 97.69 177 ALA A C 1
ATOM 1309 O O . ALA A 1 177 ? -23.276 10.398 5.933 1.00 97.69 177 ALA A O 1
ATOM 1310 N N . VAL A 1 178 ? -23.830 11.661 7.711 1.00 97.12 178 VAL A N 1
ATOM 1311 C CA . VAL A 1 178 ? -23.015 12.819 7.323 1.00 97.12 178 VAL A CA 1
ATOM 1312 C C . VAL A 1 178 ? -21.530 12.522 7.528 1.00 97.12 178 VAL A C 1
ATOM 1314 O O . VAL A 1 178 ? -20.721 12.880 6.674 1.00 97.12 178 VAL A O 1
ATOM 1317 N N . VAL A 1 179 ? -21.169 11.777 8.580 1.00 96.19 179 VAL A N 1
ATOM 1318 C CA . VAL A 1 179 ? -19.794 11.280 8.791 1.00 96.19 179 VAL A CA 1
ATOM 1319 C C . VAL A 1 179 ? -19.332 10.422 7.620 1.00 96.19 179 VAL A C 1
ATOM 1321 O O . VAL A 1 179 ? -18.250 10.652 7.076 1.00 96.19 179 VAL A O 1
ATOM 1324 N N . ILE A 1 180 ? -20.160 9.466 7.190 1.00 97.69 180 ILE A N 1
ATOM 1325 C CA . ILE A 1 180 ? -19.844 8.590 6.053 1.00 97.69 180 ILE A CA 1
ATOM 1326 C C . ILE A 1 180 ? -19.723 9.413 4.762 1.00 97.69 180 ILE A C 1
ATOM 1328 O O . ILE A 1 180 ? -18.780 9.245 3.990 1.00 97.69 180 ILE A O 1
ATOM 1332 N N . LEU A 1 181 ? -20.640 10.350 4.518 1.00 97.38 181 LEU A N 1
ATOM 1333 C CA . LEU A 1 181 ? -20.557 11.206 3.335 1.00 97.38 181 LEU A CA 1
ATOM 1334 C C . LEU A 1 181 ? -19.273 12.053 3.335 1.00 97.38 181 LEU A C 1
ATOM 1336 O O . LEU A 1 181 ? -18.604 12.171 2.307 1.00 97.38 181 LEU A O 1
ATOM 1340 N N . SER A 1 182 ? -18.919 12.612 4.494 1.00 96.44 182 SER A N 1
ATOM 1341 C CA . SER A 1 182 ? -17.735 13.450 4.678 1.00 96.44 182 SER A CA 1
ATOM 1342 C C . SER A 1 182 ? -16.448 12.672 4.402 1.00 96.44 182 SER A C 1
ATOM 1344 O O . SER A 1 182 ? -15.632 13.115 3.592 1.00 96.44 182 SER A O 1
ATOM 1346 N N . GLY A 1 183 ? -16.285 11.479 4.984 1.00 95.06 183 GLY A N 1
ATOM 1347 C CA . GLY A 1 183 ? -15.087 10.667 4.753 1.00 95.06 183 GLY A CA 1
ATOM 1348 C C . GLY A 1 183 ? -14.960 10.144 3.331 1.00 95.06 183 GLY A C 1
ATOM 1349 O O . GLY A 1 183 ? -13.877 10.236 2.755 1.00 95.06 183 GLY A O 1
ATOM 1350 N N . PHE A 1 184 ? -16.060 9.729 2.696 1.00 97.12 184 PHE A N 1
ATOM 1351 C CA . PHE A 1 184 ? -16.034 9.356 1.280 1.00 97.12 184 PHE A CA 1
ATOM 1352 C C . PHE A 1 184 ? -15.613 10.539 0.389 1.00 97.12 184 PHE A C 1
ATOM 1354 O O . PHE A 1 184 ? -14.749 10.404 -0.479 1.00 97.12 184 PHE A O 1
ATOM 1361 N N . SER A 1 185 ? -16.171 11.728 0.640 1.00 97.56 185 SER A N 1
ATOM 1362 C CA . SER A 1 185 ? -15.841 12.943 -0.109 1.00 97.56 185 SER A CA 1
ATOM 1363 C C . SER A 1 185 ? -14.383 13.373 0.077 1.00 97.56 185 SER A C 1
ATOM 1365 O O . SER A 1 185 ? -13.705 13.693 -0.902 1.00 97.56 185 SER A O 1
ATOM 1367 N N . TYR A 1 186 ? -13.885 13.417 1.316 1.00 96.69 186 TYR A N 1
ATOM 1368 C CA . TYR A 1 186 ? -12.493 13.784 1.584 1.00 96.69 186 TYR A CA 1
ATOM 1369 C C . TYR A 1 186 ? -11.513 12.727 1.072 1.00 96.69 186 TYR A C 1
ATOM 1371 O O . TYR A 1 186 ? -10.462 13.101 0.555 1.00 96.69 186 TYR A O 1
ATOM 1379 N N . GLY A 1 187 ? -11.886 11.445 1.115 1.00 95.12 187 GLY A N 1
ATOM 1380 C CA . GLY A 1 187 ? -11.146 10.359 0.479 1.00 95.12 187 GLY A CA 1
ATOM 1381 C C . GLY A 1 187 ? -10.936 10.608 -1.012 1.00 95.12 187 GLY A C 1
ATOM 1382 O O . GLY A 1 187 ? -9.797 10.588 -1.474 1.00 95.12 187 GLY A O 1
ATOM 1383 N N . LEU A 1 188 ? -11.994 10.945 -1.758 1.00 96.88 188 LEU A N 1
ATOM 1384 C CA . LEU A 1 188 ? -11.888 11.289 -3.184 1.00 96.88 188 LEU A CA 1
ATOM 1385 C C . LEU A 1 188 ? -11.006 12.520 -3.425 1.00 96.88 188 LEU A C 1
ATOM 1387 O O . LEU A 1 188 ? -10.159 12.515 -4.319 1.00 96.88 188 LEU A O 1
ATOM 1391 N N . LEU A 1 189 ? -11.172 13.569 -2.615 1.00 96.81 189 LEU A N 1
ATOM 1392 C CA . LEU A 1 189 ? -10.360 14.782 -2.732 1.00 96.81 189 LEU A CA 1
ATOM 1393 C C . LEU A 1 189 ? -8.871 14.505 -2.463 1.00 96.81 189 LEU A C 1
ATOM 1395 O O . LEU A 1 189 ? -8.007 15.113 -3.097 1.00 96.81 189 LEU A O 1
ATOM 1399 N N . SER A 1 190 ? -8.577 13.568 -1.558 1.00 93.50 190 SER A N 1
ATOM 1400 C CA . SER A 1 190 ? -7.213 13.199 -1.175 1.00 93.50 190 SER A CA 1
ATOM 1401 C C . SER A 1 190 ? -6.412 12.525 -2.292 1.00 93.50 190 SER A C 1
ATOM 1403 O O . SER A 1 190 ? -5.191 12.502 -2.212 1.00 93.50 190 SER A O 1
ATOM 1405 N N . VAL A 1 191 ? -7.064 12.036 -3.354 1.00 93.19 191 VAL A N 1
ATOM 1406 C CA . VAL A 1 191 ? -6.404 11.409 -4.514 1.00 93.19 191 VAL A CA 1
ATOM 1407 C C . VAL A 1 191 ? -5.661 12.438 -5.373 1.00 93.19 191 VAL A C 1
ATOM 1409 O O . VAL A 1 191 ? -4.639 12.129 -5.989 1.00 93.19 191 VAL A O 1
ATOM 1412 N N . VAL A 1 192 ? -6.154 13.680 -5.415 1.00 93.69 192 VAL A N 1
ATOM 1413 C CA . VAL A 1 192 ? -5.678 14.699 -6.361 1.00 93.69 192 VAL A CA 1
ATOM 1414 C C . VAL A 1 192 ? -4.218 15.101 -6.111 1.00 93.69 192 VAL A C 1
ATOM 1416 O O . VAL A 1 192 ? -3.438 15.067 -7.067 1.00 93.69 192 VAL A O 1
ATOM 1419 N N . PRO A 1 193 ? -3.788 15.464 -4.883 1.00 92.06 193 PRO A N 1
ATOM 1420 C CA . PRO A 1 193 ? -2.400 15.876 -4.671 1.00 92.06 193 PRO A CA 1
ATOM 1421 C C . PRO A 1 193 ? -1.383 14.753 -4.939 1.00 92.06 193 PRO A C 1
ATOM 1423 O O . PRO A 1 193 ? -0.400 15.024 -5.635 1.00 92.06 193 PRO A O 1
ATOM 1426 N N . PRO A 1 194 ? -1.619 13.496 -4.504 1.00 89.19 194 PRO A N 1
ATOM 1427 C CA . PRO A 1 194 ? -0.797 12.365 -4.900 1.00 89.19 194 PRO A CA 1
ATOM 1428 C C . PRO A 1 194 ? -0.659 12.165 -6.404 1.00 89.19 194 PRO A C 1
ATOM 1430 O O . PRO A 1 194 ? 0.450 11.955 -6.898 1.00 89.19 194 PRO A O 1
ATOM 1433 N N . ALA A 1 195 ? -1.760 12.293 -7.149 1.00 90.44 195 ALA A N 1
ATOM 1434 C CA . ALA A 1 195 ? -1.743 12.134 -8.600 1.00 90.44 195 ALA A CA 1
ATOM 1435 C C . ALA A 1 195 ? -0.819 13.170 -9.250 1.00 90.44 195 ALA A C 1
ATOM 1437 O O . ALA A 1 195 ? 0.014 12.833 -10.087 1.00 90.44 195 ALA A O 1
ATOM 1438 N N . ILE A 1 196 ? -0.919 14.429 -8.811 1.00 91.12 196 ILE A N 1
ATOM 1439 C CA . ILE A 1 196 ? -0.059 15.518 -9.285 1.00 91.12 196 ILE A CA 1
ATOM 1440 C C . ILE A 1 196 ? 1.410 15.230 -8.953 1.00 91.12 196 ILE A C 1
ATOM 1442 O O . ILE A 1 196 ? 2.268 15.390 -9.820 1.00 91.12 196 ILE A O 1
ATOM 1446 N N . GLY A 1 197 ? 1.705 14.778 -7.729 1.00 89.38 197 GLY A N 1
ATOM 1447 C CA . GLY A 1 197 ? 3.064 14.426 -7.309 1.00 89.38 197 GLY A CA 1
ATOM 1448 C C . GLY A 1 197 ? 3.690 13.339 -8.186 1.00 89.38 197 GLY A C 1
ATOM 1449 O O . GLY A 1 197 ? 4.813 13.506 -8.663 1.00 89.38 197 GLY A O 1
ATOM 1450 N N . ILE A 1 198 ? 2.940 12.269 -8.466 1.00 89.44 198 ILE A N 1
ATOM 1451 C CA . ILE A 1 198 ? 3.380 11.174 -9.342 1.00 89.44 198 ILE A CA 1
ATOM 1452 C C . ILE A 1 198 ? 3.567 11.661 -10.781 1.00 89.44 198 ILE A C 1
ATOM 1454 O O . ILE A 1 198 ? 4.605 11.383 -11.373 1.00 89.44 198 ILE A O 1
ATOM 1458 N N . ILE A 1 199 ? 2.625 12.436 -11.332 1.00 91.19 199 ILE A N 1
ATOM 1459 C CA . ILE A 1 199 ? 2.735 12.987 -12.694 1.00 91.19 199 ILE A CA 1
ATOM 1460 C C . ILE A 1 199 ? 3.997 13.845 -12.827 1.00 91.19 199 ILE A C 1
ATOM 1462 O O . ILE A 1 199 ? 4.752 13.690 -13.785 1.00 91.19 199 ILE A O 1
ATOM 1466 N N . ILE A 1 200 ? 4.257 14.724 -11.857 1.00 92.12 200 ILE A N 1
ATOM 1467 C CA . ILE A 1 200 ? 5.452 15.573 -11.845 1.00 92.12 200 ILE A CA 1
ATOM 1468 C C . ILE A 1 200 ? 6.721 14.713 -11.799 1.00 92.12 200 ILE A C 1
ATOM 1470 O O . ILE A 1 200 ? 7.628 14.919 -12.608 1.00 92.12 200 ILE A O 1
ATOM 1474 N N . ALA A 1 201 ? 6.777 13.733 -10.894 1.00 91.81 201 ALA A N 1
ATOM 1475 C CA . ALA A 1 201 ? 7.917 12.831 -10.768 1.00 91.81 201 ALA A CA 1
ATOM 1476 C C . ALA A 1 201 ? 8.168 12.042 -12.059 1.00 91.81 201 ALA A C 1
ATOM 1478 O O . ALA A 1 201 ? 9.303 11.987 -12.531 1.00 91.81 201 ALA A O 1
ATOM 1479 N N . MET A 1 202 ? 7.108 11.503 -12.669 1.00 90.88 202 MET A N 1
ATOM 1480 C CA . MET A 1 202 ? 7.172 10.790 -13.943 1.00 90.88 202 MET A CA 1
ATOM 1481 C C . MET A 1 202 ? 7.685 11.685 -15.068 1.00 90.88 202 MET A C 1
ATOM 1483 O O . MET A 1 202 ? 8.575 11.267 -15.799 1.00 90.88 202 MET A O 1
ATOM 1487 N N . VAL A 1 203 ? 7.169 12.911 -15.202 1.00 93.44 203 VAL A N 1
ATOM 1488 C CA . VAL A 1 203 ? 7.604 13.851 -16.246 1.00 93.44 203 VAL A CA 1
ATOM 1489 C C . VAL A 1 203 ? 9.091 14.160 -16.099 1.00 93.44 203 VAL A C 1
ATOM 1491 O O . VAL A 1 203 ? 9.836 14.025 -17.067 1.00 93.44 203 VAL A O 1
ATOM 1494 N N . PHE A 1 204 ? 9.556 14.526 -14.903 1.00 94.88 204 PHE A N 1
ATOM 1495 C CA . PHE A 1 204 ? 10.971 14.847 -14.704 1.00 94.88 204 PHE A CA 1
ATOM 1496 C C . PHE A 1 204 ? 11.882 13.630 -14.890 1.00 94.88 204 PHE A C 1
ATOM 1498 O O . PHE A 1 204 ? 12.916 13.743 -15.548 1.00 94.88 204 PHE A O 1
ATOM 1505 N N . ALA A 1 205 ? 11.493 12.466 -14.370 1.00 94.19 205 ALA A N 1
ATOM 1506 C CA . ALA A 1 205 ? 12.255 11.234 -14.544 1.00 94.19 205 ALA A CA 1
ATOM 1507 C C . ALA A 1 205 ? 12.325 10.810 -16.023 1.00 94.19 205 ALA A C 1
ATOM 1509 O O . ALA A 1 205 ? 13.395 10.453 -16.523 1.00 94.19 205 ALA A O 1
ATOM 1510 N N . TYR A 1 206 ? 11.213 10.940 -16.753 1.00 91.44 206 TYR A N 1
ATOM 1511 C CA . TYR A 1 206 ? 11.146 10.655 -18.183 1.00 91.44 206 TYR A CA 1
ATOM 1512 C C . TYR A 1 206 ? 12.005 11.619 -19.009 1.00 91.44 206 TYR A C 1
ATOM 1514 O O . TYR A 1 206 ? 12.731 11.191 -19.902 1.00 91.44 206 TYR A O 1
ATOM 1522 N N . LEU A 1 207 ? 11.993 12.917 -18.697 1.00 93.19 207 LEU A N 1
ATOM 1523 C CA . LEU A 1 207 ? 12.841 13.897 -19.386 1.00 93.19 207 LEU A CA 1
ATOM 1524 C C . LEU A 1 207 ? 14.340 13.649 -19.155 1.00 93.19 207 LEU A C 1
ATOM 1526 O O . LEU A 1 207 ? 15.157 13.980 -20.013 1.00 93.19 207 LEU A O 1
ATOM 1530 N N . LEU A 1 208 ? 14.714 13.067 -18.012 1.00 92.62 208 LEU A N 1
ATOM 1531 C CA . LEU A 1 208 ? 16.104 12.739 -17.708 1.00 92.62 208 LEU A CA 1
ATOM 1532 C C . LEU A 1 208 ? 16.575 11.457 -18.400 1.00 92.62 208 LEU A C 1
ATOM 1534 O O . LEU A 1 208 ? 17.695 11.432 -18.916 1.00 92.62 208 LEU A O 1
ATOM 1538 N N . SER A 1 209 ? 15.790 10.376 -18.371 1.00 90.81 209 SER A N 1
ATOM 1539 C CA . SER A 1 209 ? 16.229 9.049 -18.854 1.00 90.81 209 SER A CA 1
ATOM 1540 C C . SER A 1 209 ? 15.094 8.153 -19.371 1.00 90.81 209 SER A C 1
ATOM 1542 O O . SER A 1 209 ? 15.177 6.928 -19.291 1.00 90.81 209 SER A O 1
ATOM 1544 N N . GLY A 1 210 ? 14.025 8.743 -19.906 1.00 88.88 210 GLY A N 1
ATOM 1545 C CA . GLY A 1 210 ? 12.895 8.018 -20.488 1.00 88.88 210 GLY A CA 1
ATOM 1546 C C . GLY A 1 210 ? 12.199 7.089 -19.491 1.00 88.88 210 GLY A C 1
ATOM 1547 O O . GLY A 1 210 ? 12.186 7.332 -18.282 1.00 88.88 210 GLY A O 1
ATOM 1548 N N . VAL A 1 211 ? 11.642 5.987 -19.995 1.00 87.69 211 VAL A N 1
ATOM 1549 C CA . VAL A 1 211 ? 10.970 4.969 -19.166 1.00 87.69 211 VAL A CA 1
ATOM 1550 C C . VAL A 1 211 ? 11.903 4.340 -18.127 1.00 87.69 211 VAL A C 1
ATOM 1552 O O . VAL A 1 211 ? 11.460 4.024 -17.024 1.00 87.69 211 VAL A O 1
ATOM 1555 N N . PHE A 1 212 ? 13.206 4.241 -18.419 1.00 90.00 212 PHE A N 1
ATOM 1556 C CA . PHE A 1 212 ? 14.181 3.744 -17.448 1.00 90.00 212 PHE A CA 1
ATOM 1557 C C . PHE A 1 212 ? 14.379 4.730 -16.289 1.00 90.00 212 PHE A C 1
ATOM 1559 O O . PHE A 1 212 ? 14.469 4.323 -15.133 1.00 90.00 212 PHE A O 1
ATOM 1566 N N . GLY A 1 213 ? 14.346 6.035 -16.570 1.00 92.81 213 GLY A N 1
ATOM 1567 C CA . GLY A 1 213 ? 14.296 7.070 -15.539 1.00 92.81 213 GLY A CA 1
ATOM 1568 C C . GLY A 1 213 ? 13.073 6.926 -14.632 1.00 92.81 213 GLY A C 1
ATOM 1569 O O . GLY A 1 213 ? 13.211 6.979 -13.412 1.00 92.81 213 GLY A O 1
ATOM 1570 N N . VAL A 1 214 ? 11.886 6.679 -15.202 1.00 91.75 214 VAL A N 1
ATOM 1571 C CA . VAL A 1 214 ? 10.652 6.449 -14.421 1.00 91.75 214 VAL A CA 1
ATOM 1572 C C . VAL A 1 214 ? 10.786 5.220 -13.515 1.00 91.75 214 VAL A C 1
ATOM 1574 O O . VAL A 1 214 ? 10.444 5.295 -12.336 1.00 91.75 214 VAL A O 1
ATOM 1577 N N . ALA A 1 215 ? 11.353 4.122 -14.019 1.00 92.69 215 ALA A N 1
ATOM 1578 C CA 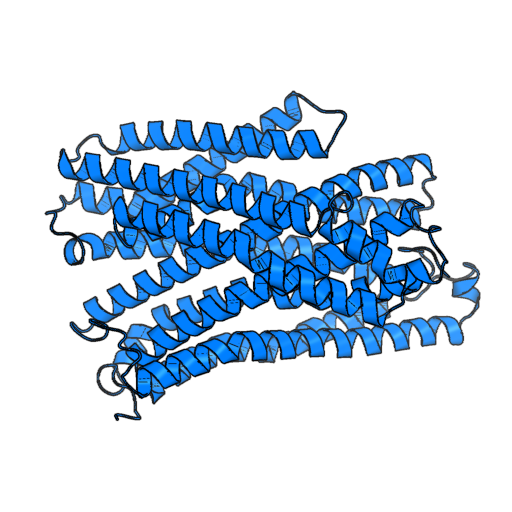. ALA A 1 215 ? 11.632 2.939 -13.206 1.00 92.69 215 ALA A CA 1
ATOM 1579 C C . ALA A 1 215 ? 12.641 3.224 -12.084 1.00 92.69 215 ALA A C 1
ATOM 1581 O O . ALA A 1 215 ? 12.430 2.822 -10.942 1.00 92.69 215 ALA A O 1
ATOM 1582 N N . MET A 1 216 ? 13.692 3.998 -12.362 1.00 95.25 216 MET A N 1
ATOM 1583 C CA . MET A 1 216 ? 14.641 4.424 -11.332 1.00 95.25 216 MET A CA 1
ATOM 1584 C C . MET A 1 216 ? 14.024 5.367 -10.298 1.00 95.25 216 MET A C 1
ATOM 1586 O O . MET A 1 216 ? 14.438 5.341 -9.141 1.00 95.25 216 MET A O 1
ATOM 1590 N N . ALA A 1 217 ? 13.019 6.165 -10.665 1.00 95.00 217 ALA A N 1
ATOM 1591 C CA . ALA A 1 217 ? 12.240 6.929 -9.696 1.00 95.00 217 ALA A CA 1
ATOM 1592 C C . ALA A 1 217 ? 11.403 6.008 -8.790 1.00 95.00 217 ALA A C 1
ATOM 1594 O O . ALA A 1 217 ? 11.337 6.255 -7.589 1.00 95.00 217 ALA A O 1
ATOM 1595 N N . ALA A 1 218 ? 10.837 4.913 -9.310 1.00 92.56 218 ALA A N 1
ATOM 1596 C CA . ALA A 1 218 ? 10.173 3.904 -8.476 1.00 92.56 218 ALA A CA 1
ATOM 1597 C C . ALA A 1 218 ? 11.148 3.277 -7.460 1.00 92.56 218 ALA A C 1
ATOM 1599 O O . ALA A 1 218 ? 10.877 3.270 -6.259 1.00 92.56 218 ALA A O 1
ATOM 1600 N N . VAL A 1 219 ? 12.328 2.854 -7.933 1.00 94.88 219 VAL A N 1
ATOM 1601 C CA . VAL A 1 219 ? 13.423 2.320 -7.098 1.00 94.88 219 VAL A CA 1
ATOM 1602 C C . VAL A 1 219 ? 13.834 3.325 -6.021 1.00 94.88 219 VAL A C 1
ATOM 1604 O O . VAL A 1 219 ? 13.950 2.988 -4.846 1.00 94.88 219 VAL A O 1
ATOM 1607 N N . GLY A 1 220 ? 14.032 4.585 -6.412 1.00 94.50 220 GLY A N 1
ATOM 1608 C CA . GLY A 1 220 ? 14.420 5.656 -5.504 1.00 94.50 220 GLY A CA 1
ATOM 1609 C C . GLY A 1 220 ? 13.362 5.992 -4.459 1.00 94.50 220 GLY A C 1
ATOM 1610 O O . GLY A 1 220 ? 13.709 6.261 -3.311 1.00 94.50 220 GLY A O 1
ATOM 1611 N N . MET A 1 221 ? 12.078 5.914 -4.825 1.00 92.12 221 MET A N 1
ATOM 1612 C CA . MET A 1 221 ? 10.982 6.080 -3.876 1.00 92.12 221 MET A CA 1
ATOM 1613 C C . MET A 1 221 ? 11.084 5.041 -2.763 1.00 92.12 221 MET A C 1
ATOM 1615 O O . MET A 1 221 ? 11.014 5.410 -1.606 1.00 92.12 221 MET A O 1
ATOM 1619 N N . LEU A 1 222 ? 11.373 3.776 -3.062 1.00 90.81 222 LEU A N 1
ATOM 1620 C CA . LEU A 1 222 ? 11.522 2.738 -2.034 1.00 90.81 222 LEU A CA 1
ATOM 1621 C C . LEU A 1 222 ? 12.943 2.605 -1.468 1.00 90.81 222 LEU A C 1
ATOM 1623 O O . LEU A 1 222 ? 13.215 1.690 -0.694 1.00 90.81 222 LEU A O 1
ATOM 1627 N N . ALA A 1 223 ? 13.869 3.509 -1.791 1.00 92.69 223 ALA A N 1
ATOM 1628 C CA . ALA A 1 223 ? 15.258 3.341 -1.378 1.00 92.69 223 ALA A CA 1
ATOM 1629 C C . ALA A 1 223 ? 15.427 3.337 0.151 1.00 92.69 223 ALA A C 1
ATOM 1631 O O . ALA A 1 223 ? 16.195 2.542 0.689 1.00 92.69 223 ALA A O 1
ATOM 1632 N N . ILE A 1 224 ? 14.674 4.176 0.867 1.00 92.75 224 ILE A N 1
ATOM 1633 C CA . ILE A 1 224 ? 14.704 4.238 2.338 1.00 92.75 224 ILE A CA 1
ATOM 1634 C C . ILE A 1 224 ? 13.631 3.361 3.002 1.00 92.75 224 ILE A C 1
ATOM 1636 O O . ILE A 1 224 ? 13.199 3.652 4.119 1.00 92.75 224 ILE A O 1
ATOM 1640 N N . VAL A 1 225 ? 13.185 2.292 2.326 1.00 91.44 225 VAL A N 1
ATOM 1641 C CA . VAL A 1 225 ? 12.106 1.408 2.807 1.00 91.44 225 VAL A CA 1
ATOM 1642 C C . VAL A 1 225 ? 12.346 0.901 4.231 1.00 91.44 225 VAL A C 1
ATOM 1644 O O . VAL A 1 225 ? 11.394 0.783 4.990 1.00 91.44 225 VAL A O 1
ATOM 1647 N N . GLY A 1 226 ? 13.601 0.696 4.649 1.00 91.75 226 GLY A N 1
ATOM 1648 C CA . GLY A 1 226 ? 13.921 0.282 6.019 1.00 91.75 226 GLY A CA 1
ATOM 1649 C C . GLY A 1 226 ? 13.420 1.265 7.086 1.00 91.75 226 GLY A C 1
ATOM 1650 O O . GLY A 1 226 ? 12.857 0.843 8.093 1.00 91.75 226 GLY A O 1
ATOM 1651 N N . THR A 1 227 ? 13.562 2.572 6.853 1.00 90.94 227 THR A N 1
ATOM 1652 C CA . THR A 1 227 ? 13.036 3.602 7.764 1.00 90.94 227 THR A CA 1
ATOM 1653 C C . THR A 1 227 ? 11.514 3.687 7.690 1.00 90.94 227 THR A C 1
ATOM 1655 O O . THR A 1 227 ? 10.865 3.848 8.719 1.00 90.94 227 THR A O 1
ATOM 1658 N N . ILE A 1 228 ? 10.935 3.537 6.495 1.00 89.12 228 ILE A N 1
ATOM 1659 C CA . ILE A 1 228 ? 9.478 3.573 6.291 1.00 89.12 228 ILE A CA 1
ATOM 1660 C C . ILE A 1 228 ? 8.804 2.408 7.020 1.00 89.12 228 ILE A C 1
ATOM 1662 O O . ILE A 1 228 ? 7.942 2.650 7.854 1.00 89.12 228 ILE A O 1
ATOM 1666 N N . VAL A 1 229 ? 9.260 1.172 6.796 1.00 90.06 229 VAL A N 1
ATOM 1667 C CA . VAL A 1 229 ? 8.752 -0.030 7.480 1.00 90.06 229 VAL A CA 1
ATOM 1668 C C . VAL A 1 229 ? 8.943 0.084 8.990 1.00 90.06 229 VAL A C 1
ATOM 1670 O O . VAL A 1 229 ? 8.043 -0.268 9.742 1.00 90.06 229 VAL A O 1
ATOM 1673 N N . SER A 1 230 ? 10.085 0.604 9.458 1.00 90.44 230 SER A N 1
ATOM 1674 C CA . SER A 1 230 ? 10.317 0.790 10.896 1.00 90.44 230 SER A CA 1
ATOM 1675 C C . SER A 1 230 ? 9.331 1.777 11.525 1.00 90.44 230 SER A C 1
ATOM 1677 O O . SER A 1 230 ? 8.905 1.558 12.657 1.00 90.44 230 SER A O 1
ATOM 1679 N N . ASN A 1 231 ? 9.000 2.865 10.828 1.00 88.38 231 ASN A N 1
ATOM 1680 C CA . ASN A 1 231 ? 8.040 3.857 11.309 1.00 88.38 231 ASN A CA 1
ATOM 1681 C C . ASN A 1 231 ? 6.602 3.334 11.242 1.00 88.38 231 ASN A C 1
ATOM 1683 O O . ASN A 1 231 ? 5.804 3.654 12.115 1.00 88.38 231 ASN A O 1
ATOM 1687 N N . ASP A 1 232 ? 6.283 2.533 10.228 1.00 87.06 232 ASP A N 1
ATOM 1688 C CA . ASP A 1 232 ? 4.954 1.953 10.054 1.00 87.06 232 ASP A CA 1
ATOM 1689 C C . ASP A 1 232 ? 4.694 0.873 11.109 1.00 87.06 232 ASP A C 1
ATOM 1691 O O . ASP A 1 232 ? 3.690 0.904 11.812 1.00 87.06 232 ASP A O 1
ATOM 1695 N N . ALA A 1 233 ? 5.678 -0.009 11.327 1.00 90.25 233 ALA A N 1
ATOM 1696 C CA . ALA A 1 233 ? 5.625 -1.051 12.347 1.00 90.25 233 ALA A CA 1
ATOM 1697 C C . ALA A 1 233 ? 5.592 -0.501 13.779 1.00 90.25 233 ALA A C 1
ATOM 1699 O O . ALA A 1 233 ? 5.119 -1.183 14.685 1.00 90.25 233 ALA A O 1
ATOM 1700 N N . TYR A 1 234 ? 6.077 0.725 14.002 1.00 90.00 234 TYR A N 1
ATOM 1701 C CA . TYR A 1 234 ? 5.986 1.368 15.309 1.00 90.00 234 TYR A CA 1
ATOM 1702 C C . TYR A 1 234 ? 4.527 1.507 15.765 1.00 90.00 234 TYR A C 1
ATOM 1704 O O . TYR A 1 234 ? 4.265 1.241 16.931 1.00 90.00 234 TYR A O 1
ATOM 1712 N N . GLY A 1 235 ? 3.597 1.845 14.860 1.00 87.88 235 GLY A N 1
ATOM 1713 C CA . GLY A 1 235 ? 2.174 2.042 15.166 1.00 87.88 235 GLY A CA 1
ATOM 1714 C C . GLY A 1 235 ? 1.508 0.817 15.805 1.00 87.88 235 GLY A C 1
ATOM 1715 O O . GLY A 1 235 ? 1.151 0.885 16.976 1.00 87.88 235 GLY A O 1
ATOM 1716 N N . PRO A 1 236 ? 1.405 -0.329 15.111 1.00 89.19 236 PRO A N 1
ATOM 1717 C CA . PRO A 1 236 ? 0.744 -1.511 15.671 1.00 89.19 236 PRO A CA 1
ATOM 1718 C C . PRO A 1 236 ? 1.415 -2.054 16.945 1.00 89.19 236 PRO A C 1
ATOM 1720 O O . PRO A 1 236 ? 0.748 -2.635 17.799 1.00 89.19 236 PRO A O 1
ATOM 1723 N N . ILE A 1 237 ? 2.731 -1.845 17.114 1.00 92.50 237 ILE A N 1
ATOM 1724 C CA . ILE A 1 237 ? 3.443 -2.222 18.347 1.00 92.50 237 ILE A CA 1
ATOM 1725 C C . ILE A 1 237 ? 2.940 -1.402 19.539 1.00 92.50 237 ILE A C 1
ATOM 1727 O O . ILE A 1 237 ? 2.718 -1.963 20.614 1.00 92.50 237 ILE A O 1
ATOM 1731 N N . VAL A 1 238 ? 2.799 -0.084 19.377 1.00 89.75 238 VAL A N 1
ATOM 1732 C CA . VAL A 1 238 ? 2.334 0.785 20.467 1.00 89.75 238 VAL A CA 1
ATOM 1733 C C . VAL A 1 238 ? 0.833 0.650 20.704 1.00 89.75 238 VAL A C 1
ATOM 1735 O O . VAL A 1 238 ? 0.418 0.739 21.856 1.00 89.75 238 VAL A O 1
ATOM 1738 N N . ASP A 1 239 ? 0.063 0.331 19.663 1.00 87.88 239 ASP A N 1
ATOM 1739 C CA . ASP A 1 239 ? -1.360 -0.009 19.756 1.00 87.88 239 ASP A CA 1
ATOM 1740 C C . ASP A 1 239 ? -1.565 -1.255 20.637 1.00 87.88 239 ASP A C 1
ATOM 1742 O O . ASP A 1 239 ? -2.227 -1.216 21.674 1.00 87.88 239 ASP A O 1
ATOM 1746 N N . ASN A 1 240 ? -0.813 -2.328 20.354 1.00 92.19 240 ASN A N 1
ATOM 1747 C CA . ASN A 1 240 ? -0.800 -3.530 21.192 1.00 92.19 240 ASN A CA 1
ATOM 1748 C C . ASN A 1 240 ? -0.310 -3.245 22.618 1.00 92.19 240 ASN A C 1
ATOM 1750 O O . ASN A 1 240 ? -0.829 -3.811 23.577 1.00 92.19 240 ASN A O 1
ATOM 1754 N N . ALA A 1 241 ? 0.695 -2.382 22.787 1.00 92.19 241 ALA A N 1
ATOM 1755 C CA . ALA A 1 241 ? 1.183 -2.018 24.115 1.00 92.19 241 ALA A CA 1
ATOM 1756 C C . ALA A 1 241 ? 0.115 -1.276 24.937 1.00 92.19 241 ALA A C 1
ATOM 1758 O O . ALA A 1 241 ? -0.001 -1.522 26.140 1.00 92.19 241 ALA A O 1
ATOM 1759 N N . ARG A 1 242 ? -0.670 -0.402 24.295 1.00 89.44 242 ARG A N 1
ATOM 1760 C CA . ARG A 1 242 ? -1.805 0.300 24.903 1.00 89.44 242 ARG A CA 1
ATOM 1761 C C . ARG A 1 242 ? -2.925 -0.673 25.265 1.00 89.44 242 ARG A C 1
ATOM 1763 O O . ARG A 1 242 ? -3.354 -0.673 26.416 1.00 89.44 242 ARG A O 1
ATOM 1770 N N . ALA A 1 243 ? -3.309 -1.564 24.351 1.00 89.75 243 ALA A N 1
ATOM 1771 C CA . ALA A 1 243 ? -4.315 -2.591 24.614 1.00 89.75 243 ALA A CA 1
ATOM 1772 C C . ALA A 1 243 ? -3.907 -3.521 25.772 1.00 89.75 243 ALA A C 1
ATOM 1774 O O . ALA A 1 243 ? -4.703 -3.785 26.669 1.00 89.75 243 ALA A O 1
ATOM 1775 N N . ILE A 1 244 ? -2.641 -3.955 25.826 1.00 93.25 244 ILE A N 1
ATOM 1776 C CA . ILE A 1 244 ? -2.110 -4.757 26.943 1.00 93.25 244 ILE A CA 1
ATOM 1777 C C . ILE A 1 244 ? -2.146 -3.972 28.263 1.00 93.25 244 ILE A C 1
ATOM 1779 O O . ILE A 1 244 ? -2.388 -4.566 29.315 1.00 93.25 244 ILE A O 1
ATOM 1783 N N . ALA A 1 245 ? -1.900 -2.659 28.237 1.00 91.31 245 ALA A N 1
ATOM 1784 C CA . ALA A 1 245 ? -1.973 -1.827 29.435 1.00 91.31 245 ALA A CA 1
ATOM 1785 C C . ALA A 1 245 ? -3.404 -1.710 29.980 1.00 91.31 245 ALA A C 1
ATOM 1787 O O . ALA A 1 245 ? -3.583 -1.825 31.194 1.00 91.31 245 ALA A O 1
ATOM 1788 N N . GLU A 1 246 ? -4.392 -1.549 29.096 1.00 88.31 246 GLU A N 1
ATOM 1789 C CA . GLU A 1 246 ? -5.821 -1.527 29.441 1.00 88.31 246 GLU A CA 1
ATOM 1790 C C . GLU A 1 246 ? -6.282 -2.898 29.966 1.00 88.31 246 GLU A C 1
ATOM 1792 O O . GLU A 1 246 ? -6.813 -3.013 31.069 1.00 88.31 246 GLU A O 1
ATOM 1797 N N . GLN A 1 247 ? -5.992 -3.973 29.226 1.00 90.44 247 GLN A N 1
ATOM 1798 C CA . GLN A 1 247 ? -6.367 -5.346 29.591 1.00 90.44 247 GLN A CA 1
ATOM 1799 C C . GLN A 1 247 ? -5.689 -5.827 30.881 1.00 90.44 247 GLN A C 1
ATOM 1801 O O . GLN A 1 247 ? -6.233 -6.672 31.594 1.00 90.44 247 GLN A O 1
ATOM 1806 N N . GLY A 1 248 ? -4.487 -5.319 31.159 1.00 90.44 248 GLY A N 1
ATOM 1807 C CA . GLY A 1 248 ? -3.696 -5.647 32.338 1.00 90.44 248 GLY A CA 1
ATOM 1808 C C . GLY A 1 248 ? -3.988 -4.791 33.570 1.00 90.44 248 GLY A C 1
ATOM 1809 O O . GLY A 1 248 ? -3.363 -5.046 34.598 1.00 90.44 248 GLY A O 1
ATOM 1810 N N . ASP A 1 249 ? -4.878 -3.794 33.477 1.00 87.62 249 ASP A N 1
ATOM 1811 C CA . ASP A 1 249 ? -5.157 -2.812 34.539 1.00 87.62 249 ASP A CA 1
ATOM 1812 C C . ASP A 1 249 ? -3.862 -2.200 35.118 1.00 87.62 249 ASP A C 1
ATOM 1814 O O . ASP A 1 249 ? -3.626 -2.146 36.327 1.00 87.62 249 ASP A O 1
ATOM 1818 N N . LEU A 1 250 ? -2.946 -1.793 34.227 1.00 91.12 250 LEU A N 1
ATOM 1819 C CA . LEU A 1 250 ? -1.603 -1.333 34.612 1.00 91.12 250 LEU A CA 1
ATOM 1820 C C . LEU A 1 250 ? -1.580 0.113 35.154 1.00 91.12 250 LEU A C 1
ATOM 1822 O O . LEU A 1 250 ? -0.528 0.599 35.578 1.00 91.12 250 LEU A O 1
ATOM 1826 N N . GLY A 1 251 ? -2.731 0.786 35.183 1.00 89.62 251 GLY A N 1
ATOM 1827 C CA . GLY A 1 251 ? -2.928 2.125 35.738 1.00 89.62 251 GLY A CA 1
ATOM 1828 C C . GLY A 1 251 ? -2.809 3.271 34.725 1.00 89.62 251 GLY A C 1
ATOM 1829 O O . GLY A 1 251 ? -2.084 3.197 33.729 1.00 89.62 251 GLY A O 1
ATOM 1830 N N . ASP A 1 252 ? -3.492 4.377 35.038 1.00 86.88 252 ASP A N 1
ATOM 1831 C CA . ASP A 1 252 ? -3.700 5.530 34.145 1.00 86.88 252 ASP A CA 1
ATOM 1832 C C . ASP A 1 252 ? -2.407 6.172 33.621 1.00 86.88 252 ASP A C 1
ATOM 1834 O O . ASP A 1 252 ? -2.366 6.675 32.499 1.00 86.88 252 ASP A O 1
ATOM 1838 N N . ASP A 1 253 ? -1.329 6.176 34.411 1.00 89.12 253 ASP A N 1
ATOM 1839 C CA . ASP A 1 253 ? -0.053 6.765 33.987 1.00 89.12 253 ASP A CA 1
ATOM 1840 C C . ASP A 1 253 ? 0.609 5.960 32.853 1.00 89.12 253 ASP A C 1
ATOM 1842 O O . ASP A 1 253 ? 1.218 6.550 31.952 1.00 89.12 253 ASP A O 1
ATOM 1846 N N . ILE A 1 254 ? 0.479 4.625 32.876 1.00 91.06 254 ILE A N 1
ATOM 1847 C CA . ILE A 1 254 ? 0.999 3.738 31.826 1.00 91.06 254 ILE A CA 1
ATOM 1848 C C . ILE A 1 254 ? 0.128 3.860 30.579 1.00 91.06 254 ILE A C 1
ATOM 1850 O O . ILE A 1 254 ? 0.673 4.054 29.493 1.00 91.06 254 ILE A O 1
ATOM 1854 N N . ILE A 1 255 ? -1.198 3.849 30.745 1.00 85.19 255 ILE A N 1
ATOM 1855 C CA . ILE A 1 255 ? -2.159 4.025 29.647 1.00 85.19 255 ILE A CA 1
ATOM 1856 C C . ILE A 1 255 ? -1.927 5.370 28.951 1.00 85.19 255 ILE A C 1
ATOM 1858 O O . ILE A 1 255 ? -1.702 5.398 27.747 1.00 85.19 255 ILE A O 1
ATOM 1862 N N . ARG A 1 256 ? -1.812 6.476 29.700 1.00 83.62 256 ARG A N 1
ATOM 1863 C CA . ARG A 1 256 ? -1.527 7.806 29.130 1.00 83.62 256 ARG A CA 1
ATOM 1864 C C . ARG A 1 256 ? -0.197 7.852 28.377 1.00 83.62 256 ARG A C 1
ATOM 1866 O O . ARG A 1 256 ? -0.062 8.572 27.389 1.00 83.62 256 ARG A O 1
ATOM 1873 N N . THR A 1 257 ? 0.810 7.125 28.861 1.00 87.62 257 THR A N 1
ATOM 1874 C CA . THR A 1 257 ? 2.096 7.020 28.159 1.00 87.62 257 THR A CA 1
ATOM 1875 C C . THR A 1 257 ? 1.928 6.251 26.851 1.00 87.62 257 THR A C 1
ATOM 1877 O O . THR A 1 257 ? 2.428 6.700 25.822 1.00 87.62 257 THR A O 1
ATOM 1880 N N . ALA A 1 258 ? 1.202 5.133 26.872 1.00 88.19 258 ALA A N 1
ATOM 1881 C CA . ALA A 1 258 ? 0.912 4.336 25.689 1.00 88.19 258 ALA A CA 1
ATOM 1882 C C . ALA A 1 258 ? 0.062 5.110 24.666 1.00 88.19 258 ALA A C 1
ATOM 1884 O O . ALA A 1 258 ? 0.434 5.135 23.499 1.00 88.19 258 ALA A O 1
ATOM 1885 N N . ASP A 1 259 ? -0.965 5.848 25.098 1.00 80.88 259 ASP A N 1
ATOM 1886 C CA . ASP A 1 259 ? -1.784 6.722 24.243 1.00 80.88 259 ASP A CA 1
ATOM 1887 C C . ASP A 1 259 ? -0.934 7.797 23.543 1.00 80.88 259 ASP A C 1
ATOM 1889 O O . ASP A 1 259 ? -1.120 8.096 22.361 1.00 80.88 259 ASP A O 1
ATOM 1893 N N . HIS A 1 260 ? 0.045 8.379 24.249 1.00 81.94 260 HIS A N 1
ATOM 1894 C CA . HIS A 1 260 ? 0.949 9.356 23.641 1.00 81.94 260 HIS A CA 1
ATOM 1895 C C . HIS A 1 260 ? 1.827 8.734 22.543 1.00 81.94 260 HIS A C 1
ATOM 1897 O O . HIS A 1 260 ? 2.069 9.366 21.510 1.00 81.94 260 HIS A O 1
ATOM 1903 N N . LEU A 1 261 ? 2.292 7.498 22.754 1.00 87.62 261 LEU A N 1
ATOM 1904 C CA . LEU A 1 261 ? 3.056 6.739 21.764 1.00 87.62 261 LEU A CA 1
ATOM 1905 C C . LEU A 1 261 ? 2.164 6.326 20.580 1.00 87.62 261 LEU A C 1
ATOM 1907 O O . LEU A 1 261 ? 2.570 6.520 19.434 1.00 87.62 261 LEU A O 1
ATOM 1911 N N . ASP A 1 262 ? 0.944 5.847 20.841 1.00 82.50 262 ASP A N 1
ATOM 1912 C CA . ASP A 1 262 ? -0.047 5.479 19.821 1.00 82.50 262 ASP A CA 1
ATOM 1913 C C . ASP A 1 262 ? -0.386 6.660 18.911 1.00 82.50 262 ASP A C 1
ATOM 1915 O O . ASP A 1 262 ? -0.306 6.563 17.689 1.00 82.50 262 ASP A O 1
ATOM 1919 N N . SER A 1 263 ? -0.637 7.840 19.476 1.00 75.12 263 SER A N 1
ATOM 1920 C CA . SER A 1 263 ? -0.895 9.052 18.688 1.00 75.12 263 SER A CA 1
ATOM 1921 C C . SER A 1 263 ? 0.229 9.363 17.680 1.00 75.12 263 SER A C 1
ATOM 1923 O O . SER A 1 263 ? -0.025 9.682 16.508 1.00 75.12 263 SER A O 1
ATOM 1925 N N . ALA A 1 264 ? 1.491 9.210 18.098 1.00 79.44 264 ALA A N 1
ATOM 1926 C CA . ALA A 1 264 ? 2.637 9.354 17.203 1.00 79.44 264 ALA A CA 1
ATOM 1927 C C . ALA A 1 264 ? 2.702 8.226 16.159 1.00 79.44 264 ALA A C 1
ATOM 1929 O O . ALA A 1 264 ? 3.009 8.491 14.993 1.00 79.44 264 ALA A O 1
ATOM 1930 N N . GLY A 1 265 ? 2.370 6.997 16.562 1.00 81.38 265 GLY A N 1
ATOM 1931 C CA . GLY A 1 265 ? 2.260 5.830 15.692 1.00 81.38 265 GLY A CA 1
ATOM 1932 C C . GLY A 1 265 ? 1.217 5.996 14.594 1.00 81.38 265 GLY A C 1
ATOM 1933 O O . GLY A 1 265 ? 1.528 5.751 13.436 1.00 81.38 265 GLY A O 1
ATOM 1934 N N . ASN A 1 266 ? 0.036 6.528 14.904 1.00 74.88 266 ASN A N 1
ATOM 1935 C CA . ASN A 1 266 ? -1.021 6.791 13.923 1.00 74.88 266 ASN A CA 1
ATOM 1936 C C . ASN A 1 266 ? -0.599 7.819 12.866 1.00 74.88 266 ASN A C 1
ATOM 1938 O O . ASN A 1 266 ? -0.878 7.659 11.677 1.00 74.88 266 ASN A O 1
ATOM 1942 N N . THR A 1 267 ? 0.130 8.858 13.285 1.00 71.12 267 THR A N 1
ATOM 1943 C CA . THR A 1 267 ? 0.700 9.850 12.359 1.00 71.12 267 THR A CA 1
ATOM 1944 C C . THR A 1 267 ? 1.756 9.206 11.455 1.00 71.12 267 THR A C 1
ATOM 1946 O O . THR A 1 267 ? 1.749 9.412 10.241 1.00 71.12 267 THR A O 1
ATOM 1949 N N . ALA A 1 268 ? 2.649 8.395 12.031 1.00 80.75 268 ALA A N 1
ATOM 1950 C CA . ALA A 1 268 ? 3.664 7.673 11.273 1.00 80.75 268 ALA A CA 1
ATOM 1951 C C . ALA A 1 268 ? 3.027 6.705 10.264 1.00 80.75 268 ALA A C 1
ATOM 1953 O O . ALA A 1 268 ? 3.334 6.818 9.079 1.00 80.75 268 ALA A O 1
ATOM 1954 N N . LYS A 1 269 ? 2.074 5.875 10.714 1.00 78.44 269 LYS A N 1
ATOM 1955 C CA . LYS A 1 269 ? 1.278 4.917 9.927 1.00 78.44 269 LYS A CA 1
ATOM 1956 C C . LYS A 1 269 ? 0.584 5.586 8.740 1.00 78.44 269 LYS A C 1
ATOM 1958 O O . LYS A 1 269 ? 0.571 5.065 7.630 1.00 78.44 269 LYS A O 1
ATOM 1963 N N . ALA A 1 270 ? 0.027 6.782 8.932 1.00 71.31 270 ALA A N 1
ATOM 1964 C CA . ALA A 1 270 ? -0.597 7.528 7.842 1.00 71.31 270 ALA A CA 1
ATOM 1965 C C . ALA A 1 270 ? 0.409 7.974 6.764 1.00 71.31 270 ALA A C 1
ATOM 1967 O O . ALA A 1 270 ? 0.141 7.842 5.565 1.00 71.31 270 ALA A O 1
ATOM 1968 N N . ILE A 1 271 ? 1.570 8.494 7.176 1.00 77.75 271 ILE A N 1
ATOM 1969 C CA . ILE A 1 271 ? 2.636 8.924 6.259 1.00 77.75 271 ILE A CA 1
ATOM 1970 C C . ILE A 1 271 ? 3.184 7.722 5.482 1.00 77.75 271 ILE A C 1
ATOM 1972 O O . ILE A 1 271 ? 3.346 7.794 4.262 1.00 77.75 271 ILE A O 1
ATOM 1976 N N . THR A 1 272 ? 3.459 6.620 6.178 1.00 81.81 272 THR A N 1
ATOM 1977 C CA . THR A 1 272 ? 4.042 5.395 5.616 1.00 81.81 272 THR A CA 1
ATOM 1978 C C . THR A 1 272 ? 3.070 4.672 4.693 1.00 81.81 272 THR A C 1
ATOM 1980 O O . THR A 1 272 ? 3.481 4.294 3.598 1.00 81.81 272 THR A O 1
ATOM 1983 N N . LYS A 1 273 ? 1.773 4.589 5.025 1.00 77.00 273 LYS A N 1
ATOM 1984 C CA . LYS A 1 273 ? 0.743 4.076 4.102 1.00 77.00 273 LYS A CA 1
ATOM 1985 C C . LYS A 1 273 ? 0.660 4.915 2.823 1.00 77.00 273 LYS A C 1
ATOM 1987 O O . LYS A 1 273 ? 0.646 4.363 1.724 1.00 77.00 273 LYS A O 1
ATOM 1992 N N . GLY A 1 274 ? 0.678 6.246 2.940 1.00 74.75 274 GLY A N 1
ATOM 1993 C CA . GLY A 1 274 ? 0.715 7.145 1.778 1.00 74.75 274 GLY A CA 1
ATOM 1994 C C . GLY A 1 274 ? 1.946 6.926 0.891 1.00 74.75 274 GLY A C 1
ATOM 1995 O O . GLY A 1 274 ? 1.853 6.934 -0.339 1.00 74.75 274 GLY A O 1
ATOM 1996 N N . PHE A 1 275 ? 3.093 6.674 1.521 1.00 81.00 275 PHE A N 1
ATOM 1997 C CA . PHE A 1 275 ? 4.340 6.333 0.845 1.00 81.00 275 PHE A CA 1
ATOM 1998 C C . PHE A 1 275 ? 4.263 4.979 0.130 1.00 81.00 275 PHE A C 1
ATOM 2000 O O . PHE A 1 275 ? 4.622 4.895 -1.043 1.00 81.00 275 PHE A O 1
ATOM 2007 N N . ALA A 1 276 ? 3.758 3.943 0.808 1.00 79.50 276 ALA A N 1
ATOM 2008 C CA . ALA A 1 276 ? 3.599 2.591 0.278 1.00 79.50 276 ALA A CA 1
ATOM 2009 C C . ALA A 1 276 ? 2.720 2.581 -0.979 1.00 79.50 276 ALA A C 1
ATOM 2011 O O . ALA A 1 276 ? 3.123 2.062 -2.019 1.00 79.50 276 ALA A O 1
ATOM 2012 N N . ILE A 1 277 ? 1.562 3.248 -0.921 1.00 76.38 277 ILE A N 1
ATOM 2013 C CA . ILE A 1 277 ? 0.643 3.353 -2.060 1.00 76.38 277 ILE A CA 1
ATOM 2014 C C . ILE A 1 277 ? 1.301 4.116 -3.215 1.00 76.38 277 ILE A C 1
ATOM 2016 O O . ILE A 1 277 ? 1.229 3.696 -4.369 1.00 76.38 277 ILE A O 1
ATOM 2020 N N . GLY A 1 278 ? 1.979 5.229 -2.927 1.00 78.25 278 GLY A N 1
ATOM 2021 C CA . GLY A 1 278 ? 2.724 5.987 -3.931 1.00 78.25 278 GLY A CA 1
ATOM 2022 C C . GLY A 1 278 ? 3.779 5.153 -4.659 1.00 78.25 278 GLY A C 1
ATOM 2023 O O . GLY A 1 278 ? 3.853 5.150 -5.892 1.00 78.25 278 GLY A O 1
ATOM 2024 N N . ALA A 1 279 ? 4.558 4.412 -3.878 1.00 80.69 279 ALA A N 1
ATOM 2025 C CA . ALA A 1 279 ? 5.637 3.569 -4.354 1.00 80.69 279 ALA A CA 1
ATOM 2026 C C . ALA A 1 279 ? 5.146 2.385 -5.179 1.00 80.69 279 ALA A C 1
ATOM 2028 O O . ALA A 1 279 ? 5.707 2.113 -6.245 1.00 80.69 279 ALA A O 1
ATOM 2029 N N . ALA A 1 280 ? 4.076 1.728 -4.732 1.00 82.00 280 ALA A N 1
ATOM 2030 C CA . ALA A 1 280 ? 3.434 0.662 -5.482 1.00 82.00 280 ALA A CA 1
ATOM 2031 C C . ALA A 1 280 ? 3.019 1.157 -6.874 1.00 82.00 280 ALA A C 1
ATOM 2033 O O . ALA A 1 280 ? 3.308 0.494 -7.864 1.00 82.00 280 ALA A O 1
ATOM 2034 N N . ASN A 1 281 ? 2.454 2.366 -6.980 1.00 82.56 281 ASN A N 1
ATOM 2035 C CA . ASN A 1 281 ? 1.993 2.918 -8.257 1.00 82.56 281 ASN A CA 1
ATOM 2036 C C . ASN A 1 281 ? 3.120 3.215 -9.256 1.00 82.56 281 ASN A C 1
ATOM 2038 O O . ASN A 1 281 ? 3.013 2.842 -10.425 1.00 82.56 281 ASN A O 1
ATOM 2042 N N . LEU A 1 282 ? 4.225 3.835 -8.826 1.00 84.62 282 LEU A N 1
ATOM 2043 C CA . LEU A 1 282 ? 5.390 3.987 -9.711 1.00 84.62 282 LEU A CA 1
ATOM 2044 C C . LEU A 1 282 ? 6.000 2.630 -10.088 1.00 84.62 282 LEU A C 1
ATOM 2046 O O . LEU A 1 282 ? 6.450 2.455 -11.220 1.00 84.62 282 LEU A O 1
ATOM 2050 N N . THR A 1 283 ? 5.983 1.667 -9.167 1.00 89.31 283 THR A N 1
ATOM 2051 C CA . THR A 1 283 ? 6.510 0.315 -9.391 1.00 89.31 283 THR A CA 1
ATOM 2052 C C . THR A 1 283 ? 5.715 -0.434 -10.453 1.00 89.31 283 THR A C 1
ATOM 2054 O O . THR A 1 283 ? 6.298 -0.968 -11.393 1.00 89.31 283 THR A O 1
ATOM 2057 N N . VAL A 1 284 ? 4.386 -0.437 -10.367 1.00 90.06 284 VAL A N 1
ATOM 2058 C CA . VAL A 1 284 ? 3.540 -1.124 -11.356 1.00 90.06 284 VAL A CA 1
ATOM 2059 C C . VAL A 1 284 ? 3.564 -0.426 -12.716 1.00 90.06 284 VAL A C 1
ATOM 2061 O O . VAL A 1 284 ? 3.487 -1.097 -13.740 1.00 90.06 284 VAL A O 1
ATOM 2064 N N . LEU A 1 285 ? 3.769 0.896 -12.764 1.00 89.00 285 LEU A N 1
ATOM 2065 C CA . LEU A 1 285 ? 4.047 1.604 -14.020 1.00 89.00 285 LEU A CA 1
ATOM 2066 C C . LEU A 1 285 ? 5.395 1.186 -14.622 1.00 89.00 285 LEU A C 1
ATOM 2068 O O . LEU A 1 285 ? 5.486 0.966 -15.829 1.00 89.00 285 LEU A O 1
ATOM 2072 N N . ALA A 1 286 ? 6.436 1.034 -13.800 1.00 89.19 286 ALA A N 1
ATOM 2073 C CA . ALA A 1 286 ? 7.725 0.514 -14.249 1.00 89.19 286 ALA A CA 1
ATOM 2074 C C . ALA A 1 286 ? 7.600 -0.924 -14.780 1.00 89.19 286 ALA A C 1
ATOM 2076 O O . ALA A 1 286 ? 8.153 -1.232 -15.836 1.00 89.19 286 ALA A O 1
ATOM 2077 N N . LEU A 1 287 ? 6.827 -1.779 -14.101 1.00 90.44 287 LEU A N 1
ATOM 2078 C CA . LEU A 1 287 ? 6.508 -3.129 -14.570 1.00 90.44 287 LEU A CA 1
ATOM 2079 C C . LEU A 1 287 ? 5.725 -3.110 -15.884 1.00 90.44 287 LEU A C 1
ATOM 2081 O O . LEU A 1 287 ? 6.034 -3.900 -16.766 1.00 90.44 287 LEU A O 1
ATOM 2085 N N . LEU A 1 288 ? 4.766 -2.195 -16.055 1.00 91.12 288 LEU A N 1
ATOM 2086 C CA . LEU A 1 288 ? 4.039 -2.032 -17.315 1.00 91.12 288 LEU A CA 1
ATOM 2087 C C . LEU A 1 288 ? 4.986 -1.675 -18.468 1.00 91.12 288 LEU A C 1
ATOM 2089 O O . LEU A 1 288 ? 4.882 -2.259 -19.544 1.00 91.12 288 LEU A O 1
ATOM 2093 N N . PHE A 1 289 ? 5.920 -0.742 -18.260 1.00 86.94 289 PHE A N 1
ATOM 2094 C CA . PHE A 1 289 ? 6.915 -0.403 -19.282 1.00 86.94 289 PHE A CA 1
ATOM 2095 C C . PHE A 1 289 ? 7.890 -1.554 -19.545 1.00 86.94 289 PHE A C 1
ATOM 2097 O O . PHE A 1 289 ? 8.250 -1.791 -20.699 1.00 86.94 289 PHE A O 1
ATOM 2104 N N . SER A 1 290 ? 8.284 -2.285 -18.500 1.00 86.94 290 SER A N 1
ATOM 2105 C CA . SER A 1 290 ? 9.106 -3.492 -18.621 1.00 86.94 290 SER A CA 1
ATOM 2106 C C . SER A 1 290 ? 8.399 -4.554 -19.467 1.00 86.94 290 SER A C 1
ATOM 2108 O O . SER A 1 290 ? 8.932 -4.972 -20.490 1.00 86.94 290 SER A O 1
ATOM 2110 N N . PHE A 1 291 ? 7.151 -4.889 -19.123 1.00 89.00 291 PHE A N 1
ATOM 2111 C CA . PHE A 1 291 ? 6.284 -5.788 -19.886 1.00 89.00 291 PHE A CA 1
ATOM 2112 C C . PHE A 1 291 ? 6.144 -5.339 -21.341 1.00 89.00 291 PHE A C 1
ATOM 2114 O O . PHE A 1 291 ? 6.252 -6.151 -22.260 1.00 89.00 291 PHE A O 1
ATOM 2121 N N . ALA A 1 292 ? 5.930 -4.037 -21.559 1.00 86.56 292 ALA A N 1
ATOM 2122 C CA . ALA A 1 292 ? 5.767 -3.503 -22.900 1.00 86.56 292 ALA A CA 1
ATOM 2123 C C . ALA A 1 292 ? 7.022 -3.704 -23.762 1.00 86.56 292 ALA A C 1
ATOM 2125 O O . ALA A 1 292 ? 6.939 -4.047 -24.941 1.00 86.56 292 ALA A O 1
ATOM 2126 N N . THR A 1 293 ? 8.188 -3.517 -23.147 1.00 81.50 293 THR A N 1
ATOM 2127 C CA . THR A 1 293 ? 9.482 -3.679 -23.808 1.00 81.50 293 THR A CA 1
ATOM 2128 C C . THR A 1 293 ? 9.790 -5.153 -24.071 1.00 81.50 293 THR A C 1
ATOM 2130 O O . THR A 1 293 ? 10.178 -5.503 -25.180 1.00 81.50 293 THR A O 1
ATOM 2133 N N . GLU A 1 294 ? 9.540 -6.026 -23.094 1.00 83.50 294 GLU A N 1
ATOM 2134 C CA . GLU A 1 294 ? 9.737 -7.476 -23.207 1.00 83.50 294 GLU A CA 1
ATOM 2135 C C . GLU A 1 294 ? 8.883 -8.087 -24.329 1.00 83.50 294 GLU A C 1
ATOM 2137 O O . GLU A 1 294 ? 9.363 -8.882 -25.135 1.00 83.50 294 GLU A O 1
ATOM 2142 N N . ALA A 1 295 ? 7.620 -7.676 -24.446 1.00 85.69 295 ALA A N 1
ATOM 2143 C CA . ALA A 1 295 ? 6.742 -8.172 -25.502 1.00 85.69 295 ALA A CA 1
ATOM 2144 C C . ALA A 1 295 ? 7.193 -7.743 -26.905 1.00 85.69 295 ALA A C 1
ATOM 2146 O O . ALA A 1 295 ? 7.053 -8.524 -27.848 1.00 85.69 295 ALA A O 1
ATOM 2147 N N . ASN A 1 296 ? 7.746 -6.535 -27.043 1.00 81.12 296 ASN A N 1
ATOM 2148 C CA . ASN A 1 296 ? 8.324 -6.060 -28.301 1.00 81.12 296 ASN A CA 1
ATOM 2149 C C . ASN A 1 296 ? 9.650 -6.753 -28.643 1.00 81.12 296 ASN A C 1
ATOM 2151 O O . ASN A 1 296 ? 9.937 -6.933 -29.824 1.00 81.12 296 ASN A O 1
ATOM 2155 N N . ASP A 1 297 ? 10.433 -7.166 -27.645 1.00 79.50 297 ASP A N 1
ATOM 2156 C CA . ASP A 1 297 ? 11.658 -7.947 -27.857 1.00 79.50 297 ASP A CA 1
ATOM 2157 C C . ASP A 1 297 ? 11.343 -9.358 -28.384 1.00 79.50 297 ASP A C 1
ATOM 2159 O O . ASP A 1 297 ? 11.949 -9.824 -29.348 1.00 79.50 297 ASP A O 1
ATOM 2163 N N . ILE A 1 298 ? 10.326 -10.019 -27.815 1.00 78.69 298 ILE A N 1
ATOM 2164 C CA . ILE A 1 298 ? 9.909 -11.363 -28.248 1.00 78.69 298 ILE A CA 1
ATOM 2165 C C . ILE A 1 298 ? 9.326 -11.344 -29.667 1.00 78.69 298 ILE A C 1
ATOM 2167 O O . ILE A 1 298 ? 9.606 -12.238 -30.469 1.00 78.69 298 ILE A O 1
ATOM 2171 N N . ASN A 1 299 ? 8.487 -10.354 -29.976 1.00 74.81 299 ASN A N 1
ATOM 2172 C CA . ASN A 1 299 ? 7.904 -10.195 -31.301 1.00 74.81 299 ASN A CA 1
ATOM 2173 C C . ASN A 1 299 ? 7.816 -8.696 -31.654 1.00 74.81 299 ASN A C 1
ATOM 2175 O O . ASN A 1 299 ? 6.921 -8.001 -31.153 1.00 74.81 299 ASN A O 1
ATOM 2179 N N . PRO A 1 300 ? 8.725 -8.190 -32.511 1.00 72.31 300 PRO A N 1
ATOM 2180 C CA . PRO A 1 300 ? 8.767 -6.782 -32.894 1.00 72.31 300 PRO A CA 1
ATOM 2181 C C . PRO A 1 300 ? 7.419 -6.290 -33.426 1.00 72.31 300 PRO A C 1
ATOM 2183 O O . PRO A 1 300 ? 6.822 -6.914 -34.303 1.00 72.31 300 PRO A O 1
ATOM 2186 N N . GLY A 1 301 ? 6.928 -5.168 -32.899 1.00 65.75 301 GLY A N 1
ATOM 2187 C CA . GLY A 1 301 ? 5.637 -4.603 -33.294 1.00 65.75 301 GLY A CA 1
ATOM 2188 C C . GLY A 1 301 ? 4.428 -5.074 -32.486 1.00 65.75 301 GLY A C 1
ATOM 2189 O O . GLY A 1 301 ? 3.327 -4.572 -32.720 1.00 65.75 301 GLY A O 1
ATOM 2190 N N . THR A 1 302 ? 4.591 -5.988 -31.519 1.00 63.44 302 THR A N 1
ATOM 2191 C CA . THR A 1 302 ? 3.471 -6.495 -30.694 1.00 63.44 302 THR A CA 1
ATOM 2192 C C . THR A 1 302 ? 2.794 -5.391 -29.877 1.00 63.44 302 THR A C 1
ATOM 2194 O O . THR A 1 302 ? 1.575 -5.405 -29.697 1.00 63.44 302 THR A O 1
ATOM 2197 N N . LEU A 1 303 ? 3.573 -4.418 -29.406 1.00 63.94 303 LEU A N 1
ATOM 2198 C CA . LEU A 1 303 ? 3.144 -3.292 -28.578 1.00 63.94 303 LEU A CA 1
ATOM 2199 C C . LEU A 1 303 ? 3.695 -1.948 -29.071 1.00 63.94 303 LEU A C 1
ATOM 2201 O O . LEU A 1 303 ? 3.731 -0.997 -28.292 1.00 63.94 303 LEU A O 1
ATOM 2205 N N . ASP A 1 304 ? 4.085 -1.829 -30.347 1.00 55.16 304 ASP A N 1
ATOM 2206 C CA . ASP A 1 304 ? 4.601 -0.563 -30.905 1.00 55.16 304 ASP A CA 1
ATOM 2207 C C . ASP A 1 304 ? 3.635 0.612 -30.666 1.00 55.16 304 ASP A C 1
ATOM 2209 O O . ASP A 1 304 ? 4.079 1.750 -30.525 1.00 55.16 304 ASP A O 1
ATOM 2213 N N . VAL A 1 305 ? 2.325 0.339 -30.526 1.00 55.44 305 VAL A N 1
ATOM 2214 C CA . VAL A 1 305 ? 1.342 1.269 -29.949 1.00 55.44 305 VAL A CA 1
ATOM 2215 C C . VAL A 1 305 ? 0.226 0.489 -29.227 1.00 55.44 305 VAL A C 1
ATOM 2217 O O . VAL A 1 305 ? -0.553 -0.218 -29.875 1.00 55.44 305 VAL A O 1
ATOM 2220 N N . MET A 1 306 ? 0.080 0.656 -27.901 1.00 75.19 306 MET A N 1
ATOM 2221 C CA . MET A 1 306 ? -1.190 0.387 -27.193 1.00 75.19 306 MET A CA 1
ATOM 2222 C C . MET A 1 306 ? -2.231 1.423 -27.635 1.00 75.19 306 MET A C 1
ATOM 2224 O O . MET A 1 306 ? -2.500 2.412 -26.955 1.00 75.19 306 MET A O 1
ATOM 2228 N N . ASP A 1 307 ? -2.771 1.223 -28.831 1.00 85.00 307 ASP A N 1
ATOM 2229 C CA . ASP A 1 307 ? -3.746 2.128 -29.419 1.00 85.00 307 ASP A CA 1
ATOM 2230 C C . ASP A 1 307 ? -5.126 1.871 -28.809 1.00 85.00 307 ASP A C 1
ATOM 2232 O O . ASP A 1 307 ? -5.789 0.889 -29.142 1.00 85.00 307 ASP A O 1
ATOM 2236 N N . LEU A 1 308 ? -5.566 2.770 -27.924 1.00 88.12 308 LEU A N 1
ATOM 2237 C CA . LEU A 1 308 ? -6.884 2.714 -27.286 1.00 88.12 308 LEU A CA 1
ATOM 2238 C C . LEU A 1 308 ? -8.051 2.802 -28.285 1.00 88.12 308 LEU A C 1
ATOM 2240 O O . LEU A 1 308 ? -9.189 2.546 -27.897 1.00 88.12 308 LEU A O 1
ATOM 2244 N N . LEU A 1 309 ? -7.805 3.160 -29.551 1.00 90.06 309 LEU A N 1
ATOM 2245 C CA . LEU A 1 309 ? -8.822 3.134 -30.604 1.00 90.06 309 LEU A CA 1
ATOM 2246 C C . LEU A 1 309 ? -9.014 1.738 -31.213 1.00 90.06 309 LEU A C 1
ATOM 2248 O O . LEU A 1 309 ? -10.027 1.503 -31.875 1.00 90.06 309 LEU A O 1
ATOM 2252 N N . LYS A 1 310 ? -8.100 0.791 -30.968 1.00 89.19 310 LYS A N 1
ATOM 2253 C CA . LYS A 1 310 ? -8.324 -0.620 -31.302 1.00 89.19 310 LYS A CA 1
ATOM 2254 C C . LYS A 1 310 ? -9.274 -1.242 -30.286 1.00 89.19 310 LYS A C 1
ATOM 2256 O O . LYS A 1 310 ? -9.081 -1.130 -29.075 1.00 89.19 310 LYS A O 1
ATOM 2261 N N . LEU A 1 311 ? -10.301 -1.932 -30.781 1.00 91.12 311 LEU A N 1
ATOM 2262 C CA . LEU A 1 311 ? -11.387 -2.425 -29.936 1.00 91.12 311 LEU A CA 1
ATOM 2263 C C . LEU A 1 311 ? -10.904 -3.445 -28.895 1.00 91.12 311 LEU A C 1
ATOM 2265 O O . LEU A 1 311 ? -11.313 -3.363 -27.740 1.00 91.12 311 LEU A O 1
ATOM 2269 N N . ASN A 1 312 ? -10.013 -4.369 -29.263 1.00 90.88 312 ASN A N 1
ATOM 2270 C CA . ASN A 1 312 ? -9.441 -5.338 -28.322 1.00 90.88 312 ASN A CA 1
ATOM 2271 C C . ASN A 1 312 ? -8.640 -4.655 -27.194 1.00 90.88 312 ASN A C 1
ATOM 2273 O O . ASN A 1 312 ? -8.776 -5.028 -26.030 1.00 90.88 312 ASN A O 1
ATOM 2277 N N . VAL A 1 313 ? -7.869 -3.612 -27.519 1.00 92.94 313 VAL A N 1
ATOM 2278 C CA . VAL A 1 313 ? -7.104 -2.809 -26.552 1.00 92.94 313 VAL A CA 1
ATOM 2279 C C . VAL A 1 313 ? -8.041 -2.057 -25.607 1.00 92.94 313 VAL A C 1
ATOM 2281 O O . VAL A 1 313 ? -7.856 -2.104 -24.391 1.00 92.94 313 VAL A O 1
ATOM 2284 N N . LEU A 1 314 ? -9.091 -1.425 -26.141 1.00 94.81 314 LEU A N 1
ATOM 2285 C CA . LEU A 1 314 ? -10.094 -0.723 -25.338 1.00 94.81 314 LEU A CA 1
ATOM 2286 C C . LEU A 1 314 ? -10.865 -1.671 -24.409 1.00 94.81 314 LEU A C 1
ATOM 2288 O O . LEU A 1 314 ? -11.111 -1.325 -23.254 1.00 94.81 314 LEU A O 1
ATOM 2292 N N . ILE A 1 315 ? -11.217 -2.869 -24.890 1.00 95.75 315 ILE A N 1
ATOM 2293 C CA . ILE A 1 315 ? -11.823 -3.925 -24.066 1.00 95.75 315 ILE A CA 1
ATOM 2294 C C . ILE A 1 315 ? -10.880 -4.291 -22.920 1.00 95.75 315 ILE A C 1
ATOM 2296 O O . ILE A 1 315 ? -11.313 -4.311 -21.769 1.00 95.75 315 ILE A O 1
ATOM 2300 N N . GLY A 1 316 ? -9.598 -4.520 -23.220 1.00 96.50 316 GLY A N 1
ATOM 2301 C CA . GLY A 1 316 ? -8.567 -4.769 -22.217 1.00 96.50 316 GLY A CA 1
ATOM 2302 C C . GLY A 1 316 ? -8.535 -3.676 -21.150 1.00 96.50 316 GLY A C 1
ATOM 2303 O O . GLY A 1 316 ? -8.730 -3.968 -19.970 1.00 96.50 316 GLY A O 1
ATOM 2304 N N . ALA A 1 317 ? -8.402 -2.412 -21.564 1.00 96.81 317 ALA A N 1
ATOM 2305 C CA . ALA A 1 317 ? 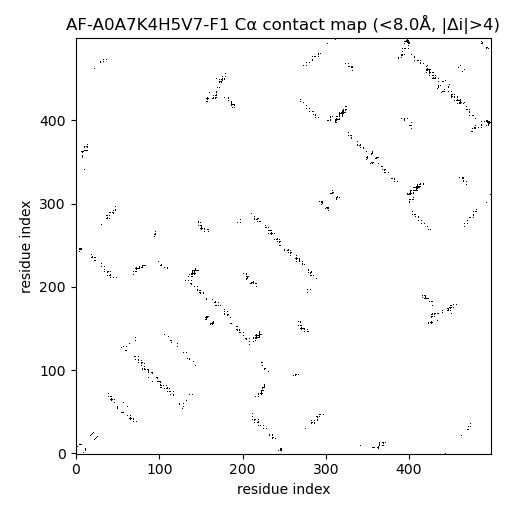-8.409 -1.258 -20.664 1.00 96.81 317 ALA A CA 1
ATOM 2306 C C . ALA A 1 317 ? -9.667 -1.188 -19.791 1.00 96.81 317 ALA A C 1
ATOM 2308 O O . ALA A 1 317 ? -9.568 -0.976 -18.582 1.00 96.81 317 ALA A O 1
ATOM 2309 N N . PHE A 1 318 ? -10.847 -1.395 -20.380 1.00 97.38 318 PHE A N 1
ATOM 2310 C CA . PHE A 1 318 ? -12.113 -1.333 -19.656 1.00 97.38 318 PHE A CA 1
ATOM 2311 C C . PHE A 1 318 ? -12.235 -2.445 -18.609 1.00 97.38 318 PHE A C 1
ATOM 2313 O O . PHE A 1 318 ? -12.625 -2.174 -17.475 1.00 97.38 318 PHE A O 1
ATOM 2320 N N . ILE A 1 319 ? -11.846 -3.679 -18.951 1.00 98.06 319 ILE A N 1
ATOM 2321 C CA . ILE A 1 319 ? -11.771 -4.779 -17.978 1.00 98.06 319 ILE A CA 1
ATOM 2322 C C . ILE A 1 319 ? -10.794 -4.400 -16.858 1.00 98.06 319 ILE A C 1
ATOM 2324 O O . ILE A 1 319 ? -11.126 -4.561 -15.685 1.00 98.06 319 ILE A O 1
ATOM 2328 N N . GLY A 1 320 ? -9.638 -3.832 -17.214 1.00 97.56 320 GLY A N 1
ATOM 2329 C CA . GLY A 1 320 ? -8.636 -3.344 -16.269 1.00 97.56 320 GLY A CA 1
ATOM 2330 C C . GLY A 1 320 ? -9.218 -2.372 -15.249 1.00 97.56 320 GLY A C 1
ATOM 2331 O O . GLY A 1 320 ? -9.041 -2.567 -14.054 1.00 97.56 320 GLY A O 1
ATOM 2332 N N . VAL A 1 321 ? -9.992 -1.381 -15.700 1.00 98.00 321 VAL A N 1
ATOM 2333 C CA . VAL A 1 321 ? -10.652 -0.391 -14.827 1.00 98.00 321 VAL A CA 1
ATOM 2334 C C . VAL A 1 321 ? -11.638 -1.030 -13.839 1.00 98.00 321 VAL A C 1
ATOM 2336 O O . VAL A 1 321 ? -11.804 -0.550 -12.718 1.00 98.00 321 VAL A O 1
ATOM 2339 N N . VAL A 1 322 ? -12.313 -2.109 -14.239 1.00 97.94 322 VAL A N 1
ATOM 2340 C CA . VAL A 1 322 ? -13.355 -2.758 -13.428 1.00 97.94 322 VAL A CA 1
ATOM 2341 C C . VAL A 1 322 ? -12.770 -3.703 -12.373 1.00 97.94 322 VAL A C 1
ATOM 2343 O O . VAL A 1 322 ? -13.378 -3.883 -11.315 1.00 97.94 322 VAL A O 1
ATOM 2346 N N . VAL A 1 323 ? -11.601 -4.306 -12.618 1.00 98.00 323 VAL A N 1
ATOM 2347 C CA . VAL A 1 323 ? -11.036 -5.334 -11.726 1.00 98.00 323 VAL A CA 1
ATOM 2348 C C . VAL A 1 323 ? -10.734 -4.821 -10.315 1.00 98.00 323 VAL A C 1
ATOM 2350 O O . VAL A 1 323 ? -11.172 -5.490 -9.376 1.00 98.00 323 VAL A O 1
ATOM 2353 N N . PRO A 1 324 ? -10.083 -3.660 -10.103 1.00 97.06 324 PRO A N 1
ATOM 2354 C CA . PRO A 1 324 ? -9.885 -3.129 -8.755 1.00 97.06 324 PRO A CA 1
ATOM 2355 C C . PRO A 1 324 ? -11.204 -2.909 -8.010 1.00 97.06 324 PRO A C 1
ATOM 2357 O O . PRO A 1 324 ? -11.319 -3.299 -6.854 1.00 97.06 324 PRO A O 1
ATOM 2360 N N . ALA A 1 325 ? -12.241 -2.400 -8.684 1.00 97.38 325 ALA A N 1
ATOM 2361 C CA . ALA A 1 325 ? -13.558 -2.218 -8.074 1.00 97.38 325 ALA A CA 1
ATOM 2362 C C . ALA A 1 325 ? -14.202 -3.557 -7.661 1.00 97.38 325 ALA A C 1
ATOM 2364 O O . ALA A 1 325 ? -14.737 -3.675 -6.555 1.00 97.38 325 ALA A O 1
ATOM 2365 N N . LEU A 1 326 ? -14.125 -4.581 -8.522 1.00 97.81 326 LEU A N 1
ATOM 2366 C CA . LEU A 1 326 ? -14.591 -5.935 -8.204 1.00 97.81 326 LEU A CA 1
ATOM 2367 C C . LEU A 1 326 ? -13.831 -6.510 -7.003 1.00 97.81 326 LEU A C 1
ATOM 2369 O O . LEU A 1 326 ? -14.445 -7.033 -6.074 1.00 97.81 326 LEU A O 1
ATOM 2373 N N . PHE A 1 327 ? -12.506 -6.397 -7.018 1.00 97.12 327 PHE A N 1
ATOM 2374 C CA . PHE A 1 327 ? -11.634 -6.902 -5.966 1.00 97.12 327 PHE A CA 1
ATOM 2375 C C . PHE A 1 327 ? -11.939 -6.240 -4.616 1.00 97.12 327 PHE A C 1
ATOM 2377 O O . PHE A 1 327 ? -12.197 -6.940 -3.635 1.00 97.12 327 PHE A O 1
ATOM 2384 N N . SER A 1 328 ? -12.031 -4.907 -4.575 1.00 97.19 328 SER A N 1
ATOM 2385 C CA . SER A 1 328 ? -12.403 -4.169 -3.364 1.00 97.19 328 SER A CA 1
ATOM 2386 C C . SER A 1 328 ? -13.786 -4.567 -2.853 1.00 97.19 328 SER A C 1
ATOM 2388 O O . SER A 1 328 ? -13.950 -4.812 -1.660 1.00 97.19 328 SER A O 1
ATOM 2390 N N . ALA A 1 329 ? -14.778 -4.707 -3.739 1.00 97.38 329 ALA A N 1
ATOM 2391 C CA . ALA A 1 329 ? -16.123 -5.119 -3.344 1.00 97.38 329 ALA A CA 1
ATOM 2392 C C . ALA A 1 329 ? -16.147 -6.524 -2.716 1.00 97.38 329 ALA A C 1
ATOM 2394 O O . ALA A 1 329 ? -16.878 -6.754 -1.749 1.00 97.38 329 ALA A O 1
ATOM 2395 N N . LEU A 1 330 ? -15.355 -7.467 -3.237 1.00 97.56 330 LEU A N 1
ATOM 2396 C CA . LEU A 1 330 ? -15.245 -8.813 -2.671 1.00 97.56 330 LEU A CA 1
ATOM 2397 C C . LEU A 1 330 ? -14.638 -8.785 -1.265 1.00 97.56 330 LEU A C 1
ATOM 2399 O O . LEU A 1 330 ? -15.196 -9.417 -0.365 1.00 97.56 330 LEU A O 1
ATOM 2403 N N . LEU A 1 331 ? -13.560 -8.018 -1.072 1.00 96.62 331 LEU A N 1
ATOM 2404 C CA . LEU A 1 331 ? -12.885 -7.876 0.219 1.00 96.62 331 LEU A CA 1
ATOM 2405 C C . LEU A 1 331 ? -13.765 -7.179 1.263 1.00 96.62 331 LEU A C 1
ATOM 2407 O O . LEU A 1 331 ? -13.954 -7.711 2.355 1.00 96.62 331 LEU A O 1
ATOM 2411 N N . ILE A 1 332 ? -14.399 -6.056 0.915 1.00 97.06 332 ILE A N 1
ATOM 2412 C CA . ILE A 1 332 ? -15.308 -5.339 1.825 1.00 97.06 332 ILE A CA 1
ATOM 2413 C C . ILE A 1 332 ? -16.458 -6.257 2.257 1.00 97.06 332 ILE A C 1
ATOM 2415 O O . ILE A 1 332 ? -16.777 -6.365 3.442 1.00 97.06 332 ILE A O 1
ATOM 2419 N N . ARG A 1 333 ? -17.058 -6.993 1.311 1.00 95.94 333 ARG A N 1
ATOM 2420 C CA . ARG A 1 333 ? -18.135 -7.939 1.633 1.00 95.94 333 ARG A CA 1
ATOM 2421 C C . ARG A 1 333 ? -17.653 -9.129 2.461 1.00 95.94 333 ARG A C 1
ATOM 2423 O O . ARG A 1 333 ? -18.459 -9.693 3.201 1.00 95.94 333 ARG A O 1
ATOM 2430 N N . ALA A 1 334 ? -16.403 -9.556 2.304 1.00 96.06 334 ALA A N 1
ATOM 2431 C CA . ALA A 1 334 ? -15.809 -10.610 3.117 1.00 96.06 334 ALA A CA 1
ATOM 2432 C C . ALA A 1 334 ? -15.640 -10.163 4.573 1.00 96.06 334 ALA A C 1
ATOM 2434 O O . ALA A 1 334 ? -16.078 -10.880 5.477 1.00 96.06 334 ALA A O 1
ATOM 2435 N N . VAL A 1 335 ? -15.097 -8.962 4.799 1.00 95.88 335 VAL A N 1
ATOM 2436 C CA . VAL A 1 335 ? -14.987 -8.375 6.143 1.00 95.88 335 VAL A CA 1
ATOM 2437 C C . VAL A 1 335 ? -16.374 -8.219 6.757 1.00 95.88 335 VAL A C 1
ATOM 2439 O O . VAL A 1 335 ? -16.613 -8.751 7.835 1.00 95.88 335 VAL A O 1
ATOM 2442 N N . GLN A 1 336 ? -17.335 -7.635 6.033 1.00 94.75 336 GLN A N 1
ATOM 2443 C CA . GLN A 1 336 ? -18.710 -7.464 6.519 1.00 94.75 336 GLN A CA 1
ATOM 2444 C C . GLN A 1 336 ? -19.348 -8.790 6.975 1.00 94.75 336 GLN A C 1
ATOM 2446 O O . GLN A 1 336 ? -19.976 -8.850 8.033 1.00 94.75 336 GLN A O 1
ATOM 2451 N N . ARG A 1 337 ? -19.193 -9.873 6.197 1.00 95.12 337 ARG A N 1
ATOM 2452 C CA . ARG A 1 337 ? -19.726 -11.198 6.563 1.00 95.12 337 ARG A CA 1
ATOM 2453 C C . ARG A 1 337 ? -19.090 -11.752 7.835 1.00 95.12 337 ARG A C 1
ATOM 2455 O O . ARG A 1 337 ? -19.794 -12.370 8.631 1.00 95.12 337 ARG A O 1
ATOM 2462 N N . ASN A 1 338 ? -17.778 -11.602 8.004 1.00 95.69 338 ASN A N 1
ATOM 2463 C CA . ASN A 1 338 ? -17.080 -12.145 9.170 1.00 95.69 338 ASN A CA 1
ATOM 2464 C C . ASN A 1 338 ? -17.264 -11.270 10.412 1.00 95.69 338 ASN A C 1
ATOM 2466 O O . ASN A 1 338 ? -17.483 -11.821 11.486 1.00 95.69 338 ASN A O 1
ATOM 2470 N N . ALA A 1 339 ? -17.312 -9.946 10.258 1.00 94.56 339 ALA A N 1
ATOM 2471 C CA . ALA A 1 339 ? -17.684 -9.018 11.321 1.00 94.56 339 ALA A CA 1
ATOM 2472 C C . ALA A 1 339 ? -19.101 -9.306 11.843 1.00 94.56 339 ALA A C 1
ATOM 2474 O O . ALA A 1 339 ? -19.311 -9.349 13.049 1.00 94.56 339 ALA A O 1
ATOM 2475 N N . GLY A 1 340 ? -20.060 -9.615 10.958 1.00 95.75 340 GLY A N 1
ATOM 2476 C CA . GLY A 1 340 ? -21.405 -10.037 11.368 1.00 95.75 340 GLY A CA 1
ATOM 2477 C C . GLY A 1 340 ? -21.392 -11.262 12.291 1.00 95.75 340 GLY A C 1
ATOM 2478 O O . GLY A 1 340 ? -21.990 -11.231 13.363 1.00 95.75 340 GLY A O 1
ATOM 2479 N N . LYS A 1 341 ? -20.632 -12.306 11.929 1.00 97.00 341 LYS A N 1
ATOM 2480 C CA . LYS A 1 341 ? -20.456 -13.501 12.778 1.00 97.00 341 LYS A CA 1
ATOM 2481 C C . LYS A 1 341 ? -19.743 -13.184 14.092 1.00 97.00 341 LYS A C 1
ATOM 2483 O O . LYS A 1 341 ? -20.076 -13.772 15.115 1.00 97.00 341 LYS A O 1
ATOM 2488 N N . MET A 1 342 ? -18.763 -12.280 14.058 1.00 96.25 342 MET A N 1
ATOM 2489 C CA . MET A 1 342 ? -18.038 -11.835 15.247 1.00 96.25 342 MET A CA 1
ATOM 2490 C C . MET A 1 342 ? -18.990 -11.151 16.233 1.00 96.25 342 MET A C 1
ATOM 2492 O O . MET A 1 342 ? -19.036 -11.517 17.402 1.00 96.25 342 MET A O 1
ATOM 2496 N N . VAL A 1 343 ? -19.817 -10.221 15.748 1.00 96.00 343 VAL A N 1
ATOM 2497 C CA . VAL A 1 343 ? -20.821 -9.517 16.559 1.00 96.00 343 VAL A CA 1
ATOM 2498 C C . VAL A 1 343 ? -21.862 -10.480 17.128 1.00 96.00 343 VAL A C 1
ATOM 2500 O O . VAL A 1 343 ? -22.223 -10.360 18.299 1.00 96.00 343 VAL A O 1
ATOM 2503 N N . GLU A 1 344 ? -22.342 -11.440 16.333 1.00 97.50 344 GLU A N 1
ATOM 2504 C CA . GLU A 1 344 ? -23.259 -12.484 16.809 1.00 97.50 344 GLU A CA 1
ATOM 2505 C C . GLU A 1 344 ? -22.637 -13.318 17.937 1.00 97.50 344 GLU A C 1
ATOM 2507 O O . GLU A 1 344 ? -23.304 -13.574 18.938 1.00 97.50 344 GLU A O 1
ATOM 2512 N N . GLU A 1 345 ? -21.360 -13.691 17.823 1.00 97.62 345 GLU A N 1
ATOM 2513 C CA . GLU A 1 345 ? -20.658 -14.446 18.864 1.00 97.62 345 GLU A CA 1
ATOM 2514 C C . GLU A 1 345 ? -20.422 -13.618 20.135 1.00 97.62 345 GLU A C 1
ATOM 2516 O O . GLU A 1 345 ? -20.698 -14.115 21.227 1.00 97.62 345 GLU A O 1
ATOM 2521 N N . ILE A 1 346 ? -19.990 -12.355 20.015 1.00 96.75 346 ILE A N 1
ATOM 2522 C CA . ILE A 1 346 ? -19.832 -11.441 21.161 1.00 96.75 346 ILE A CA 1
ATOM 2523 C C . ILE A 1 346 ? -21.159 -11.332 21.927 1.00 96.75 346 ILE A C 1
ATOM 2525 O O . ILE A 1 346 ? -21.205 -11.524 23.143 1.00 96.75 346 ILE A O 1
ATOM 2529 N N . ARG A 1 347 ? -22.265 -11.085 21.210 1.00 96.69 347 ARG A N 1
ATOM 2530 C CA . ARG A 1 347 ? -23.606 -10.995 21.811 1.00 96.69 347 ARG A CA 1
ATOM 2531 C C . ARG A 1 347 ? -24.023 -12.304 22.463 1.00 96.69 347 ARG A C 1
ATOM 2533 O O . ARG A 1 347 ? -24.480 -12.286 23.600 1.00 96.69 347 ARG A O 1
ATOM 2540 N N . ARG A 1 348 ? -23.810 -13.439 21.788 1.00 97.62 348 ARG A N 1
ATOM 2541 C CA . ARG A 1 348 ? -24.119 -14.766 22.331 1.00 97.62 348 ARG A CA 1
ATOM 2542 C C . ARG A 1 348 ? -23.395 -15.004 23.656 1.00 97.62 348 ARG A C 1
ATOM 2544 O O . ARG A 1 348 ? -24.010 -15.529 24.583 1.00 97.62 348 ARG A O 1
ATOM 2551 N N . GLN A 1 349 ? -22.116 -14.639 23.766 1.00 97.31 349 GLN A N 1
ATOM 2552 C CA . GLN A 1 349 ? -21.369 -14.786 25.018 1.00 97.31 349 GLN A CA 1
ATOM 2553 C C . GLN A 1 349 ? -21.948 -13.907 26.128 1.00 97.31 349 GLN A C 1
ATOM 2555 O O . GLN A 1 349 ? -22.249 -14.428 27.199 1.00 97.31 349 GLN A O 1
ATOM 2560 N N . PHE A 1 350 ? -22.209 -12.625 25.860 1.00 96.06 350 PHE A N 1
ATOM 2561 C CA . PHE A 1 350 ? -22.804 -11.723 26.852 1.00 96.06 350 PHE A CA 1
ATOM 2562 C C . PHE A 1 350 ? -24.215 -12.131 27.293 1.00 96.06 350 PHE A C 1
ATOM 2564 O O . PHE A 1 350 ? -24.535 -12.049 28.477 1.00 96.06 350 PHE A O 1
ATOM 2571 N N . GLU A 1 351 ? -25.058 -12.590 26.369 1.00 95.81 351 GLU A N 1
ATOM 2572 C CA . GLU A 1 351 ? -26.427 -13.022 26.669 1.00 95.81 351 GLU A CA 1
ATOM 2573 C C . GLU A 1 351 ? -26.457 -14.357 27.421 1.00 95.81 351 GLU A C 1
ATOM 2575 O O . GLU A 1 351 ? -27.249 -14.528 28.348 1.00 95.81 351 GLU A O 1
ATOM 2580 N N . SER A 1 352 ? -25.596 -15.309 27.040 1.00 96.69 352 SER A N 1
ATOM 2581 C CA . SER A 1 352 ? -25.537 -16.625 27.691 1.00 96.69 352 SER A CA 1
ATOM 2582 C C . SER A 1 352 ? -24.816 -16.602 29.036 1.00 96.69 352 SER A C 1
ATOM 2584 O O . SER A 1 352 ? -25.134 -17.424 29.897 1.00 96.69 352 SER A O 1
ATOM 2586 N N . ASN A 1 353 ? -23.887 -15.664 29.238 1.00 95.62 353 ASN A N 1
ATOM 2587 C CA . ASN A 1 353 ? -23.172 -15.485 30.493 1.00 95.62 353 ASN A CA 1
ATOM 2588 C C . ASN A 1 353 ? -23.015 -13.995 30.865 1.00 95.62 353 ASN A C 1
ATOM 2590 O O . ASN A 1 353 ? -21.966 -13.392 30.622 1.00 95.62 353 ASN A O 1
ATOM 2594 N N . PRO A 1 354 ? -24.024 -13.397 31.529 1.00 94.31 354 PRO A N 1
ATOM 2595 C CA . PRO A 1 354 ? -23.978 -11.992 31.940 1.00 94.31 354 PRO A CA 1
ATOM 2596 C C . PRO A 1 354 ? -22.836 -11.644 32.904 1.00 94.31 354 PRO A C 1
ATOM 2598 O O . PRO A 1 354 ? -22.473 -10.475 33.020 1.00 94.31 354 PRO A O 1
ATOM 2601 N N . LYS A 1 355 ? -22.243 -12.640 33.575 1.00 95.19 355 LYS A N 1
ATOM 2602 C CA . LYS A 1 355 ? -21.100 -12.447 34.479 1.00 95.19 355 LYS A CA 1
ATOM 2603 C C . LYS A 1 355 ? -19.828 -11.995 33.765 1.00 95.19 355 LYS A C 1
ATOM 2605 O O . LYS A 1 355 ? -18.938 -11.440 34.401 1.00 95.19 355 LYS A O 1
ATOM 2610 N N . ILE A 1 356 ? -19.755 -12.183 32.446 1.00 94.31 356 ILE A N 1
ATOM 2611 C CA . ILE A 1 356 ? -18.672 -11.625 31.633 1.00 94.31 356 ILE A CA 1
ATOM 2612 C C . ILE A 1 356 ? -18.724 -10.092 31.684 1.00 94.31 356 ILE A C 1
ATOM 2614 O O . ILE A 1 356 ? -17.706 -9.439 31.886 1.00 94.31 356 ILE A O 1
ATOM 2618 N N . LEU A 1 357 ? -19.919 -9.496 31.595 1.00 92.06 357 LEU A N 1
ATOM 2619 C CA . LEU A 1 357 ? -20.080 -8.039 31.650 1.00 92.06 357 LEU A CA 1
ATOM 2620 C C . LEU A 1 357 ? -19.756 -7.461 33.035 1.00 92.06 357 LEU A C 1
ATOM 2622 O O . LEU A 1 357 ? -19.287 -6.323 33.124 1.00 92.06 357 LEU A O 1
ATOM 2626 N N . THR A 1 358 ? -19.983 -8.230 34.106 1.00 91.81 358 THR A N 1
ATOM 2627 C CA . THR A 1 358 ? -19.599 -7.829 35.471 1.00 91.81 358 THR A CA 1
ATOM 2628 C C . THR A 1 358 ? -18.118 -8.069 35.769 1.00 91.81 358 THR A C 1
ATOM 2630 O O . THR A 1 358 ? -17.628 -7.563 36.774 1.00 91.81 358 THR A O 1
ATOM 2633 N N . GLY A 1 359 ? -17.396 -8.781 34.894 1.00 89.94 359 GLY A N 1
ATOM 2634 C CA . GLY A 1 359 ? -15.987 -9.138 35.084 1.00 89.94 359 GLY A CA 1
ATOM 2635 C C . GLY A 1 359 ? -15.761 -10.285 36.077 1.00 89.94 359 GLY A C 1
ATOM 2636 O O . GLY A 1 359 ? -14.627 -10.539 36.467 1.00 89.94 359 GLY A O 1
ATOM 2637 N N . GLU A 1 360 ? -16.819 -10.983 36.500 1.00 92.62 360 GLU A N 1
ATOM 2638 C CA . GLU A 1 360 ? -16.722 -12.134 37.410 1.00 92.62 360 GLU A CA 1
ATOM 2639 C C . GLU A 1 360 ? -16.204 -13.397 36.708 1.00 92.62 360 GLU A C 1
ATOM 2641 O O . GLU A 1 360 ? -15.589 -14.254 37.343 1.00 92.62 360 GLU A O 1
ATOM 2646 N N . GLU A 1 361 ? -16.466 -13.528 35.406 1.00 93.75 361 GLU A N 1
ATOM 2647 C CA . GLU A 1 361 ? -16.007 -14.643 34.577 1.00 93.75 361 GLU A CA 1
ATOM 2648 C C . GLU A 1 361 ? -15.347 -14.113 33.296 1.00 93.75 361 GLU A C 1
ATOM 2650 O O . GLU A 1 361 ? -15.789 -13.121 32.720 1.00 93.75 361 GLU A O 1
ATOM 2655 N N . ALA A 1 362 ? -14.278 -14.774 32.849 1.00 90.88 362 ALA A N 1
ATOM 2656 C CA . ALA A 1 362 ? -13.568 -14.391 31.632 1.00 90.88 362 ALA A CA 1
ATOM 2657 C C . ALA A 1 362 ? -14.353 -14.784 30.369 1.00 90.88 362 ALA A C 1
ATOM 2659 O O . ALA A 1 362 ? -15.049 -15.804 30.346 1.00 90.88 362 ALA A O 1
ATOM 2660 N N . ALA A 1 363 ? -14.203 -13.992 29.307 1.00 93.75 363 ALA A N 1
ATOM 2661 C CA . ALA A 1 363 ? -14.796 -14.280 28.008 1.00 93.75 363 ALA A CA 1
ATOM 2662 C C . ALA A 1 363 ? -14.047 -15.411 27.270 1.00 93.75 363 ALA A C 1
ATOM 2664 O O . ALA A 1 363 ? -12.869 -15.673 27.525 1.00 93.75 363 ALA A O 1
ATOM 2665 N N . ASP A 1 364 ? -14.714 -16.087 26.329 1.00 94.94 364 ASP A N 1
ATOM 2666 C CA . ASP A 1 364 ? -14.067 -17.075 25.458 1.00 94.94 364 ASP A CA 1
ATOM 2667 C C . ASP A 1 364 ? -13.483 -16.388 24.217 1.00 94.94 364 ASP A C 1
ATOM 2669 O O . ASP A 1 364 ? -14.148 -16.225 23.187 1.00 94.94 364 ASP A O 1
ATOM 2673 N N . PHE A 1 365 ? -12.205 -16.026 24.319 1.00 95.12 365 PHE A N 1
ATOM 2674 C CA . PHE A 1 365 ? -11.422 -15.440 23.228 1.00 95.12 365 PHE A CA 1
ATOM 2675 C C . PHE A 1 365 ? -11.067 -16.446 22.122 1.00 95.12 365 PHE A C 1
ATOM 2677 O O . PHE A 1 365 ? -10.813 -16.068 20.982 1.00 95.12 365 PHE A O 1
ATOM 2684 N N . SER A 1 366 ? -11.038 -17.752 22.416 1.00 96.25 366 SER A N 1
ATOM 2685 C CA . SER A 1 366 ? -10.631 -18.752 21.415 1.00 96.25 366 SER A CA 1
ATOM 2686 C C . SER A 1 366 ? -11.646 -18.830 20.281 1.00 96.25 366 SER A C 1
ATOM 2688 O O . SER A 1 366 ? -11.291 -19.050 19.119 1.00 96.25 366 SER A O 1
ATOM 2690 N N . ARG A 1 367 ? -12.927 -18.630 20.607 1.00 94.88 367 ARG A N 1
ATOM 2691 C CA . ARG A 1 367 ? -14.005 -18.707 19.627 1.00 94.88 367 ARG A CA 1
ATOM 2692 C C . ARG A 1 367 ? -13.972 -17.564 18.615 1.00 94.88 367 ARG A C 1
ATOM 2694 O O . ARG A 1 367 ? -14.183 -17.815 17.428 1.00 94.88 367 ARG A O 1
ATOM 2701 N N . THR A 1 368 ? -13.695 -16.342 19.057 1.00 95.94 368 THR A N 1
ATOM 2702 C CA . THR A 1 368 ? -13.574 -15.160 18.187 1.00 95.94 368 THR A CA 1
ATOM 2703 C C . THR A 1 368 ? -12.339 -15.265 17.287 1.00 95.94 368 THR A C 1
ATOM 2705 O O . THR A 1 368 ? -12.454 -15.062 16.076 1.00 95.94 368 THR A O 1
ATOM 2708 N N . ILE A 1 369 ? -11.202 -15.730 17.821 1.00 96.31 369 ILE A N 1
ATOM 2709 C CA . ILE A 1 369 ? -9.989 -16.023 17.034 1.00 96.31 369 ILE A CA 1
ATOM 2710 C C . ILE A 1 369 ? -10.269 -17.075 15.944 1.00 96.31 369 ILE A C 1
ATOM 2712 O O . ILE A 1 369 ? -9.866 -16.897 14.791 1.00 96.31 369 ILE A O 1
ATOM 2716 N N . ASP A 1 370 ? -10.991 -18.155 16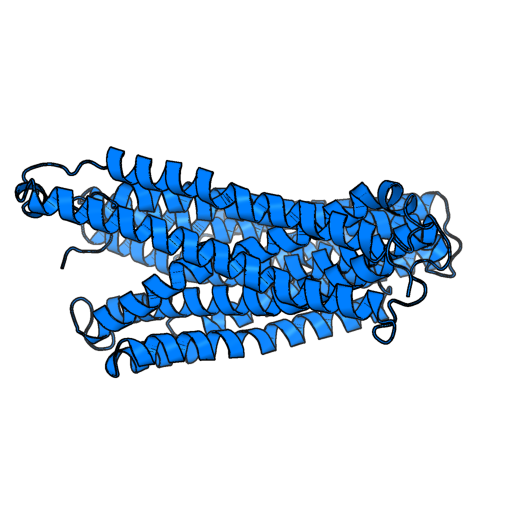.266 1.00 96.94 370 ASP A N 1
ATOM 2717 C CA . ASP A 1 370 ? -11.356 -19.205 15.299 1.00 96.94 370 ASP A CA 1
ATOM 2718 C C . ASP A 1 370 ? -12.244 -18.665 14.161 1.00 96.94 370 ASP A C 1
ATOM 2720 O O . ASP A 1 370 ? -12.056 -19.028 12.994 1.00 96.94 370 ASP A O 1
ATOM 2724 N N . ILE A 1 371 ? -13.183 -17.763 14.478 1.00 95.75 371 ILE A N 1
ATOM 2725 C CA . ILE A 1 371 ? -14.040 -17.094 13.486 1.00 95.75 371 ILE A CA 1
ATOM 2726 C C . ILE A 1 371 ? -13.198 -16.228 12.546 1.00 95.75 371 ILE A C 1
ATOM 2728 O O . ILE A 1 371 ? -13.335 -16.364 11.326 1.00 95.75 371 ILE A O 1
ATOM 2732 N N . ALA A 1 372 ? -12.323 -15.378 13.095 1.00 94.69 372 ALA A N 1
ATOM 2733 C CA . ALA A 1 372 ? -11.447 -14.513 12.307 1.00 94.69 372 ALA A CA 1
ATOM 2734 C C . ALA A 1 372 ? -10.518 -15.334 11.398 1.00 94.69 372 ALA A C 1
ATOM 2736 O O . ALA A 1 372 ? -10.466 -15.099 10.191 1.00 94.69 372 ALA A O 1
ATOM 2737 N N . THR A 1 373 ? -9.876 -16.369 11.949 1.00 95.56 373 THR A N 1
ATOM 2738 C CA . THR A 1 373 ? -8.916 -17.232 11.239 1.00 95.56 373 THR A CA 1
ATOM 2739 C C . THR A 1 373 ? -9.565 -17.997 10.086 1.00 95.56 373 THR A C 1
ATOM 2741 O O . THR A 1 373 ? -9.080 -17.984 8.955 1.00 95.56 373 THR A O 1
ATOM 2744 N N . LYS A 1 374 ? -10.690 -18.680 10.335 1.00 95.69 374 LYS A N 1
ATOM 2745 C CA . LYS A 1 374 ? -11.394 -19.425 9.276 1.00 95.69 374 LYS A CA 1
ATOM 2746 C C . LYS A 1 374 ? -12.001 -18.489 8.237 1.00 95.69 374 LYS A C 1
ATOM 2748 O O . LYS A 1 374 ? -12.066 -18.844 7.059 1.00 95.69 374 LYS A O 1
ATOM 2753 N N . GLY A 1 375 ? -12.469 -17.323 8.680 1.00 94.44 375 GLY A N 1
ATOM 2754 C CA . GLY A 1 375 ? -13.010 -16.276 7.825 1.00 94.44 375 GLY A CA 1
ATOM 2755 C C . GLY A 1 375 ? -11.973 -15.765 6.831 1.00 94.44 375 GLY A C 1
ATOM 2756 O O . GLY A 1 375 ? -12.216 -15.834 5.627 1.00 94.44 375 GLY A O 1
ATOM 2757 N N . SER A 1 376 ? -10.812 -15.320 7.314 1.00 92.62 376 SER A N 1
ATOM 2758 C CA . SER A 1 376 ? -9.754 -14.752 6.471 1.00 92.62 376 SER A CA 1
ATOM 2759 C C . SER A 1 376 ? -9.235 -15.759 5.439 1.00 92.62 376 SER A C 1
ATOM 2761 O O . SER A 1 376 ? -9.221 -15.459 4.245 1.00 92.62 376 SER A O 1
ATOM 2763 N N . LEU A 1 377 ? -8.924 -16.992 5.859 1.00 93.12 377 LEU A N 1
ATOM 2764 C CA . LEU A 1 377 ? -8.414 -18.038 4.963 1.00 93.12 377 LEU A CA 1
ATOM 2765 C C . LEU A 1 377 ? -9.389 -18.380 3.833 1.00 93.12 377 LEU A C 1
ATOM 2767 O O . LEU A 1 377 ? -8.979 -18.565 2.689 1.00 93.12 377 LEU A O 1
ATOM 2771 N N . LYS A 1 378 ? -10.687 -18.479 4.137 1.00 95.19 378 LYS A N 1
ATOM 2772 C CA . LYS A 1 378 ? -11.698 -18.841 3.138 1.00 95.19 378 LYS A CA 1
ATOM 2773 C C . LYS A 1 378 ? -11.947 -17.712 2.141 1.00 95.19 378 LYS A C 1
ATOM 2775 O O . LYS A 1 378 ? -12.127 -17.974 0.953 1.00 95.19 378 LYS A O 1
ATOM 2780 N N . GLU A 1 379 ? -12.020 -16.478 2.625 1.00 94.44 379 GLU A N 1
ATOM 2781 C CA . GLU A 1 379 ? -12.447 -15.342 1.810 1.00 94.44 379 GLU A CA 1
ATOM 2782 C C . GLU A 1 379 ? -11.351 -14.845 0.854 1.00 94.44 379 GLU A C 1
ATOM 2784 O O . GLU A 1 379 ? -11.680 -14.311 -0.203 1.00 94.44 379 GLU A O 1
ATOM 2789 N N . LEU A 1 380 ? -10.068 -15.083 1.157 1.00 90.12 380 LEU A N 1
ATOM 2790 C CA . LEU A 1 380 ? -8.940 -14.689 0.299 1.00 90.12 380 LEU A CA 1
ATOM 2791 C C . LEU A 1 380 ? -8.763 -15.557 -0.958 1.00 90.12 380 LEU A C 1
ATOM 2793 O O . LEU A 1 380 ? -8.105 -15.130 -1.910 1.00 90.12 380 LEU A O 1
ATOM 2797 N N . ILE A 1 381 ? -9.374 -16.746 -1.009 1.00 94.38 381 ILE A N 1
ATOM 2798 C CA . ILE A 1 381 ? -9.220 -17.687 -2.131 1.00 94.38 381 ILE A CA 1
ATOM 2799 C C . ILE A 1 381 ? -9.702 -17.060 -3.445 1.00 94.38 381 ILE A C 1
ATOM 2801 O O . ILE A 1 381 ? -8.991 -17.085 -4.446 1.00 94.38 381 ILE A O 1
ATOM 2805 N N . ILE A 1 382 ? -10.907 -16.486 -3.451 1.00 95.50 382 ILE A N 1
ATOM 2806 C CA . ILE A 1 382 ? -11.516 -15.948 -4.676 1.00 95.50 382 ILE A CA 1
ATOM 2807 C C . ILE A 1 382 ? -10.747 -14.719 -5.195 1.00 95.50 382 ILE A C 1
ATOM 2809 O O . ILE A 1 382 ? -10.385 -14.731 -6.373 1.00 95.50 382 ILE A O 1
ATOM 2813 N N . PRO A 1 383 ? -10.445 -13.690 -4.374 1.00 94.50 383 PRO A N 1
ATOM 2814 C CA . PRO A 1 383 ? -9.631 -12.554 -4.807 1.00 94.50 383 PRO A CA 1
ATOM 2815 C C . PRO A 1 383 ? -8.264 -12.964 -5.380 1.00 94.50 383 PRO A C 1
ATOM 2817 O O . PRO A 1 383 ? -7.852 -12.423 -6.405 1.00 94.50 383 PRO A O 1
ATOM 2820 N N . SER A 1 384 ? -7.609 -13.966 -4.782 1.00 93.38 384 SER A N 1
ATOM 2821 C CA . SER A 1 384 ? -6.308 -14.478 -5.248 1.00 93.38 384 SER A CA 1
ATOM 2822 C C . SER A 1 384 ? -6.399 -15.225 -6.583 1.00 93.38 384 SER A C 1
ATOM 2824 O O . SER A 1 384 ? -5.520 -15.114 -7.430 1.00 93.38 384 SER A O 1
ATOM 2826 N N . ILE A 1 385 ? -7.475 -15.984 -6.810 1.00 96.31 385 ILE A N 1
ATOM 2827 C CA . ILE A 1 385 ? -7.708 -16.631 -8.111 1.00 96.31 385 ILE A CA 1
ATOM 2828 C C . ILE A 1 385 ? -7.961 -15.568 -9.186 1.00 96.31 385 ILE A C 1
ATOM 2830 O O . ILE A 1 385 ? -7.438 -15.673 -10.293 1.00 96.31 385 ILE A O 1
ATOM 2834 N N . ILE A 1 386 ? -8.744 -14.537 -8.862 1.00 94.94 386 ILE A N 1
ATOM 2835 C CA . ILE A 1 386 ? -9.087 -13.450 -9.785 1.00 94.94 386 ILE A CA 1
ATOM 2836 C C . ILE A 1 386 ? -7.834 -12.704 -10.264 1.00 94.94 386 ILE A C 1
ATOM 2838 O O . ILE A 1 386 ? -7.712 -12.463 -11.467 1.00 94.94 386 ILE A O 1
ATOM 2842 N N . SER A 1 387 ? -6.898 -12.389 -9.363 1.00 94.81 387 SER A N 1
ATOM 2843 C CA . SER A 1 387 ? -5.674 -11.649 -9.707 1.00 94.81 387 SER A CA 1
ATOM 2844 C C . SER A 1 387 ? -4.755 -12.394 -10.683 1.00 94.81 387 SER A C 1
ATOM 2846 O O . SER A 1 387 ? -4.007 -11.757 -11.417 1.00 94.81 387 SER A O 1
ATOM 2848 N N . ILE A 1 388 ? -4.833 -13.726 -10.745 1.00 96.81 388 ILE A N 1
ATOM 2849 C CA . ILE A 1 388 ? -4.012 -14.552 -11.643 1.00 96.81 388 ILE A CA 1
ATOM 2850 C C . ILE A 1 388 ? -4.785 -14.918 -12.916 1.00 96.81 388 ILE A C 1
ATOM 2852 O O . ILE A 1 388 ? -4.275 -14.805 -14.030 1.00 96.81 388 ILE A O 1
ATOM 2856 N N . VAL A 1 389 ? -6.036 -15.362 -12.776 1.00 97.88 389 VAL A N 1
ATOM 2857 C CA . VAL A 1 389 ? -6.810 -15.911 -13.898 1.00 97.88 389 VAL A CA 1
ATOM 2858 C C . VAL A 1 389 ? -7.228 -14.827 -14.887 1.00 97.88 389 VAL A C 1
ATOM 2860 O O . VAL A 1 389 ? -7.202 -15.080 -16.093 1.00 97.88 389 VAL A O 1
ATOM 2863 N N . ILE A 1 390 ? -7.603 -13.629 -14.422 1.00 97.88 390 ILE A N 1
ATOM 2864 C CA . ILE A 1 390 ? -8.046 -12.558 -15.324 1.00 97.88 390 ILE A CA 1
ATOM 2865 C C . ILE A 1 390 ? -6.947 -12.119 -16.302 1.00 97.88 390 ILE A C 1
ATOM 2867 O O . ILE A 1 390 ? -7.229 -12.169 -17.500 1.00 97.88 390 ILE A O 1
ATOM 2871 N N . PRO A 1 391 ? -5.725 -11.725 -15.883 1.00 97.38 391 PRO A N 1
ATOM 2872 C CA . PRO A 1 391 ? -4.700 -11.290 -16.836 1.00 97.38 391 PRO A CA 1
ATOM 2873 C C . PRO A 1 391 ? -4.359 -12.381 -17.862 1.00 97.38 391 PRO A C 1
ATOM 2875 O O . PRO A 1 391 ? -4.280 -12.096 -19.056 1.00 97.38 391 PRO A O 1
ATOM 2878 N N . ILE A 1 392 ? -4.265 -13.647 -17.437 1.00 97.75 392 ILE A N 1
ATOM 2879 C CA . ILE A 1 392 ? -4.041 -14.778 -18.354 1.00 97.75 392 ILE A CA 1
ATOM 2880 C C . ILE A 1 392 ? -5.193 -14.894 -19.360 1.00 97.75 392 ILE A C 1
ATOM 2882 O O . ILE A 1 392 ? -4.965 -15.024 -20.561 1.00 97.75 392 ILE A O 1
ATOM 2886 N N . THR A 1 393 ? -6.437 -14.809 -18.888 1.00 97.94 393 THR A N 1
ATOM 2887 C CA . THR A 1 393 ? -7.626 -14.903 -19.745 1.00 97.94 393 THR A CA 1
ATOM 2888 C C . THR A 1 393 ? -7.688 -13.751 -20.746 1.00 97.94 393 THR A C 1
ATOM 2890 O O . THR A 1 393 ? -7.968 -13.983 -21.920 1.00 97.94 393 THR A O 1
ATOM 2893 N N . VAL A 1 394 ? -7.389 -12.520 -20.317 1.00 97.38 394 VAL A N 1
ATOM 2894 C CA . VAL A 1 394 ? -7.335 -11.349 -21.204 1.00 97.38 394 VAL A CA 1
ATOM 2895 C C . VAL A 1 394 ? -6.268 -11.543 -22.281 1.00 97.38 394 VAL A C 1
ATOM 2897 O O . VAL A 1 394 ? -6.565 -11.344 -23.457 1.00 97.38 394 VAL A O 1
ATOM 2900 N N . GLY A 1 395 ? -5.070 -11.999 -21.904 1.00 95.50 395 GLY A N 1
ATOM 2901 C CA . GLY A 1 395 ? -3.989 -12.281 -22.848 1.00 95.50 395 GLY A CA 1
ATOM 2902 C C . GLY A 1 395 ? -4.342 -13.369 -23.867 1.00 95.50 395 GLY A C 1
ATOM 2903 O O . GLY A 1 395 ? -4.114 -13.183 -25.059 1.00 95.50 395 GLY A O 1
ATOM 2904 N N . ILE A 1 396 ? -4.951 -14.478 -23.428 1.00 96.94 396 ILE A N 1
ATOM 2905 C CA . ILE A 1 396 ? -5.361 -15.580 -24.316 1.00 96.94 396 ILE A CA 1
ATOM 2906 C C . ILE A 1 396 ? -6.472 -15.133 -25.272 1.00 96.94 396 ILE A C 1
ATOM 2908 O O . ILE A 1 396 ? -6.433 -15.449 -26.460 1.00 96.94 396 ILE A O 1
ATOM 2912 N N . LEU A 1 397 ? -7.492 -14.436 -24.766 1.00 96.94 397 LEU A N 1
ATOM 2913 C CA . LEU A 1 397 ? -8.672 -14.103 -25.562 1.00 96.94 397 LEU A CA 1
ATOM 2914 C C . LEU A 1 397 ? -8.434 -12.912 -26.488 1.00 96.94 397 LEU A C 1
ATOM 2916 O O . LEU A 1 397 ? -8.784 -13.003 -27.658 1.00 96.94 397 LEU A O 1
ATOM 2920 N N . PHE A 1 398 ? -7.847 -11.824 -25.987 1.00 94.75 398 PHE A N 1
ATOM 2921 C CA . PHE A 1 398 ? -7.787 -10.531 -26.684 1.00 94.75 398 PHE A CA 1
ATOM 2922 C C . PHE A 1 398 ? -6.367 -10.105 -27.093 1.00 94.75 398 PHE A C 1
ATOM 2924 O O . PHE A 1 398 ? -6.202 -9.091 -27.778 1.00 94.75 398 PHE A O 1
ATOM 2931 N N . GLY A 1 399 ? -5.354 -10.864 -26.669 1.00 93.00 399 GLY A N 1
ATOM 2932 C CA . GLY A 1 399 ? -3.957 -10.656 -27.031 1.00 93.00 399 GLY A CA 1
ATOM 2933 C C . GLY A 1 399 ? -3.155 -9.808 -26.044 1.00 93.00 399 GLY A C 1
ATOM 2934 O O . GLY A 1 399 ? -3.670 -9.218 -25.092 1.00 93.00 399 GLY A O 1
ATOM 2935 N N . VAL A 1 400 ? -1.851 -9.731 -26.305 1.00 93.44 400 VAL A N 1
ATOM 2936 C CA . VAL A 1 400 ? -0.845 -9.065 -25.461 1.00 93.44 400 VAL A CA 1
ATOM 2937 C C . VAL A 1 400 ? -1.065 -7.549 -25.408 1.00 93.44 400 VAL A C 1
ATOM 2939 O O . VAL A 1 400 ? -0.910 -6.943 -24.350 1.00 93.44 400 VAL A O 1
ATOM 2942 N N . ALA A 1 401 ? -1.523 -6.936 -26.505 1.00 91.94 401 ALA A N 1
ATOM 2943 C CA . ALA A 1 401 ? -1.889 -5.517 -26.538 1.00 91.94 401 ALA A CA 1
ATOM 2944 C C . ALA A 1 401 ? -3.079 -5.181 -25.633 1.00 91.94 401 ALA A C 1
ATOM 2946 O O . ALA A 1 401 ? -3.046 -4.190 -24.902 1.00 91.94 401 ALA A O 1
ATOM 2947 N N . ALA A 1 402 ? -4.105 -6.033 -25.630 1.00 94.12 402 ALA A N 1
ATOM 2948 C CA . ALA A 1 402 ? -5.226 -5.900 -24.709 1.00 94.12 402 ALA A CA 1
ATOM 2949 C C . ALA A 1 402 ? -4.793 -6.124 -23.256 1.00 94.12 402 ALA A C 1
ATOM 2951 O O . ALA A 1 402 ? -5.255 -5.412 -22.370 1.00 94.12 402 ALA A O 1
ATOM 2952 N N . LEU A 1 403 ? -3.873 -7.062 -23.011 1.00 95.50 403 LEU A N 1
ATOM 2953 C CA . LEU A 1 403 ? -3.315 -7.298 -21.682 1.00 95.50 403 LEU A CA 1
ATOM 2954 C C . LEU A 1 403 ? -2.511 -6.097 -21.161 1.00 95.50 403 LEU A C 1
ATOM 2956 O O . LEU A 1 403 ? -2.710 -5.687 -20.021 1.00 95.50 403 LEU A O 1
ATOM 2960 N N . GLY A 1 404 ? -1.668 -5.476 -21.989 1.00 94.25 404 GLY A N 1
ATOM 2961 C CA . GLY A 1 404 ? -0.968 -4.244 -21.611 1.00 94.25 404 GLY A CA 1
ATOM 2962 C C . GLY A 1 404 ? -1.945 -3.125 -21.235 1.00 94.25 404 GLY A C 1
ATOM 2963 O O . GLY A 1 404 ? -1.784 -2.464 -20.208 1.00 94.25 404 GLY A O 1
ATOM 2964 N N . ALA A 1 405 ? -3.016 -2.958 -22.015 1.00 94.94 405 ALA A N 1
ATOM 2965 C CA . ALA A 1 405 ? -4.035 -1.953 -21.737 1.00 94.94 405 ALA A CA 1
ATOM 2966 C C . ALA A 1 405 ? -4.869 -2.291 -20.494 1.00 94.94 405 ALA A C 1
ATOM 2968 O O . ALA A 1 405 ? -5.215 -1.394 -19.727 1.00 94.94 405 ALA A O 1
ATOM 2969 N N . PHE A 1 406 ? -5.133 -3.576 -20.251 1.00 97.12 406 PHE A N 1
ATOM 2970 C CA . PHE A 1 406 ? -5.720 -4.077 -19.010 1.00 97.12 406 PHE A CA 1
ATOM 2971 C C . PHE A 1 406 ? -4.878 -3.697 -17.794 1.00 97.12 406 PHE A C 1
ATOM 2973 O O . PHE A 1 406 ? -5.423 -3.146 -16.838 1.00 97.12 406 PHE A O 1
ATOM 2980 N N . LEU A 1 407 ? -3.561 -3.915 -17.843 1.00 96.19 407 LEU A N 1
ATOM 2981 C CA . LEU A 1 407 ? -2.657 -3.508 -16.768 1.00 96.19 407 LEU A CA 1
ATOM 2982 C C . LEU A 1 407 ? -2.709 -1.989 -16.565 1.00 96.19 407 LEU A C 1
ATOM 2984 O O . LEU A 1 407 ? -2.901 -1.538 -15.441 1.00 96.19 407 LEU A O 1
ATOM 2988 N N . ALA A 1 408 ? -2.641 -1.196 -17.639 1.00 94.81 408 ALA A N 1
ATOM 2989 C CA . ALA A 1 408 ? -2.746 0.261 -17.549 1.00 94.81 408 ALA A CA 1
ATOM 2990 C C . ALA A 1 408 ? -4.072 0.720 -16.905 1.00 94.81 408 ALA A C 1
ATOM 2992 O O . ALA A 1 408 ? -4.068 1.549 -15.995 1.00 94.81 408 ALA A O 1
ATOM 2993 N N . GLY A 1 409 ? -5.207 0.155 -17.329 1.00 96.19 409 GLY A N 1
ATOM 2994 C CA . GLY A 1 409 ? -6.525 0.455 -16.761 1.00 96.19 409 GLY A CA 1
ATOM 2995 C C . GLY A 1 409 ? -6.649 0.053 -15.289 1.00 96.19 409 GLY A C 1
ATOM 2996 O O . GLY A 1 409 ? -7.193 0.813 -14.480 1.00 96.19 409 GLY A O 1
ATOM 2997 N N . ALA A 1 410 ? -6.101 -1.108 -14.923 1.00 97.00 410 ALA A N 1
ATOM 2998 C CA . ALA A 1 410 ? -6.063 -1.580 -13.545 1.00 97.00 410 ALA A CA 1
ATOM 2999 C C . ALA A 1 410 ? -5.200 -0.673 -12.665 1.00 97.00 410 ALA A C 1
ATOM 3001 O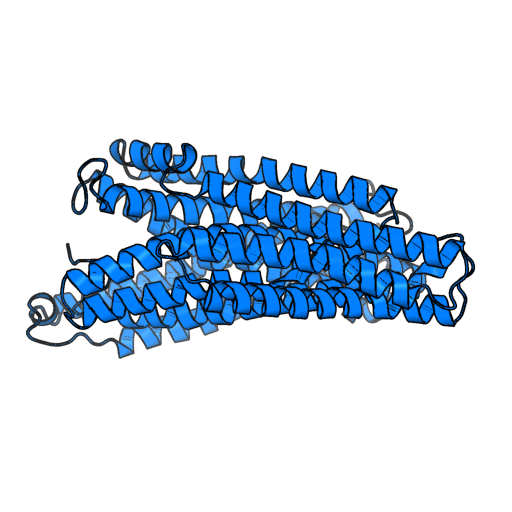 O . ALA A 1 410 ? -5.646 -0.280 -11.594 1.00 97.00 410 ALA A O 1
ATOM 3002 N N . ILE A 1 411 ? -4.019 -0.265 -13.134 1.00 94.88 411 ILE A N 1
ATOM 3003 C CA . ILE A 1 411 ? -3.121 0.639 -12.405 1.00 94.88 411 ILE A CA 1
ATOM 3004 C C . ILE A 1 411 ? -3.799 1.988 -12.149 1.00 94.88 411 ILE A C 1
ATOM 3006 O O . ILE A 1 411 ? -3.850 2.449 -11.012 1.00 94.88 411 ILE A O 1
ATOM 3010 N N . LEU A 1 412 ? -4.368 2.610 -13.187 1.00 94.12 412 LEU A N 1
ATOM 3011 C CA . LEU A 1 412 ? -4.966 3.943 -13.070 1.00 94.12 412 LEU A CA 1
ATOM 3012 C C . LEU A 1 412 ? -6.205 3.959 -12.165 1.00 94.12 412 LEU A C 1
ATOM 3014 O O . LEU A 1 412 ? -6.371 4.877 -11.364 1.00 94.12 412 LEU A O 1
ATOM 3018 N N . SER A 1 413 ? -7.077 2.955 -12.274 1.00 96.38 413 SER A N 1
ATOM 3019 C CA . SER A 1 413 ? -8.246 2.844 -11.391 1.00 96.38 413 SER A CA 1
ATOM 3020 C C . SER A 1 413 ? -7.853 2.410 -9.976 1.00 96.38 413 SER A C 1
ATOM 3022 O O . SER A 1 413 ? -8.334 2.985 -9.000 1.00 96.38 413 SER A O 1
ATOM 3024 N N . GLY A 1 414 ? -6.934 1.451 -9.856 1.00 95.12 414 GLY A N 1
ATOM 3025 C CA . GLY A 1 414 ? -6.403 0.956 -8.592 1.00 95.12 414 GLY A CA 1
ATOM 3026 C C . GLY A 1 414 ? -5.754 2.059 -7.765 1.00 95.12 414 GLY A C 1
ATOM 3027 O O . GLY A 1 414 ? -6.061 2.169 -6.583 1.00 95.12 414 GLY A O 1
ATOM 3028 N N . PHE A 1 415 ? -4.974 2.946 -8.390 1.00 92.75 415 PHE A N 1
ATOM 3029 C CA . PHE A 1 415 ? -4.426 4.149 -7.757 1.00 92.75 415 PHE A CA 1
ATOM 3030 C C . PHE A 1 415 ? -5.507 4.972 -7.035 1.00 92.75 415 PHE A C 1
ATOM 3032 O O . PHE A 1 415 ? -5.356 5.315 -5.860 1.00 92.75 415 PHE A O 1
ATOM 3039 N N . VAL A 1 416 ? -6.621 5.257 -7.722 1.00 94.38 416 VAL A N 1
ATOM 3040 C CA . VAL A 1 416 ? -7.726 6.052 -7.162 1.00 94.38 416 VAL A CA 1
ATOM 3041 C C . VAL A 1 416 ? -8.349 5.332 -5.970 1.00 94.38 416 VAL A C 1
ATOM 3043 O O . VAL A 1 416 ? -8.515 5.933 -4.910 1.00 94.38 416 VAL A O 1
ATOM 3046 N N . PHE A 1 417 ? -8.671 4.047 -6.126 1.00 95.69 417 PHE A N 1
ATOM 3047 C CA . PHE A 1 417 ? -9.315 3.260 -5.076 1.00 95.69 417 PHE A CA 1
ATOM 3048 C C . PHE A 1 417 ? -8.415 3.059 -3.852 1.00 95.69 417 PHE A C 1
ATOM 3050 O O . PHE A 1 417 ? -8.891 3.224 -2.728 1.00 95.69 417 PHE A O 1
ATOM 3057 N N . ALA A 1 418 ? -7.131 2.754 -4.054 1.00 92.81 418 ALA A N 1
ATOM 3058 C CA . ALA A 1 418 ? -6.173 2.513 -2.981 1.00 92.81 418 ALA A CA 1
ATOM 3059 C C . ALA A 1 418 ? -6.017 3.751 -2.090 1.00 92.81 418 ALA A C 1
ATOM 3061 O O . ALA A 1 418 ? -6.166 3.656 -0.870 1.00 92.81 418 ALA A O 1
ATOM 3062 N N . ILE A 1 419 ? -5.801 4.927 -2.693 1.00 92.06 419 ILE A N 1
ATOM 3063 C CA . ILE A 1 419 ? -5.650 6.182 -1.944 1.00 92.06 419 ILE A CA 1
ATOM 3064 C C . ILE A 1 419 ? -6.965 6.594 -1.294 1.00 92.06 419 ILE A C 1
ATOM 3066 O O . ILE A 1 419 ? -6.983 6.912 -0.106 1.00 92.06 419 ILE A O 1
ATOM 3070 N N . MET A 1 420 ? -8.066 6.570 -2.051 1.00 94.56 420 MET A N 1
ATOM 3071 C CA . MET A 1 420 ? -9.372 6.974 -1.537 1.00 94.56 420 MET A CA 1
ATOM 3072 C C . MET A 1 420 ? -9.757 6.151 -0.305 1.00 94.56 420 MET A C 1
ATOM 3074 O O . MET A 1 420 ? -10.136 6.736 0.705 1.00 94.56 420 MET A O 1
ATOM 3078 N N . MET A 1 421 ? -9.657 4.818 -0.370 1.00 95.31 421 MET A N 1
ATOM 3079 C CA . MET A 1 421 ? -10.037 3.950 0.747 1.00 95.31 421 MET A CA 1
ATOM 3080 C C . MET A 1 421 ? -9.106 4.124 1.948 1.00 95.31 421 MET A C 1
ATOM 3082 O O . MET A 1 421 ? -9.586 4.304 3.066 1.00 95.31 421 MET A O 1
ATOM 3086 N N . SER A 1 422 ? -7.793 4.147 1.716 1.00 91.31 422 SER A N 1
ATOM 3087 C CA . SER A 1 422 ? -6.807 4.263 2.797 1.00 91.31 422 SER A CA 1
ATOM 3088 C C . SER A 1 422 ? -6.935 5.587 3.550 1.00 91.31 422 SER A C 1
ATOM 3090 O O . SER A 1 422 ? -6.978 5.599 4.780 1.00 91.31 422 SER A O 1
ATOM 3092 N N . ASN A 1 423 ? -7.077 6.701 2.825 1.00 92.19 423 ASN A N 1
ATOM 3093 C CA . ASN A 1 423 ? -7.202 8.019 3.442 1.00 92.19 423 ASN A CA 1
ATOM 3094 C C . ASN A 1 423 ? -8.587 8.256 4.053 1.00 92.19 423 ASN A C 1
ATOM 3096 O O . ASN A 1 423 ? -8.666 8.879 5.106 1.00 92.19 423 ASN A O 1
ATOM 3100 N N . ALA A 1 424 ? -9.670 7.764 3.438 1.00 94.88 424 ALA A N 1
ATOM 3101 C CA . ALA A 1 424 ? -11.003 7.869 4.034 1.00 94.88 424 ALA A CA 1
ATOM 3102 C C . ALA A 1 424 ? -11.068 7.118 5.370 1.00 94.88 424 ALA A C 1
ATOM 3104 O O . ALA A 1 424 ? -11.484 7.699 6.369 1.00 94.88 424 ALA A O 1
ATOM 3105 N N . GLY A 1 425 ? -10.594 5.866 5.405 1.00 93.12 425 GLY A N 1
ATOM 3106 C CA . GLY A 1 425 ? -10.557 5.078 6.635 1.00 93.12 425 GLY A CA 1
ATOM 3107 C C . GLY A 1 425 ? -9.654 5.679 7.705 1.00 93.12 425 GLY A C 1
ATOM 3108 O O . GLY A 1 425 ? -10.097 5.845 8.836 1.00 93.12 425 GLY A O 1
ATOM 3109 N N . GLY A 1 426 ? -8.437 6.105 7.351 1.00 89.56 426 GLY A N 1
ATOM 3110 C CA . GLY A 1 426 ? -7.549 6.771 8.310 1.00 89.56 426 GLY A CA 1
ATOM 3111 C C . GLY A 1 426 ? -8.112 8.095 8.845 1.00 89.56 426 GLY A C 1
ATOM 3112 O O . GLY A 1 426 ? -7.883 8.449 9.999 1.00 89.56 426 GLY A O 1
ATOM 3113 N N . ALA A 1 427 ? -8.867 8.836 8.031 1.00 92.88 427 ALA A N 1
ATOM 3114 C CA . ALA A 1 427 ? -9.509 10.069 8.471 1.00 92.88 427 ALA A CA 1
ATOM 3115 C C . ALA A 1 427 ? -10.729 9.813 9.373 1.00 92.88 427 ALA A C 1
ATOM 3117 O O . ALA A 1 427 ? -10.922 10.563 10.327 1.00 92.88 427 ALA A O 1
ATOM 3118 N N . TRP A 1 428 ? -11.527 8.768 9.118 1.00 95.50 428 TRP A N 1
ATOM 3119 C CA . TRP A 1 428 ? -12.628 8.385 10.012 1.00 95.50 428 TRP A CA 1
ATOM 3120 C C . TRP A 1 428 ? -12.124 7.976 11.397 1.00 95.50 428 TRP A C 1
ATOM 3122 O O . TRP A 1 428 ? -12.655 8.457 12.399 1.00 95.50 428 TRP A O 1
ATOM 3132 N N . ASP A 1 429 ? -11.070 7.169 11.443 1.00 91.38 429 ASP A N 1
ATOM 3133 C CA . ASP A 1 429 ? -10.424 6.736 12.683 1.00 91.38 429 ASP A CA 1
ATOM 3134 C C . ASP A 1 429 ? -9.891 7.926 13.487 1.00 91.38 429 ASP A C 1
ATOM 3136 O O . ASP A 1 429 ? -10.279 8.174 14.626 1.00 91.38 429 ASP A O 1
ATOM 3140 N N . ASN A 1 430 ? -9.094 8.784 12.849 1.00 89.69 430 ASN A N 1
ATOM 3141 C CA . ASN A 1 430 ? -8.545 9.953 13.528 1.00 89.69 430 ASN A CA 1
ATOM 3142 C C . ASN A 1 430 ? -9.617 10.988 13.909 1.00 89.69 430 ASN A C 1
ATOM 3144 O O . ASN A 1 430 ? -9.412 11.757 14.849 1.00 89.69 430 ASN A O 1
ATOM 3148 N N . ALA A 1 431 ? -10.759 11.030 13.216 1.00 93.50 431 ALA A N 1
ATOM 3149 C CA . ALA A 1 431 ? -11.904 11.834 13.635 1.00 93.50 431 ALA A CA 1
ATOM 3150 C C . ALA A 1 431 ? -12.557 11.266 14.907 1.00 93.50 431 ALA A C 1
ATOM 3152 O O . ALA A 1 431 ? -12.912 12.050 15.789 1.00 93.50 431 ALA A O 1
ATOM 3153 N N . LYS A 1 432 ? -12.669 9.931 15.028 1.00 93.25 432 LYS A N 1
ATOM 3154 C CA . LYS A 1 432 ? -13.076 9.244 16.266 1.00 93.25 432 LYS A CA 1
ATOM 3155 C C . LYS A 1 432 ? -12.100 9.577 17.396 1.00 93.25 432 LYS A C 1
ATOM 3157 O O . LYS A 1 432 ? -12.540 10.177 18.374 1.00 93.25 432 LYS A O 1
ATOM 3162 N N . LYS A 1 433 ? -10.797 9.321 17.216 1.00 87.00 433 LYS A N 1
ATOM 3163 C CA . LYS A 1 433 ? -9.763 9.593 18.235 1.00 87.00 433 LYS A CA 1
ATOM 3164 C C . LYS A 1 433 ? -9.774 11.055 18.694 1.00 87.00 433 LYS A C 1
ATOM 3166 O O . LYS A 1 433 ? -9.747 11.344 19.885 1.00 87.00 433 LYS A O 1
ATOM 3171 N N . TRP A 1 434 ? -9.944 12.002 17.766 1.00 90.19 434 TRP A N 1
ATOM 3172 C CA . TRP A 1 434 ? -10.046 13.421 18.122 1.00 90.19 434 TRP A CA 1
ATOM 3173 C C . TRP A 1 434 ? -11.246 13.736 19.030 1.00 90.19 434 TRP A C 1
ATOM 3175 O O . TRP A 1 434 ? -11.133 14.576 19.923 1.00 90.19 434 TRP A O 1
ATOM 3185 N N . ILE A 1 435 ? -12.394 13.083 18.828 1.00 93.44 435 ILE A N 1
ATOM 3186 C CA . ILE A 1 435 ? -13.554 13.211 19.725 1.00 93.44 435 ILE A CA 1
ATOM 3187 C C . ILE A 1 435 ? -13.257 12.536 21.068 1.00 93.44 435 ILE A C 1
ATOM 3189 O O . ILE A 1 435 ? -13.583 13.096 22.112 1.00 93.44 435 ILE A O 1
ATOM 3193 N N . GLU A 1 436 ? -12.606 11.372 21.065 1.00 87.06 436 GLU A N 1
ATOM 3194 C CA . GLU A 1 436 ? -12.228 10.634 22.277 1.00 87.06 436 GLU A CA 1
ATOM 3195 C C . GLU A 1 436 ? -11.288 11.414 23.203 1.00 87.06 436 GLU A C 1
ATOM 3197 O O . GLU A 1 436 ? -11.446 11.320 24.421 1.00 87.06 436 GLU A O 1
ATOM 3202 N N . ASP A 1 437 ? -10.432 12.277 22.645 1.00 86.00 437 ASP A N 1
ATOM 3203 C CA . ASP A 1 437 ? -9.576 13.233 23.371 1.00 86.00 437 ASP A CA 1
ATOM 3204 C C . ASP A 1 437 ? -10.361 14.335 24.124 1.00 86.00 437 ASP A C 1
ATOM 3206 O O . ASP A 1 437 ? -9.782 15.259 24.700 1.00 86.00 437 ASP A O 1
ATOM 3210 N N . GLY A 1 438 ? -11.696 14.281 24.108 1.00 87.81 438 GLY A N 1
ATOM 3211 C CA . GLY A 1 438 ? -12.587 15.208 24.807 1.00 87.81 438 GLY A CA 1
ATOM 3212 C C . GLY A 1 438 ? -13.131 16.337 23.931 1.00 87.81 438 GLY A C 1
ATOM 3213 O O . GLY A 1 438 ? -13.909 17.168 24.411 1.00 87.81 438 GLY A O 1
ATOM 3214 N N . ASN A 1 439 ? -12.780 16.376 22.643 1.00 91.38 439 ASN A N 1
ATOM 3215 C CA . ASN A 1 439 ? -13.369 17.337 21.714 1.00 91.38 439 ASN A CA 1
ATOM 3216 C C . ASN A 1 439 ? -14.821 16.949 21.387 1.00 91.38 439 ASN A C 1
ATOM 3218 O O . ASN A 1 439 ? -15.201 15.782 21.406 1.00 91.38 439 ASN A O 1
ATOM 3222 N N . LEU A 1 440 ? -15.666 17.946 21.107 1.00 94.56 440 LEU A N 1
ATOM 3223 C CA . LEU A 1 440 ? -17.091 17.765 20.767 1.00 94.56 440 LEU A CA 1
ATOM 3224 C C . LEU A 1 440 ? -17.914 16.923 21.767 1.00 94.56 440 LEU A C 1
ATOM 3226 O O . LEU A 1 440 ? -18.955 16.372 21.406 1.00 94.56 440 LEU A O 1
ATOM 3230 N N . GLY A 1 441 ? -17.481 16.872 23.029 1.00 91.94 441 GLY A N 1
ATOM 3231 C CA . GLY A 1 441 ? -18.201 16.228 24.127 1.00 91.94 441 GLY A CA 1
ATOM 3232 C C . GLY A 1 441 ? -17.604 14.907 24.610 1.00 91.94 441 GLY A C 1
ATOM 3233 O O . GLY A 1 441 ? -18.005 14.451 25.678 1.00 91.94 441 GLY A O 1
ATOM 3234 N N . GLY A 1 442 ? -16.630 14.325 23.904 1.00 91.88 442 GLY A N 1
ATOM 3235 C CA . GLY A 1 442 ? -15.924 13.142 24.397 1.00 91.88 442 GLY A CA 1
ATOM 3236 C C . GLY A 1 442 ? -16.657 11.811 24.210 1.00 91.88 442 GLY A C 1
ATOM 3237 O O . GLY A 1 442 ? -17.710 11.716 23.562 1.00 91.88 442 GLY A O 1
ATOM 3238 N N . LYS A 1 443 ? -16.073 10.771 24.819 1.00 90.56 443 LYS A N 1
ATOM 3239 C CA . LYS A 1 443 ? -16.570 9.388 24.812 1.00 90.56 443 LYS A CA 1
ATOM 3240 C C . LYS A 1 443 ? -18.011 9.288 25.333 1.00 90.56 443 LYS A C 1
ATOM 3242 O O . LYS A 1 443 ? -18.432 10.006 26.234 1.00 90.56 443 LYS A O 1
ATOM 3247 N N . GLY A 1 444 ? -18.775 8.362 24.756 1.00 89.31 444 GLY A N 1
ATOM 3248 C CA . GLY A 1 444 ? -20.155 8.041 25.153 1.00 89.31 444 GLY A CA 1
ATOM 3249 C C . GLY A 1 444 ? -21.249 8.970 24.604 1.00 89.31 444 GLY A C 1
ATOM 3250 O O . GLY A 1 444 ? -22.430 8.644 24.716 1.00 89.31 444 GLY A O 1
ATOM 3251 N N . THR A 1 445 ? -20.887 10.089 23.971 1.00 94.69 445 THR A N 1
ATOM 3252 C CA . THR A 1 445 ? -21.846 10.998 23.322 1.00 94.69 445 THR A CA 1
ATOM 3253 C C . THR A 1 445 ? -22.424 10.417 22.024 1.00 94.69 445 THR A C 1
ATOM 3255 O O . THR A 1 445 ? -21.859 9.502 21.426 1.00 94.69 445 THR A O 1
ATOM 3258 N N . GLU A 1 446 ? -23.541 10.967 21.537 1.00 96.06 446 GLU A N 1
ATOM 3259 C CA . GLU A 1 446 ? -24.082 10.590 20.218 1.00 96.06 446 GLU A CA 1
ATOM 3260 C C . GLU A 1 446 ? -23.117 10.957 19.078 1.00 96.06 446 GLU A C 1
ATOM 3262 O O . GLU A 1 446 ? -22.963 10.185 18.135 1.00 96.06 446 GLU A O 1
ATOM 3267 N N . THR A 1 447 ? -22.384 12.069 19.215 1.00 96.81 447 THR A N 1
ATOM 3268 C CA . THR A 1 447 ? -21.282 12.443 18.313 1.00 96.81 447 THR A CA 1
ATOM 3269 C C . THR A 1 447 ? -20.229 11.335 18.241 1.00 96.81 447 THR A C 1
ATOM 3271 O O . THR A 1 447 ? -19.831 10.926 17.154 1.00 96.81 447 THR A O 1
ATOM 3274 N N . HIS A 1 448 ? -19.821 10.797 19.394 1.00 96.00 448 HIS A N 1
ATOM 3275 C CA . HIS A 1 448 ? -18.855 9.703 19.470 1.00 96.00 448 HIS A CA 1
ATOM 3276 C C . HIS A 1 448 ? -19.383 8.407 18.831 1.00 96.00 448 HIS A C 1
ATOM 3278 O O . HIS A 1 448 ? -18.681 7.739 18.076 1.00 96.00 448 HIS A O 1
ATOM 3284 N N . LYS A 1 449 ? -20.655 8.059 19.053 1.00 96.31 449 LYS A N 1
ATOM 3285 C CA . LYS A 1 449 ? -21.273 6.897 18.385 1.00 96.31 449 LYS A CA 1
ATOM 3286 C C . LYS A 1 449 ? -21.328 7.067 16.862 1.00 96.31 449 LYS A C 1
ATOM 3288 O O . LYS A 1 449 ? -21.132 6.098 16.124 1.00 96.31 449 LYS A O 1
ATOM 3293 N N . ALA A 1 450 ? -21.571 8.288 16.383 1.00 97.56 450 ALA A N 1
ATOM 3294 C CA . ALA A 1 450 ? -21.542 8.604 14.960 1.00 97.56 450 ALA A CA 1
ATOM 3295 C C . ALA A 1 450 ? -20.133 8.475 14.365 1.00 97.56 450 ALA A C 1
ATOM 3297 O O . ALA A 1 450 ? -19.995 7.901 13.283 1.00 97.56 450 ALA A O 1
ATOM 3298 N N . SER A 1 451 ? -19.087 8.918 15.072 1.00 96.56 451 SER A N 1
ATOM 3299 C CA . SER A 1 451 ? -17.704 8.743 14.612 1.00 96.56 451 SER A CA 1
ATOM 3300 C C . SER A 1 451 ? -17.262 7.279 14.605 1.00 96.56 451 SER A C 1
ATOM 3302 O O . SER A 1 451 ? -16.656 6.861 13.625 1.00 96.56 451 SER A O 1
ATOM 3304 N N . ILE A 1 452 ? -17.656 6.472 15.602 1.00 96.25 452 ILE A N 1
ATOM 3305 C CA . ILE A 1 452 ? -17.416 5.011 15.603 1.00 96.25 452 ILE A CA 1
ATOM 3306 C C . ILE A 1 452 ? -18.040 4.352 14.363 1.00 96.25 452 ILE A C 1
ATOM 3308 O O . ILE A 1 452 ? -17.471 3.441 13.768 1.00 96.25 452 ILE A O 1
ATOM 3312 N N . THR A 1 453 ? -19.212 4.820 13.926 1.00 97.19 453 THR A N 1
ATOM 3313 C CA . THR A 1 453 ? -19.834 4.296 12.698 1.00 97.19 453 THR A CA 1
ATOM 3314 C C . THR A 1 453 ? -19.020 4.635 11.450 1.00 97.19 453 THR A C 1
ATOM 3316 O O . THR A 1 453 ? -18.959 3.829 10.529 1.00 97.19 453 THR A O 1
ATOM 3319 N N . GLY A 1 454 ? -18.390 5.811 11.408 1.00 96.69 454 GLY A N 1
ATOM 3320 C CA . GLY A 1 454 ? -17.443 6.154 10.348 1.00 96.69 454 GLY A CA 1
ATOM 3321 C C . GLY A 1 454 ? -16.212 5.250 10.366 1.00 96.69 454 GLY A C 1
ATOM 3322 O O . GLY A 1 454 ? -15.860 4.689 9.334 1.00 96.69 454 GLY A O 1
ATOM 3323 N N . ASP A 1 455 ? -15.601 5.073 11.538 1.00 95.38 455 ASP A N 1
ATOM 3324 C CA . ASP A 1 455 ? -14.395 4.254 11.720 1.00 95.38 455 ASP A CA 1
ATOM 3325 C C . ASP A 1 455 ? -14.632 2.794 11.309 1.00 95.38 455 ASP A C 1
ATOM 3327 O O . ASP A 1 455 ? -13.951 2.278 10.432 1.00 95.38 455 ASP A O 1
ATOM 3331 N N . THR A 1 456 ? -15.729 2.193 11.775 1.00 94.12 456 THR A N 1
ATOM 3332 C CA . THR A 1 456 ? -16.116 0.815 11.408 1.00 94.12 456 THR A CA 1
ATOM 3333 C C . THR A 1 456 ? -16.457 0.622 9.923 1.00 94.12 456 THR A C 1
ATOM 3335 O O . THR A 1 456 ? -16.366 -0.491 9.399 1.00 94.12 456 THR A O 1
ATOM 3338 N N . VAL A 1 457 ? -16.849 1.685 9.206 1.00 95.88 457 VAL A N 1
ATOM 3339 C CA . VAL A 1 457 ? -16.927 1.679 7.731 1.00 95.88 457 VAL A CA 1
ATOM 3340 C C . VAL A 1 457 ? -15.526 1.777 7.112 1.00 95.88 457 VAL A C 1
ATOM 3342 O O . VAL A 1 457 ? -15.269 1.179 6.065 1.00 95.88 457 VAL A O 1
ATOM 3345 N N . GLY A 1 458 ? -14.633 2.523 7.757 1.00 94.81 458 GLY A N 1
ATOM 3346 C CA . GLY A 1 458 ? -13.247 2.760 7.377 1.00 94.81 458 GLY A CA 1
ATOM 3347 C C . GLY A 1 458 ? -12.297 1.579 7.558 1.00 94.81 458 GLY A C 1
ATOM 3348 O O . GLY A 1 458 ? -11.378 1.452 6.753 1.00 94.81 458 GLY A O 1
ATOM 3349 N N . ASP A 1 459 ? -12.518 0.697 8.528 1.00 92.44 459 ASP A N 1
ATOM 3350 C CA . ASP A 1 459 ? -11.647 -0.460 8.793 1.00 92.44 459 ASP A CA 1
ATOM 3351 C C . ASP A 1 459 ? -11.453 -1.370 7.564 1.00 92.44 459 ASP A C 1
ATOM 3353 O O . ASP A 1 459 ? -10.318 -1.536 7.100 1.00 92.44 459 ASP A O 1
ATOM 3357 N N . PRO A 1 460 ? -12.516 -1.883 6.900 1.00 94.44 460 PRO A N 1
ATOM 3358 C CA . PRO A 1 460 ? -12.329 -2.666 5.678 1.00 94.44 460 PRO A CA 1
ATOM 3359 C C . PRO A 1 460 ? -11.722 -1.850 4.529 1.00 94.44 460 PRO A C 1
ATOM 3361 O O . PRO A 1 460 ? -11.184 -2.436 3.587 1.00 94.44 460 PRO A O 1
ATOM 3364 N N . PHE A 1 461 ? -11.816 -0.518 4.563 1.00 94.38 461 PHE A N 1
ATOM 3365 C CA . PHE A 1 461 ? -11.219 0.356 3.556 1.00 94.38 461 PHE A CA 1
ATOM 3366 C C . PHE A 1 461 ? -9.705 0.493 3.775 1.00 94.38 461 PHE A C 1
ATOM 3368 O O . PHE A 1 461 ? -8.947 0.266 2.831 1.00 94.38 461 PHE A O 1
ATOM 3375 N N . LYS A 1 462 ? -9.261 0.842 4.990 1.00 90.00 462 LYS A N 1
ATOM 3376 C CA . LYS A 1 462 ? -7.867 1.213 5.292 1.00 90.00 462 LYS A CA 1
ATOM 3377 C C . LYS A 1 462 ? -6.950 0.035 5.625 1.00 90.00 462 LYS A C 1
ATOM 3379 O O . LYS A 1 462 ? -5.741 0.192 5.448 1.00 90.00 462 LYS A O 1
ATOM 3384 N N . ASP A 1 463 ? -7.504 -1.107 6.040 1.00 89.19 463 ASP A N 1
ATOM 3385 C CA . ASP A 1 463 ? -6.718 -2.266 6.506 1.00 89.19 463 ASP A CA 1
ATOM 3386 C C . ASP A 1 463 ? -6.985 -3.546 5.702 1.00 89.19 463 ASP A C 1
ATOM 3388 O O . ASP A 1 463 ? -6.331 -4.566 5.890 1.00 89.19 463 ASP A O 1
ATOM 3392 N N . THR A 1 464 ? -7.929 -3.523 4.754 1.00 92.25 464 THR A N 1
ATOM 3393 C CA . THR A 1 464 ? -8.164 -4.668 3.860 1.00 92.25 464 THR A CA 1
ATOM 3394 C C . THR A 1 464 ? -8.152 -4.261 2.393 1.00 92.25 464 THR A C 1
ATOM 3396 O O . THR A 1 464 ? -7.224 -4.604 1.665 1.00 92.25 464 THR A O 1
ATOM 3399 N N . ALA A 1 465 ? -9.174 -3.549 1.920 1.00 93.94 465 ALA A N 1
ATOM 3400 C CA . ALA A 1 465 ? -9.381 -3.341 0.491 1.00 93.94 465 ALA A CA 1
ATOM 3401 C C . ALA A 1 465 ? -8.398 -2.340 -0.128 1.00 93.94 465 ALA A C 1
ATOM 3403 O O . ALA A 1 465 ? -7.894 -2.608 -1.215 1.00 93.94 465 ALA A O 1
ATOM 3404 N N . GLY A 1 466 ? -8.128 -1.213 0.536 1.00 92.00 466 GLY A N 1
ATOM 3405 C CA . GLY A 1 466 ? -7.230 -0.164 0.048 1.00 92.00 466 GLY A CA 1
ATOM 3406 C C . GLY A 1 466 ? -5.797 -0.661 -0.157 1.00 92.00 466 GLY A C 1
ATOM 3407 O O . GLY A 1 466 ? -5.339 -0.658 -1.300 1.00 92.00 466 GLY A O 1
ATOM 3408 N N . PRO A 1 467 ? -5.113 -1.144 0.899 1.00 88.44 467 PRO A N 1
ATOM 3409 C CA . PRO A 1 467 ? -3.743 -1.647 0.784 1.00 88.44 467 PRO A CA 1
ATOM 3410 C C . PRO A 1 467 ? -3.613 -2.842 -0.170 1.00 88.44 467 PRO A C 1
ATOM 3412 O O . PRO A 1 467 ? -2.713 -2.866 -1.003 1.00 88.44 467 PRO A O 1
ATOM 3415 N N . SER A 1 468 ? -4.562 -3.790 -0.146 1.00 91.44 468 SER A N 1
ATOM 3416 C CA . SER A 1 468 ? -4.489 -5.004 -0.981 1.00 91.44 468 SER A CA 1
ATOM 3417 C C . SER A 1 468 ? -4.553 -4.735 -2.489 1.00 91.44 468 SER A C 1
ATOM 3419 O O . SER A 1 468 ? -4.211 -5.614 -3.283 1.00 91.44 468 SER A O 1
ATOM 3421 N N . ILE A 1 469 ? -4.998 -3.546 -2.917 1.00 93.19 469 ILE A N 1
ATOM 3422 C CA . ILE A 1 469 ? -4.945 -3.164 -4.333 1.00 93.19 469 ILE A CA 1
ATOM 3423 C C . ILE A 1 469 ? -3.495 -3.098 -4.819 1.00 93.19 469 ILE A C 1
ATOM 3425 O O . ILE A 1 469 ? -3.236 -3.494 -5.951 1.00 93.19 469 ILE A O 1
ATOM 3429 N N . ASN A 1 470 ? -2.546 -2.654 -3.993 1.00 88.75 470 ASN A N 1
ATOM 3430 C CA . ASN A 1 470 ? -1.137 -2.583 -4.385 1.00 88.75 470 ASN A CA 1
ATOM 3431 C C . ASN A 1 470 ? -0.626 -3.969 -4.793 1.00 88.75 470 ASN A C 1
ATOM 3433 O O . ASN A 1 470 ? -0.179 -4.166 -5.925 1.00 88.75 470 ASN A O 1
ATOM 3437 N N . THR A 1 471 ? -0.817 -4.952 -3.913 1.00 89.56 471 THR A N 1
ATOM 3438 C CA . THR A 1 471 ? -0.455 -6.348 -4.167 1.00 89.56 471 THR A CA 1
ATOM 3439 C C . THR A 1 471 ? -1.214 -6.925 -5.366 1.00 89.56 471 THR A C 1
ATOM 3441 O O . THR A 1 471 ? -0.621 -7.609 -6.198 1.00 89.56 471 THR A O 1
ATOM 3444 N N . LEU A 1 472 ? -2.511 -6.619 -5.524 1.00 94.00 472 LEU A N 1
ATOM 3445 C CA . LEU A 1 472 ? -3.284 -7.020 -6.707 1.00 94.00 472 LEU A CA 1
ATOM 3446 C C . LEU A 1 472 ? -2.602 -6.555 -8.004 1.00 94.00 472 LEU A C 1
ATOM 3448 O O . LEU A 1 472 ? -2.455 -7.346 -8.937 1.00 94.00 472 LEU A O 1
ATOM 3452 N N . LEU A 1 473 ? -2.199 -5.284 -8.075 1.00 94.06 473 LEU A N 1
ATOM 3453 C CA . LEU A 1 473 ? -1.581 -4.700 -9.266 1.00 94.06 473 LEU A CA 1
ATOM 3454 C C . LEU A 1 473 ? -0.207 -5.311 -9.560 1.00 94.06 473 LEU A C 1
ATOM 3456 O O . LEU A 1 473 ? 0.089 -5.601 -10.724 1.00 94.06 473 LEU A O 1
ATOM 3460 N N . VAL A 1 474 ? 0.607 -5.548 -8.527 1.00 91.88 474 VAL A N 1
ATOM 3461 C CA . VAL A 1 474 ? 1.913 -6.207 -8.675 1.00 91.88 474 VAL A CA 1
ATOM 3462 C C . VAL A 1 474 ? 1.733 -7.643 -9.166 1.00 91.88 474 VAL A C 1
ATOM 3464 O O . VAL A 1 474 ? 2.309 -8.006 -10.191 1.00 91.88 474 VAL A O 1
ATOM 3467 N N . VAL A 1 475 ? 0.860 -8.433 -8.532 1.00 92.94 475 VAL A N 1
ATOM 3468 C CA . VAL A 1 475 ? 0.593 -9.827 -8.927 1.00 92.94 475 VAL A CA 1
ATOM 3469 C C . VAL A 1 475 ? 0.070 -9.918 -10.359 1.00 92.94 475 VAL A C 1
ATOM 3471 O O . VAL A 1 475 ? 0.539 -10.767 -11.118 1.00 92.94 475 VAL A O 1
ATOM 3474 N N . MET A 1 476 ? -0.859 -9.046 -10.767 1.00 95.75 476 MET A N 1
ATOM 3475 C CA . MET A 1 476 ? -1.358 -9.035 -12.148 1.00 95.75 476 MET A CA 1
ATOM 3476 C C . MET A 1 476 ? -0.249 -8.708 -13.152 1.00 95.75 476 MET A C 1
ATOM 3478 O O . MET A 1 476 ? -0.157 -9.364 -14.191 1.00 95.75 476 MET A O 1
ATOM 3482 N N . SER A 1 477 ? 0.603 -7.732 -12.832 1.00 93.38 477 SER A N 1
ATOM 3483 C CA . SER A 1 477 ? 1.711 -7.310 -13.696 1.00 93.38 477 SER A CA 1
ATOM 3484 C C . SER A 1 477 ? 2.773 -8.404 -13.824 1.00 93.38 477 SER A C 1
ATOM 3486 O O . SER A 1 477 ? 3.164 -8.758 -14.934 1.00 93.38 477 SER A O 1
ATOM 3488 N N . LEU A 1 478 ? 3.182 -9.010 -12.705 1.00 91.44 478 LEU A N 1
ATOM 3489 C CA . LEU A 1 478 ? 4.129 -10.126 -12.699 1.00 91.44 478 LEU A CA 1
ATOM 3490 C C . LEU A 1 478 ? 3.559 -11.354 -13.411 1.00 91.44 478 LEU A C 1
ATOM 3492 O O . LEU A 1 478 ? 4.267 -11.993 -14.183 1.00 91.44 478 LEU A O 1
ATOM 3496 N N . THR A 1 479 ? 2.276 -11.665 -13.208 1.00 94.69 479 THR A N 1
ATOM 3497 C CA . THR A 1 479 ? 1.603 -12.757 -13.927 1.00 94.69 479 THR A CA 1
ATOM 3498 C C . THR A 1 479 ? 1.633 -12.508 -15.434 1.00 94.69 479 THR A C 1
ATOM 3500 O O . THR A 1 479 ? 1.972 -13.411 -16.196 1.00 94.69 479 THR A O 1
ATOM 3503 N N . ALA A 1 480 ? 1.330 -11.288 -15.882 1.00 94.00 480 ALA A N 1
ATOM 3504 C CA . ALA A 1 480 ? 1.374 -10.940 -17.299 1.00 94.00 480 ALA A CA 1
ATOM 3505 C C . ALA A 1 480 ? 2.774 -11.133 -17.907 1.00 94.00 480 ALA A C 1
ATOM 3507 O O . ALA A 1 480 ? 2.883 -11.757 -18.962 1.00 94.00 480 ALA A O 1
ATOM 3508 N N . SER A 1 481 ? 3.829 -10.670 -17.227 1.00 90.38 481 SER A N 1
ATOM 3509 C CA . SER A 1 481 ? 5.220 -10.860 -17.666 1.00 90.38 481 SER A CA 1
ATOM 3510 C C . SER A 1 481 ? 5.648 -12.329 -17.657 1.00 90.38 481 SER A C 1
ATOM 3512 O O . SER A 1 481 ? 6.119 -12.837 -18.668 1.00 90.38 481 SER A O 1
ATOM 3514 N N . ILE A 1 482 ? 5.418 -13.065 -16.563 1.00 92.12 482 ILE A N 1
ATOM 3515 C CA . ILE A 1 482 ? 5.834 -14.476 -16.439 1.00 92.12 482 ILE A CA 1
ATOM 3516 C C . ILE A 1 482 ? 5.199 -15.348 -17.529 1.00 92.12 482 ILE A C 1
ATOM 3518 O O . ILE A 1 482 ? 5.849 -16.235 -18.084 1.00 92.12 482 ILE A O 1
ATOM 3522 N N . PHE A 1 483 ? 3.924 -15.111 -17.843 1.00 94.44 483 PHE A N 1
ATOM 3523 C CA . PHE A 1 483 ? 3.206 -15.887 -18.851 1.00 94.44 483 PHE A CA 1
ATOM 3524 C C . PHE A 1 483 ? 3.362 -15.336 -20.269 1.00 94.44 483 PHE A C 1
ATOM 3526 O O . PHE A 1 483 ? 2.824 -15.938 -21.196 1.00 94.44 483 PHE A O 1
ATOM 3533 N N . LEU A 1 484 ? 4.112 -14.254 -20.485 1.00 91.19 484 LEU A N 1
ATOM 3534 C CA . LEU A 1 484 ? 4.201 -13.584 -21.779 1.00 91.19 484 LEU A CA 1
ATOM 3535 C C . LEU A 1 484 ? 4.600 -14.537 -22.914 1.00 91.19 484 LEU A C 1
ATOM 3537 O O . LEU A 1 484 ? 3.891 -14.626 -23.914 1.00 91.19 484 LEU A O 1
ATOM 3541 N N . GLY A 1 485 ? 5.657 -15.334 -22.731 1.00 91.19 485 GLY A N 1
ATOM 3542 C CA . GLY A 1 485 ? 6.079 -16.327 -23.727 1.00 91.19 485 GLY A CA 1
ATOM 3543 C C . GLY A 1 485 ? 5.011 -17.388 -24.034 1.00 91.19 485 GLY A C 1
ATOM 3544 O O . GLY A 1 485 ? 4.867 -17.810 -25.180 1.00 91.19 485 GLY A O 1
ATOM 3545 N N . PHE A 1 486 ? 4.210 -17.782 -23.039 1.00 93.94 486 PHE A N 1
ATOM 3546 C CA . PHE A 1 486 ? 3.064 -18.674 -23.241 1.00 93.94 486 PHE A CA 1
ATOM 3547 C C . PHE A 1 486 ? 1.929 -17.978 -24.004 1.00 93.94 486 PHE A C 1
ATOM 3549 O O . PHE A 1 486 ? 1.338 -18.572 -24.904 1.00 93.94 486 PHE A O 1
ATOM 3556 N N . LEU A 1 487 ? 1.645 -16.712 -23.691 1.00 93.19 487 LEU A N 1
ATOM 3557 C CA . LEU A 1 487 ? 0.607 -15.921 -24.354 1.00 93.19 487 LEU A CA 1
ATOM 3558 C C . LEU A 1 487 ? 0.914 -15.687 -25.840 1.00 93.19 487 LEU A C 1
ATOM 3560 O O . LEU A 1 487 ? -0.006 -15.675 -26.658 1.00 93.19 487 LEU A O 1
ATOM 3564 N N . MET A 1 488 ? 2.194 -15.597 -26.214 1.00 89.56 488 MET A N 1
ATOM 3565 C CA . MET A 1 488 ? 2.608 -15.490 -27.619 1.00 89.56 488 MET A CA 1
ATOM 3566 C C . MET A 1 488 ? 2.198 -16.702 -28.469 1.00 89.56 488 MET A C 1
ATOM 3568 O O . MET A 1 488 ? 2.033 -16.571 -29.680 1.00 89.56 488 MET A O 1
ATOM 3572 N N . LEU A 1 489 ? 1.952 -17.872 -27.865 1.00 91.12 489 LEU A N 1
ATOM 3573 C CA . LEU A 1 489 ? 1.488 -19.062 -28.591 1.00 91.12 489 LEU A CA 1
ATOM 3574 C C . LEU A 1 489 ? 0.069 -18.898 -29.169 1.00 91.12 489 LEU A C 1
ATOM 3576 O O . LEU A 1 489 ? -0.323 -19.653 -30.060 1.00 91.12 489 LEU A O 1
ATOM 3580 N N . PHE A 1 490 ? -0.701 -17.911 -28.699 1.00 90.81 490 PHE A N 1
ATOM 3581 C CA . PHE A 1 490 ? -2.072 -17.658 -29.137 1.00 90.81 490 PHE A CA 1
ATOM 3582 C C . PHE A 1 490 ? -2.112 -16.524 -30.162 1.00 90.81 490 PHE A C 1
ATOM 3584 O O . PHE A 1 490 ? -1.982 -15.347 -29.827 1.00 90.81 490 PHE A O 1
ATOM 3591 N N . GLY A 1 491 ? -2.284 -16.884 -31.437 1.00 84.31 491 GLY A N 1
ATOM 3592 C CA . GLY A 1 491 ? -2.389 -15.904 -32.522 1.00 84.31 491 GLY A CA 1
ATOM 3593 C C . GLY A 1 491 ? -1.137 -15.034 -32.684 1.00 84.31 491 GLY A C 1
ATOM 3594 O O . GLY A 1 491 ? -1.260 -13.882 -33.084 1.00 84.31 491 GLY A O 1
ATOM 3595 N N . ASN A 1 492 ? 0.049 -15.548 -32.330 1.00 86.44 492 ASN A N 1
ATOM 3596 C CA . ASN A 1 492 ? 1.304 -14.785 -32.287 1.00 86.44 492 ASN A CA 1
ATOM 3597 C C . ASN A 1 492 ? 1.211 -13.519 -31.406 1.00 86.44 492 ASN A C 1
ATOM 3599 O O . ASN A 1 492 ? 1.694 -12.450 -31.774 1.00 86.44 492 ASN A O 1
ATOM 3603 N N . GLY A 1 493 ? 0.497 -13.625 -30.280 1.00 87.38 493 GLY A N 1
ATOM 3604 C CA . GLY A 1 493 ? 0.225 -12.519 -29.362 1.00 87.38 493 GLY A CA 1
ATOM 3605 C C . GLY A 1 493 ? -1.040 -11.710 -29.676 1.00 87.38 493 GLY A C 1
ATOM 3606 O O . GLY A 1 493 ? -1.407 -10.848 -28.879 1.00 87.38 493 GLY A O 1
ATOM 3607 N N . ALA A 1 494 ? -1.749 -11.992 -30.776 1.00 87.75 494 ALA A N 1
ATOM 3608 C CA . ALA A 1 494 ? -3.025 -11.340 -31.099 1.00 87.75 494 ALA A CA 1
ATOM 3609 C C . ALA A 1 494 ? -4.226 -11.896 -30.306 1.00 87.75 494 ALA A C 1
ATOM 3611 O O . ALA A 1 494 ? -5.286 -11.274 -30.291 1.00 87.75 494 ALA A O 1
ATOM 3612 N N . GLY A 1 495 ? -4.065 -13.041 -29.635 1.00 91.25 495 GLY A N 1
ATOM 3613 C CA . GLY A 1 495 ? -5.146 -13.725 -28.925 1.00 91.25 495 GLY A CA 1
ATOM 3614 C C . GLY A 1 495 ? -6.037 -14.571 -29.842 1.00 91.25 495 GLY A C 1
ATOM 3615 O O . GLY A 1 495 ? -5.799 -14.704 -31.043 1.00 91.25 495 GLY A O 1
ATOM 3616 N N . LEU A 1 496 ? -7.058 -15.196 -29.251 1.00 93.38 496 LEU A N 1
ATOM 3617 C CA . LEU A 1 496 ? -8.013 -16.069 -29.947 1.00 93.38 496 LEU A CA 1
ATOM 3618 C C . LEU A 1 496 ? -9.140 -15.302 -30.656 1.00 93.38 496 LEU A C 1
ATOM 3620 O O . LEU A 1 496 ? -9.690 -15.795 -31.641 1.00 93.38 496 LEU A O 1
ATOM 3624 N N . LEU A 1 497 ? -9.508 -14.123 -30.152 1.00 89.44 497 LEU A N 1
ATOM 3625 C CA . LEU A 1 497 ? -10.563 -13.271 -30.694 1.00 89.44 497 LEU A CA 1
ATOM 3626 C C . LEU A 1 497 ? -9.925 -12.094 -31.438 1.00 89.44 497 LEU A C 1
ATOM 3628 O O . LEU A 1 497 ? -9.611 -11.066 -30.844 1.00 89.44 497 LEU A O 1
ATOM 3632 N N . VAL A 1 498 ? -9.725 -12.260 -32.745 1.00 75.88 498 VAL A N 1
ATOM 3633 C CA . VAL A 1 498 ? -9.060 -11.266 -33.599 1.00 75.88 498 VAL A CA 1
ATOM 3634 C C . VAL A 1 498 ? -10.110 -10.391 -34.292 1.00 75.88 498 VAL A C 1
ATOM 3636 O O . VAL A 1 498 ? -10.878 -10.903 -35.110 1.00 75.88 498 VAL A O 1
ATOM 3639 N N . PHE A 1 499 ? -10.150 -9.093 -33.968 1.00 72.38 499 PHE A N 1
ATOM 3640 C CA . PHE A 1 499 ? -10.992 -8.080 -34.622 1.00 72.38 499 PHE A CA 1
ATOM 3641 C C . PHE A 1 499 ? -10.435 -6.661 -34.473 1.00 72.38 499 PHE A C 1
ATOM 3643 O O . PHE A 1 499 ? -9.729 -6.394 -33.472 1.00 72.38 499 PHE A O 1
#

Nearest PDB structures (foldseek):
  5gpj-assembly1_A  TM=8.849E-01  e=2.110E-26  Vigna radiata var. radiata
  6afy-assembly1_B  TM=8.985E-01  e=2.416E-25  Vigna radiata var. radiata
  5gpj-assembly1_B  TM=8.849E-01  e=4.890E-26  Vigna radiata var. radiata
  6afs-assembly1_B  TM=9.084E-01  e=5.841E-25  Vigna radiata var. radiata
  6afz-assembly1_B  TM=9.092E-01  e=1.354E-24  Vigna radiata var. radiata

Solvent-accessible surface area (backbone atoms only — not comparable to full-atom values): 23252 Å² total; per-residue (Å²): 138,77,64,84,53,36,65,52,46,29,50,41,65,37,48,51,51,40,36,51,56,43,62,37,53,42,48,54,48,50,53,47,50,41,47,53,49,12,34,50,23,31,28,53,37,35,72,50,35,68,82,77,41,103,54,91,71,48,75,64,45,47,52,48,51,36,48,40,51,57,52,48,36,51,42,10,40,53,18,13,52,54,15,51,52,48,41,71,70,71,61,65,99,45,66,48,60,38,55,51,50,22,50,56,45,16,51,54,42,23,55,55,48,44,52,53,52,49,65,58,68,35,65,90,46,54,74,67,56,33,53,49,53,53,34,37,53,50,11,16,50,43,18,31,53,34,27,52,52,25,11,53,54,36,30,50,44,18,36,44,94,28,71,55,6,41,53,32,36,56,29,8,71,77,29,48,70,46,18,44,51,41,27,54,51,51,7,56,59,58,33,53,63,45,51,52,41,50,52,51,39,41,52,55,12,30,76,59,48,36,72,56,6,31,11,28,14,16,33,22,32,45,14,43,41,59,41,41,52,53,39,29,43,44,16,52,54,29,45,45,50,27,38,51,29,60,52,63,69,63,47,70,72,54,36,55,50,25,51,57,48,26,56,31,12,54,51,35,32,38,24,33,52,27,24,50,58,49,33,31,52,37,19,42,51,21,36,49,53,28,42,48,50,52,47,26,70,78,40,78,68,58,45,80,65,76,47,66,85,41,62,39,23,35,50,21,21,53,51,14,42,46,47,44,58,53,48,33,53,52,45,39,52,42,48,52,57,43,51,53,54,46,52,52,49,49,48,49,48,43,74,78,37,59,45,20,80,75,64,78,39,83,45,67,39,67,60,39,36,51,50,53,53,56,41,53,65,61,56,49,51,60,57,57,50,49,40,52,51,47,45,54,49,40,17,41,39,34,2,49,36,7,31,54,30,16,51,53,22,25,48,61,41,27,54,48,49,24,44,18,26,29,39,16,13,43,13,21,40,27,16,30,52,45,24,56,77,50,39,94,72,13,71,89,36,71,34,40,56,13,20,48,53,23,22,66,60,12,47,43,22,40,75,45,28,11,60,49,39,48,52,43,47,45,48,28,48,51,47,46,50,74,41,40,77,65,34,35,73,30,63,77,26,43,10,73,57,79,115

Radius of gyration: 24.27 Å; Cα contacts (8 Å, |Δi|>4): 819; chains: 1; bounding box: 62×40×72 Å

pLDDT: mean 90.57, std 6.97, range [55.16, 98.06]

Sequence (499 aa):
DLPEDDPRNPATIADNVGDNVGDIAGMGSDLFDSYVASIIAAMMLAATLPLIVDITLTEAGRFVYTVFPIVICGVGLFASLLGILFIKWKGSDDPGKALNTGTYLSTLLFAALAALFTLIMVIGLTGEEATMLWKLCGCAVIGLLAGIILGFTSDYFTRADRKPTRKMAEAAQEGHAVVILSGFSYGLLSVVPPAIGIIIAMVFAYLLSGVFGVAMAAVGMLAIVGTIVSNDAYGPIVDNARAIAEQGDLGDDIIRTADHLDSAGNTAKAITKGFAIGAANLTVLALLFSFATEANDINPGTLDVMDLLKLNVLIGAFIGVVVPALFSALLIRAVQRNAGKMVEEIRRQFESNPKILTGEEAADFSRTIDIATKGSLKELIIPSIISIVIPITVGILFGVAALGAFLAGAILSGFVFAIMMSNAGGAWDNAKKWIEDGNLGGKGTETHKASITGDTVGDPFKDTAGPSINTLLVVMSLTASIFLGFLMLFGNGAGLLVF

Mean predicted aligned error: 5.15 Å